Protein 5HDJ (pdb70)

Organism: Priestia megaterium (NCBI:txid1404)

CATH classification: 3.40.109.10

Secondary structure (DSSP, 8-state):
-HHHHHHHH------B-S-PPPHHHHHHHHHHHHTS--GGG---EEEEEE--HHHHHHHHHHTTS-HHHHSSSEEEEEEEE-HHHHHHHHHHT---HHHHHSHHHHHHHHHHHHHHHHHHHHHHHHTT-EEEEEGGGGGSHHHHHHHTT--TTEEEEEEEEEE-BSS--PPPPPPPHHHHEEESS----HHHHHHHHHHHHHHHHHHHHHHTTTS----HHHHHHHHHTS---TTHHHHHHHTT---/--HHHHHHHH------B-S-PPPHHHHHHHHHHHHTS--GGG---EEEEEE--HHHHHHHHHHTTS-HHHHSSSEEEEEEEE-HHHHHHHHHHT---HHHHTSHHHHHHHHHHHHHHHHHHHHHHHHTT-EEEEEGGGGGSHHHHHHHTT--TTEEEEEEEEEE-BSS--PPPPPPPHHHHEEESS----HHHHHHHHHHHHHHHHHHHHHHTTTS----HHHHHHHHHTS---TTHHHHHHHTT---

Structure (mmCIF, N/CA/C/O backbone):
data_5HDJ
#
_entry.id   5HDJ
#
_cell.length_a   56.390
_cell.length_b   86.870
_cell.length_c   92.530
_cell.angle_alpha   90.00
_cell.angle_beta   90.00
_cell.angle_gamma   90.00
#
_symmetry.space_group_name_H-M   'P 21 21 21'
#
loop_
_entity.id
_entity.type
_entity.pdbx_description
1 polymer NfrA1
2 non-polymer 'FLAVIN MONONUCLEOTIDE'
3 non-polymer 1,2-ETHANEDIOL
4 water water
#
loop_
_atom_site.group_PDB
_atom_site.id
_atom_site.type_symbol
_atom_site.label_atom_id
_atom_site.label_alt_id
_atom_site.label_comp_id
_atom_site.label_asym_id
_atom_site.label_entity_id
_atom_site.label_seq_id
_atom_site.pdbx_PDB_ins_code
_atom_site.Cartn_x
_atom_site.Cartn_y
_atom_site.Cartn_z
_atom_site.occupancy
_atom_site.B_iso_or_equiv
_atom_site.auth_seq_id
_atom_site.auth_comp_id
_atom_site.auth_asym_id
_atom_site.auth_atom_id
_atom_site.pdbx_PDB_model_num
ATOM 1 N N . ASN A 1 2 ? 61.240 116.099 3.504 1.00 30.45 2 ASN A N 1
ATOM 2 C CA . ASN A 1 2 ? 61.760 115.487 2.283 1.00 29.29 2 ASN A CA 1
ATOM 3 C C . ASN A 1 2 ? 60.935 114.277 1.811 1.00 33.13 2 ASN A C 1
ATOM 4 O O . ASN A 1 2 ? 60.057 113.807 2.536 1.00 32.40 2 ASN A O 1
ATOM 9 N N . SER A 1 3 ? 61.267 113.742 0.628 1.00 30.56 3 SER A N 1
ATOM 10 C CA . SER A 1 3 ? 60.569 112.622 -0.016 1.00 30.37 3 SER A CA 1
ATOM 11 C C . SER A 1 3 ? 60.663 111.273 0.693 1.00 29.78 3 SER A C 1
ATOM 12 O O . SER A 1 3 ? 59.690 110.527 0.662 1.00 27.07 3 SER A O 1
ATOM 15 N N . VAL A 1 4 ? 61.815 110.940 1.322 1.00 22.86 4 VAL A N 1
ATOM 16 C CA . VAL A 1 4 ? 61.922 109.699 2.109 1.00 21.50 4 VAL A CA 1
ATOM 17 C C . VAL A 1 4 ? 60.934 109.779 3.304 1.00 22.92 4 VAL A C 1
ATOM 18 O O . VAL A 1 4 ? 60.147 108.854 3.501 1.00 21.40 4 VAL A O 1
ATOM 22 N N . ILE A 1 5 ? 60.971 110.894 4.070 1.00 18.19 5 ILE A N 1
ATOM 23 C CA . ILE A 1 5 ? 60.102 111.103 5.220 1.00 17.42 5 ILE A CA 1
ATOM 24 C C . ILE A 1 5 ? 58.623 111.153 4.800 1.00 21.33 5 ILE A C 1
ATOM 25 O O . ILE A 1 5 ? 57.800 110.512 5.441 1.00 18.36 5 ILE A O 1
ATOM 30 N N . GLU A 1 6 ? 58.305 111.869 3.703 1.00 20.56 6 GLU A N 1
ATOM 31 C CA . GLU A 1 6 ? 56.939 111.935 3.171 1.00 22.24 6 GLU A CA 1
ATOM 32 C C . GLU A 1 6 ? 56.405 110.534 2.834 1.00 24.30 6 GLU A C 1
ATOM 33 O O . GLU A 1 6 ? 55.277 110.212 3.223 1.00 25.64 6 GLU A O 1
ATOM 39 N N . THR A 1 7 ? 57.243 109.683 2.213 1.00 18.96 7 THR A N 1
ATOM 40 C CA . THR A 1 7 ? 56.861 108.306 1.880 1.00 19.22 7 THR A CA 1
ATOM 41 C C . THR A 1 7 ? 56.669 107.455 3.154 1.00 20.48 7 THR A C 1
ATOM 42 O O . THR A 1 7 ? 55.661 106.763 3.259 1.00 18.37 7 THR A O 1
ATOM 46 N N . ILE A 1 8 ? 57.615 107.539 4.117 1.00 17.64 8 ILE A N 1
ATOM 47 C CA . ILE A 1 8 ? 57.501 106.832 5.406 1.00 16.89 8 ILE A CA 1
ATOM 48 C C . ILE A 1 8 ? 56.160 107.176 6.081 1.00 21.12 8 ILE A C 1
ATOM 49 O O . ILE A 1 8 ? 55.417 106.272 6.476 1.00 18.71 8 ILE A O 1
ATOM 54 N N . LEU A 1 9 ? 55.849 108.482 6.181 1.00 20.65 9 LEU A N 1
ATOM 55 C CA . LEU A 1 9 ? 54.642 108.978 6.858 1.00 21.06 9 LEU A CA 1
ATOM 56 C C . LEU A 1 9 ? 53.330 108.713 6.112 1.00 25.37 9 LEU A C 1
ATOM 57 O O . LEU A 1 9 ? 52.257 108.786 6.718 1.00 26.69 9 LEU A O 1
ATOM 62 N N . ASN A 1 10 ? 53.416 108.407 4.810 1.00 20.21 10 ASN A N 1
ATOM 63 C CA . ASN A 1 10 ? 52.244 108.129 3.981 1.00 19.13 10 ASN A CA 1
ATOM 64 C C . ASN A 1 10 ? 51.734 106.685 4.176 1.00 20.64 10 ASN A C 1
ATOM 65 O O . ASN A 1 10 ? 50.637 106.359 3.713 1.00 20.29 10 ASN A O 1
ATOM 70 N N . HIS A 1 11 ? 52.544 105.807 4.817 1.00 16.25 11 HIS A N 1
ATOM 71 C CA . HIS A 1 11 ? 52.187 104.405 4.980 1.00 15.43 11 HIS A CA 1
ATOM 72 C C . HIS A 1 11 ? 50.815 104.087 5.568 1.00 16.79 11 HIS A C 1
ATOM 73 O O . HIS A 1 11 ? 50.384 104.682 6.565 1.00 14.85 11 HIS A O 1
ATOM 80 N N . ARG A 1 12 ? 50.165 103.100 4.945 1.00 13.13 12 ARG A N 1
ATOM 81 C CA . ARG A 1 12 ? 48.951 102.424 5.400 1.00 13.82 12 ARG A CA 1
ATOM 82 C C . ARG A 1 12 ? 48.995 101.035 4.781 1.00 18.21 12 ARG A C 1
ATOM 83 O O . ARG A 1 12 ? 49.420 100.886 3.637 1.00 18.98 12 ARG A O 1
ATOM 91 N N . SER A 1 13 ? 48.587 100.029 5.535 1.00 14.16 13 SER A N 1
ATOM 92 C CA . SER A 1 13 ? 48.535 98.656 5.051 1.00 14.58 13 SER A CA 1
ATOM 93 C C . SER A 1 13 ? 47.448 98.535 3.974 1.00 17.42 13 SER A C 1
ATOM 94 O O . SER A 1 13 ? 46.329 99.024 4.179 1.00 17.26 13 SER A O 1
ATOM 97 N N . ILE A 1 14 ? 47.791 97.922 2.822 1.00 12.58 14 ILE A N 1
ATOM 98 C CA . ILE A 1 14 ? 46.850 97.751 1.710 1.00 13.14 14 ILE A CA 1
ATOM 99 C C . ILE A 1 14 ? 46.401 96.292 1.625 1.00 15.03 14 ILE A C 1
ATOM 100 O O . ILE A 1 14 ? 47.229 95.403 1.587 1.00 14.87 14 ILE A O 1
ATOM 105 N N . ARG A 1 15 ? 45.096 96.050 1.633 1.00 12.22 15 ARG A N 1
ATOM 106 C CA . ARG A 1 15 ? 44.572 94.687 1.639 1.00 13.41 15 ARG A CA 1
ATOM 107 C C . ARG A 1 15 ? 43.671 94.362 0.420 1.00 17.45 15 ARG A C 1
ATOM 108 O O . ARG A 1 15 ? 42.972 93.345 0.412 1.00 16.66 15 ARG A O 1
ATOM 116 N N . LYS A 1 16 ? 43.741 95.200 -0.626 1.00 15.51 16 LYS A N 1
ATOM 117 C CA . LYS A 1 16 ? 42.967 95.013 -1.843 1.00 15.78 16 LYS A CA 1
ATOM 118 C C . LYS A 1 16 ? 43.833 95.416 -3.023 1.00 19.13 16 LYS A C 1
ATOM 119 O O . LYS A 1 16 ? 44.229 96.576 -3.137 1.00 18.50 16 LYS A O 1
ATOM 125 N N . TYR A 1 17 ? 44.160 94.435 -3.884 1.00 16.38 17 TYR A N 1
ATOM 126 C CA . TYR A 1 17 ? 45.071 94.638 -5.010 1.00 15.48 17 TYR A CA 1
ATOM 127 C C . TYR A 1 17 ? 44.501 94.191 -6.324 1.00 17.41 17 TYR A C 1
ATOM 128 O O . TYR A 1 17 ? 43.631 93.331 -6.370 1.00 15.84 17 TYR A O 1
ATOM 137 N N . GLU A 1 18 ? 45.106 94.683 -7.401 1.00 16.24 18 GLU A N 1
ATOM 138 C CA . GLU A 1 18 ? 44.859 94.246 -8.760 1.00 17.61 18 GLU A CA 1
ATOM 139 C C . GLU A 1 18 ? 45.549 92.885 -8.912 1.00 23.99 18 GLU A C 1
ATOM 140 O O . GLU A 1 18 ? 46.613 92.656 -8.315 1.00 22.32 18 GLU A O 1
ATOM 146 N N . ASP A 1 19 ? 44.944 91.988 -9.700 1.00 24.69 19 ASP A N 1
ATOM 147 C CA . ASP A 1 19 ? 45.506 90.669 -9.991 1.00 26.12 19 ASP A CA 1
ATOM 148 C C . ASP A 1 19 ? 46.413 90.867 -11.215 1.00 28.58 19 ASP A C 1
ATOM 149 O O . ASP A 1 19 ? 46.126 90.369 -12.308 1.00 29.07 19 ASP A O 1
ATOM 154 N N . LYS A 1 20 ? 47.491 91.655 -11.020 1.00 22.19 20 LYS A N 1
ATOM 155 C CA . LYS A 1 20 ? 48.440 92.063 -12.057 1.00 20.14 20 LYS A CA 1
ATOM 156 C C . LYS A 1 20 ? 49.854 91.878 -11.502 1.00 20.24 20 LYS A C 1
ATOM 157 O O . LYS A 1 20 ? 50.222 92.551 -10.530 1.00 18.81 20 LYS A O 1
ATOM 163 N N . PRO A 1 21 ? 50.637 90.936 -12.078 1.00 16.86 21 PRO A N 1
ATOM 164 C CA . PRO A 1 21 ? 51.989 90.667 -11.534 1.00 17.10 21 PRO A CA 1
ATOM 165 C C . PRO A 1 21 ? 52.983 91.801 -11.692 1.00 21.15 21 PRO A C 1
ATOM 166 O O . PRO A 1 21 ? 52.939 92.552 -12.678 1.00 21.85 21 PRO A O 1
ATOM 170 N N . LEU A 1 22 ? 53.896 91.902 -10.742 1.00 17.91 22 LEU A N 1
ATOM 171 C CA . LEU A 1 22 ? 54.991 92.857 -10.792 1.00 18.67 22 LEU A CA 1
ATOM 172 C C . LEU A 1 22 ? 55.984 92.359 -11.841 1.00 24.19 22 LEU A C 1
ATOM 173 O O . LEU A 1 22 ? 56.013 91.162 -12.142 1.00 22.10 22 LEU A O 1
ATOM 178 N N . SER A 1 23 ? 56.849 93.262 -12.326 1.00 21.97 23 SER A N 1
ATOM 179 C CA . SER A 1 23 ? 57.901 92.894 -13.264 1.00 22.03 23 SER A CA 1
ATOM 180 C C . SER A 1 23 ? 59.036 92.258 -12.455 1.00 24.69 23 SER A C 1
ATOM 181 O O . SER A 1 23 ? 59.141 92.508 -11.240 1.00 22.18 23 SER A O 1
ATOM 184 N N . GLU A 1 24 ? 59.908 91.470 -13.118 1.00 20.75 24 GLU A N 1
ATOM 185 C CA . GLU A 1 24 ? 61.072 90.878 -12.439 1.00 19.59 24 GLU A CA 1
ATOM 186 C C . GLU A 1 24 ? 61.993 91.962 -11.868 1.00 21.03 24 GLU A C 1
ATOM 187 O O . GLU A 1 24 ? 62.570 91.787 -10.792 1.00 19.85 24 GLU A O 1
ATOM 193 N N . GLU A 1 25 ? 62.109 93.083 -12.591 1.00 18.51 25 GLU A N 1
ATOM 194 C CA . GLU A 1 25 ? 62.911 94.249 -12.217 1.00 18.83 25 GLU A CA 1
ATOM 195 C C . GLU A 1 25 ? 62.383 94.901 -10.915 1.00 20.81 25 GLU A C 1
ATOM 196 O O . GLU A 1 25 ? 63.180 95.279 -10.053 1.00 19.73 25 GLU A O 1
ATOM 202 N N . GLN A 1 26 ? 61.050 95.016 -10.772 1.00 15.10 26 GLN A N 1
ATOM 203 C CA . GLN A 1 26 ? 60.451 95.560 -9.553 1.00 14.34 26 GLN A CA 1
ATOM 204 C C . GLN A 1 26 ? 60.699 94.603 -8.379 1.00 17.73 26 GLN A C 1
ATOM 205 O O . GLN A 1 26 ? 61.040 95.074 -7.299 1.00 16.85 26 GLN A O 1
ATOM 211 N N . ILE A 1 27 ? 60.584 93.269 -8.602 1.00 15.37 27 ILE A N 1
ATOM 212 C CA . ILE A 1 27 ? 60.819 92.253 -7.560 1.00 15.49 27 ILE A CA 1
ATOM 213 C C . ILE A 1 27 ? 62.285 92.333 -7.106 1.00 19.03 27 ILE A C 1
ATOM 214 O O . ILE A 1 27 ? 62.548 92.428 -5.904 1.00 16.47 27 ILE A O 1
ATOM 219 N N . GLN A 1 28 ? 63.226 92.352 -8.074 1.00 17.28 28 GLN A N 1
ATOM 220 C CA . GLN A 1 28 ? 64.650 92.440 -7.750 1.00 16.34 28 GLN A CA 1
ATOM 221 C C . GLN A 1 28 ? 64.971 93.709 -6.947 1.00 17.93 28 GLN A C 1
ATOM 222 O O . GLN A 1 28 ? 65.688 93.615 -5.961 1.00 16.39 28 GLN A O 1
ATOM 228 N N . THR A 1 29 ? 64.433 94.878 -7.378 1.00 15.30 29 THR A N 1
ATOM 229 C CA . THR A 1 29 ? 64.628 96.179 -6.721 1.00 14.57 29 THR A CA 1
ATOM 230 C C . THR A 1 29 ? 64.200 96.129 -5.242 1.00 15.50 29 THR A C 1
ATOM 231 O O . THR A 1 29 ? 64.950 96.599 -4.389 1.00 13.89 29 THR A O 1
ATOM 235 N N . ILE A 1 30 ? 63.010 95.552 -4.956 1.00 12.32 30 ILE A N 1
ATOM 236 C CA . ILE A 1 30 ? 62.472 95.378 -3.607 1.00 12.25 30 ILE A CA 1
ATOM 237 C C . ILE A 1 30 ? 63.437 94.531 -2.754 1.00 15.53 30 ILE A C 1
ATOM 238 O O . ILE A 1 30 ? 63.722 94.903 -1.614 1.00 13.18 30 ILE A O 1
ATOM 243 N N . VAL A 1 31 ? 63.941 93.414 -3.317 1.00 13.37 31 VAL A N 1
ATOM 244 C CA . VAL A 1 31 ? 64.871 92.508 -2.617 1.00 12.32 31 VAL A CA 1
ATOM 245 C C . VAL A 1 31 ? 66.210 93.179 -2.384 1.00 15.54 31 VAL A C 1
ATOM 246 O O . VAL A 1 31 ? 66.735 93.096 -1.277 1.00 13.80 31 VAL A O 1
ATOM 250 N N . GLU A 1 32 ? 66.755 93.862 -3.396 1.00 13.31 32 GLU A N 1
ATOM 251 C CA . GLU A 1 32 ? 68.049 94.548 -3.234 1.00 13.97 32 GLU A CA 1
ATOM 252 C C . GLU A 1 32 ? 67.956 95.678 -2.183 1.00 14.24 32 GLU A C 1
ATOM 253 O O . GLU A 1 32 ? 68.896 95.882 -1.432 1.00 11.29 32 GLU A O 1
ATOM 259 N N . SER A 1 33 ? 66.778 96.327 -2.086 1.00 13.21 33 SER A N 1
ATOM 260 C CA . SER A 1 33 ? 66.500 97.350 -1.080 1.00 13.06 33 SER A CA 1
ATOM 261 C C . SER A 1 33 ? 66.460 96.728 0.329 1.00 15.23 33 SER A C 1
ATOM 262 O O . SER A 1 33 ? 67.092 97.252 1.238 1.00 14.50 33 SER A O 1
ATOM 265 N N . ALA A 1 34 ? 65.817 95.554 0.462 1.00 13.55 34 ALA A N 1
ATOM 266 C CA . ALA A 1 34 ? 65.756 94.752 1.684 1.00 13.23 34 ALA A CA 1
ATOM 267 C C . ALA A 1 34 ? 67.168 94.400 2.166 1.00 16.13 34 ALA A C 1
ATOM 268 O O . ALA A 1 34 ? 67.502 94.619 3.340 1.00 15.09 34 ALA A O 1
ATOM 270 N N . GLN A 1 35 ? 68.019 93.924 1.252 1.00 12.78 35 GLN A N 1
ATOM 271 C CA . GLN A 1 35 ? 69.404 93.538 1.583 1.00 13.08 35 GLN A CA 1
ATOM 272 C C . GLN A 1 35 ? 70.296 94.674 2.078 1.00 17.13 35 GLN A C 1
ATOM 273 O O . GLN A 1 35 ? 71.236 94.418 2.844 1.00 16.02 35 GLN A O 1
ATOM 279 N N . ALA A 1 36 ? 70.033 95.927 1.610 1.00 13.72 36 ALA A N 1
ATOM 280 C CA . ALA A 1 36 ? 70.818 97.123 1.966 1.00 13.09 36 ALA A CA 1
ATOM 281 C C . ALA A 1 36 ? 70.628 97.567 3.441 1.00 16.72 36 ALA A C 1
ATOM 282 O O . ALA A 1 36 ? 71.396 98.413 3.940 1.00 14.53 36 ALA A O 1
ATOM 284 N N . ALA A 1 37 ? 69.664 96.941 4.165 1.00 13.07 37 ALA A N 1
ATOM 285 C CA . ALA A 1 37 ? 69.453 97.207 5.583 1.00 12.81 37 ALA A CA 1
ATOM 286 C C . ALA A 1 37 ? 70.716 96.810 6.372 1.00 15.98 37 ALA A C 1
ATOM 287 O O . ALA A 1 37 ? 71.452 95.915 5.955 1.00 15.55 37 ALA A O 1
ATOM 289 N N . SER A 1 38 ? 70.947 97.456 7.522 1.00 12.72 38 SER A N 1
ATOM 290 C CA . SER A 1 38 ? 72.019 97.092 8.442 1.00 13.18 38 SER A CA 1
ATOM 291 C C . SER A 1 38 ? 71.768 95.646 8.875 1.00 17.52 38 SER A C 1
ATOM 292 O O . SER A 1 38 ? 70.619 95.198 8.892 1.00 18.62 38 SER A O 1
ATOM 295 N N . THR A 1 39 ? 72.837 94.919 9.210 1.00 15.24 39 THR A N 1
ATOM 296 C CA . THR A 1 39 ? 72.755 93.516 9.637 1.00 14.20 39 THR A CA 1
ATOM 297 C C . THR A 1 39 ? 73.732 93.279 10.795 1.00 16.49 39 THR A C 1
ATOM 298 O O . THR A 1 39 ? 74.912 93.580 10.649 1.00 14.58 39 THR A O 1
ATOM 302 N N . SER A 1 40 ? 73.245 92.755 11.950 1.00 13.78 40 SER A N 1
ATOM 303 C CA . SER A 1 40 ? 74.111 92.523 13.122 1.00 13.69 40 SER A CA 1
ATOM 304 C C . SER A 1 40 ? 75.334 91.732 12.753 1.00 18.19 40 SER A C 1
ATOM 305 O O . SER A 1 40 ? 75.201 90.621 12.236 1.00 16.07 40 SER A O 1
ATOM 308 N N . SER A 1 41 ? 76.534 92.282 13.026 1.00 15.15 41 SER A N 1
ATOM 309 C CA . SER A 1 41 ? 77.804 91.593 12.772 1.00 15.33 41 SER A CA 1
ATOM 310 C C . SER A 1 41 ? 77.952 91.015 11.346 1.00 17.97 41 SER A C 1
ATOM 311 O O . SER A 1 41 ? 78.658 90.011 11.165 1.00 15.40 41 SER A O 1
ATOM 314 N N . TYR A 1 42 ? 77.276 91.639 10.339 1.00 14.60 42 TYR A N 1
ATOM 315 C CA . TYR A 1 42 ? 77.357 91.239 8.925 1.00 15.53 42 TYR A CA 1
ATOM 316 C C . TYR A 1 42 ? 76.741 89.847 8.681 1.00 19.50 42 TYR A C 1
ATOM 317 O O . TYR A 1 42 ? 76.980 89.249 7.617 1.00 18.74 42 TYR A O 1
ATOM 326 N N . ILE A 1 43 ? 75.944 89.344 9.658 1.00 16.81 43 ILE A N 1
ATOM 327 C CA . ILE A 1 43 ? 75.335 88.005 9.663 1.00 16.76 43 ILE A CA 1
ATOM 328 C C . ILE A 1 43 ? 74.385 87.660 8.497 1.00 17.62 43 ILE A C 1
ATOM 329 O O . ILE A 1 43 ? 74.362 86.502 8.069 1.00 13.83 43 ILE A O 1
ATOM 334 N N . GLN A 1 44 ? 73.585 88.648 8.015 1.00 16.25 44 GLN A N 1
ATOM 335 C CA . GLN A 1 44 ? 72.609 88.479 6.928 1.00 15.17 44 GLN A CA 1
ATOM 336 C C . GLN A 1 44 ? 71.784 87.205 7.164 1.00 18.33 44 GLN A C 1
ATOM 337 O O . GLN A 1 44 ? 71.746 86.321 6.302 1.00 17.05 44 GLN A O 1
ATOM 343 N N . ALA A 1 45 ? 71.177 87.095 8.369 1.00 16.39 45 ALA A N 1
ATOM 344 C CA . ALA A 1 45 ? 70.470 85.893 8.859 1.00 15.69 45 ALA A CA 1
ATOM 345 C C . ALA A 1 45 ? 69.034 85.778 8.369 1.00 17.92 45 ALA A C 1
ATOM 346 O O . ALA A 1 45 ? 68.095 85.537 9.151 1.00 16.83 45 ALA A O 1
ATOM 348 N N . TYR A 1 46 ? 68.874 85.930 7.062 1.00 14.55 46 TYR A N 1
ATOM 349 C CA . TYR A 1 46 ? 67.565 85.869 6.431 1.00 13.33 46 TYR A CA 1
ATOM 350 C C . TYR A 1 46 ? 67.591 85.255 5.048 1.00 17.09 46 TYR A C 1
ATOM 351 O O . TYR A 1 46 ? 68.631 85.215 4.380 1.00 16.39 46 TYR A O 1
ATOM 360 N N . SER A 1 47 ? 66.414 84.822 4.605 1.00 14.60 47 SER A N 1
ATOM 361 C CA . SER A 1 47 ? 66.144 84.350 3.256 1.00 14.98 47 SER A CA 1
ATOM 362 C C . SER A 1 47 ? 64.746 84.825 2.909 1.00 18.36 47 SER A C 1
ATOM 363 O O . SER A 1 47 ? 63.893 84.946 3.793 1.00 18.09 47 SER A O 1
ATOM 366 N N . ILE A 1 48 ? 64.516 85.106 1.629 1.00 14.36 48 ILE A N 1
ATOM 367 C CA . ILE A 1 48 ? 63.220 85.597 1.142 1.00 14.07 48 ILE A CA 1
ATOM 368 C C . ILE A 1 48 ? 62.745 84.616 0.064 1.00 18.32 48 ILE A C 1
ATOM 369 O O . ILE A 1 48 ? 63.505 84.289 -0.853 1.00 18.37 48 ILE A O 1
ATOM 374 N N . ILE A 1 49 ? 61.526 84.107 0.205 1.00 14.13 49 ILE A N 1
ATOM 375 C CA . ILE A 1 49 ? 60.958 83.184 -0.789 1.00 16.15 49 ILE A CA 1
ATOM 376 C C . ILE A 1 49 ? 59.870 83.936 -1.549 1.00 18.01 49 ILE A C 1
ATOM 377 O O . ILE A 1 49 ? 58.917 84.393 -0.929 1.00 17.53 49 ILE A O 1
ATOM 382 N N . GLY A 1 50 ? 60.018 84.041 -2.864 1.00 14.30 50 GLY A N 1
ATOM 383 C CA . GLY A 1 50 ? 59.024 84.662 -3.732 1.00 14.13 50 GLY A CA 1
ATOM 384 C C . GLY A 1 50 ? 58.029 83.614 -4.200 1.00 19.39 50 GLY A C 1
ATOM 385 O O . GLY A 1 50 ? 58.411 82.554 -4.689 1.00 18.83 50 GL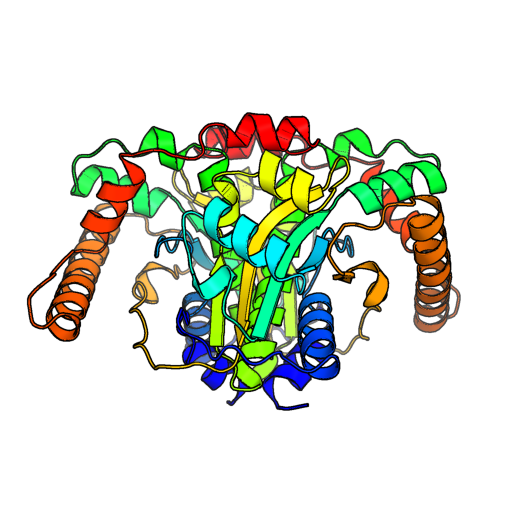Y A O 1
ATOM 386 N N . VAL A 1 51 ? 56.744 83.877 -4.021 1.00 18.60 51 VAL A N 1
ATOM 387 C CA . VAL A 1 51 ? 55.726 82.894 -4.401 1.00 19.11 51 VAL A CA 1
ATOM 388 C C . VAL A 1 51 ? 54.860 83.415 -5.553 1.00 25.42 51 VAL A C 1
ATOM 389 O O . VAL A 1 51 ? 54.099 84.381 -5.373 1.00 24.85 51 VAL A O 1
ATOM 393 N N . LYS A 1 52 ? 54.989 82.756 -6.731 1.00 23.21 52 LYS A N 1
ATOM 394 C CA . LYS A 1 52 ? 54.246 83.069 -7.962 1.00 23.83 52 LYS A CA 1
ATOM 395 C C . LYS A 1 52 ? 53.273 81.951 -8.329 1.00 27.21 52 LYS A C 1
ATOM 396 O O . LYS A 1 52 ? 52.303 82.222 -9.032 1.00 28.04 52 LYS A O 1
ATOM 402 N N . ASP A 1 53 ? 53.531 80.704 -7.885 1.00 23.45 53 ASP A N 1
ATOM 403 C CA . ASP A 1 53 ? 52.652 79.561 -8.179 1.00 23.97 53 ASP A CA 1
ATOM 404 C C . ASP A 1 53 ? 51.269 79.824 -7.567 1.00 26.20 53 ASP A C 1
ATOM 405 O O . ASP A 1 53 ? 51.150 79.945 -6.349 1.00 24.52 53 ASP A O 1
ATOM 410 N N . LYS A 1 54 ? 50.243 79.948 -8.429 1.00 23.49 54 LYS A N 1
ATOM 411 C CA . LYS A 1 54 ? 48.856 80.234 -8.058 1.00 23.43 54 LYS A CA 1
ATOM 412 C C . LYS A 1 54 ? 48.249 79.234 -7.069 1.00 26.17 54 LYS A C 1
ATOM 413 O O . LYS A 1 54 ? 47.523 79.653 -6.175 1.00 25.43 54 LYS A O 1
ATOM 419 N N . GLU A 1 55 ? 48.570 77.933 -7.209 1.00 22.83 55 GLU A N 1
ATOM 420 C CA . GLU A 1 55 ? 48.095 76.868 -6.308 1.00 23.55 55 GLU A CA 1
ATOM 421 C C . GLU A 1 55 ? 48.702 77.073 -4.908 1.00 25.10 55 GLU A C 1
ATOM 422 O O . GLU A 1 55 ? 47.992 76.961 -3.908 1.00 23.74 55 GLU A O 1
ATOM 428 N N . THR A 1 56 ? 49.998 77.443 -4.848 1.00 21.36 56 THR A N 1
ATOM 429 C CA . THR A 1 56 ? 50.682 77.709 -3.573 1.00 20.02 56 THR A CA 1
ATOM 430 C C . THR A 1 56 ? 50.137 78.973 -2.884 1.00 18.72 56 THR A C 1
ATOM 431 O O . THR A 1 56 ? 49.938 78.943 -1.677 1.00 16.36 56 THR A O 1
ATOM 435 N N . LYS A 1 57 ? 49.868 80.054 -3.654 1.00 16.45 57 LYS A N 1
ATOM 436 C CA . LYS A 1 57 ? 49.344 81.332 -3.135 1.00 17.19 57 LYS A CA 1
ATOM 437 C C . LYS A 1 57 ? 47.960 81.141 -2.498 1.00 20.15 57 LYS A C 1
ATOM 438 O O . LYS A 1 57 ? 47.682 81.720 -1.448 1.00 19.67 57 LYS A O 1
ATOM 444 N N . ARG A 1 58 ? 47.124 80.297 -3.120 1.00 18.09 58 ARG A N 1
ATOM 445 C CA . ARG A 1 58 ? 45.810 79.886 -2.624 1.00 18.93 58 ARG A CA 1
ATOM 446 C C . ARG A 1 58 ? 45.961 79.133 -1.267 1.00 21.59 58 ARG A C 1
ATOM 447 O O . ARG A 1 58 ? 45.249 79.447 -0.312 1.00 20.22 58 ARG A O 1
ATOM 455 N N . LYS A 1 59 ? 46.889 78.162 -1.188 1.00 18.38 59 LYS A N 1
ATOM 456 C CA . LYS A 1 59 ? 47.117 77.408 0.044 1.00 18.03 59 LYS A CA 1
ATOM 457 C C . LYS A 1 59 ? 47.662 78.318 1.143 1.00 20.44 59 LYS A C 1
ATOM 458 O O . LYS A 1 59 ? 47.211 78.225 2.289 1.00 20.77 59 LYS A O 1
ATOM 464 N N . LEU A 1 60 ? 48.588 79.232 0.789 1.00 16.31 60 LEU A N 1
ATOM 465 C CA . LEU A 1 60 ? 49.138 80.188 1.754 1.00 15.81 60 LEU A CA 1
ATOM 466 C C . LEU A 1 60 ? 48.076 81.135 2.307 1.00 19.67 60 LEU A C 1
ATOM 467 O O . LEU A 1 60 ? 48.076 81.405 3.510 1.00 18.01 60 LEU A O 1
ATOM 472 N N . ALA A 1 61 ? 47.157 81.592 1.442 1.00 17.00 61 ALA A N 1
ATOM 473 C CA . ALA A 1 61 ? 46.050 82.470 1.822 1.00 17.41 61 ALA A CA 1
ATOM 474 C C . ALA A 1 61 ? 45.156 81.772 2.858 1.00 20.24 61 ALA A C 1
ATOM 475 O O . ALA A 1 61 ? 44.770 82.388 3.845 1.00 18.64 61 ALA A O 1
ATOM 477 N N . GLN A 1 62 ? 44.908 80.468 2.665 1.00 19.32 62 GLN A N 1
ATOM 478 C CA . GLN A 1 62 ? 44.122 79.635 3.577 1.00 20.23 62 GLN A CA 1
ATOM 479 C C . GLN A 1 62 ? 44.885 79.439 4.904 1.00 23.54 62 GLN A C 1
ATOM 480 O O . GLN A 1 62 ? 44.312 79.703 5.963 1.00 22.86 62 GLN A O 1
ATOM 486 N N . LEU A 1 63 ? 46.194 79.062 4.845 1.00 20.74 63 LEU A N 1
ATOM 487 C CA . LEU A 1 63 ? 47.050 78.891 6.035 1.00 20.63 63 LEU A CA 1
ATOM 488 C C . LEU A 1 63 ? 47.198 80.168 6.857 1.00 24.00 63 LEU A C 1
ATOM 489 O O . LEU A 1 63 ? 47.274 80.088 8.082 1.00 22.36 63 LEU A O 1
ATOM 494 N N . ALA A 1 64 ? 47.217 81.354 6.188 1.00 22.35 64 ALA A N 1
ATOM 495 C CA . ALA A 1 64 ? 47.315 82.670 6.847 1.00 23.20 64 ALA A CA 1
ATOM 496 C C . ALA A 1 64 ? 46.013 83.074 7.589 1.00 26.52 64 ALA A C 1
ATOM 497 O O . ALA A 1 64 ? 45.983 84.104 8.263 1.00 25.01 64 ALA A O 1
ATOM 499 N N . GLY A 1 65 ? 44.966 82.268 7.450 1.00 23.90 65 GLY A N 1
ATOM 500 C CA . GLY A 1 65 ? 43.675 82.505 8.087 1.00 24.65 65 GLY A CA 1
ATOM 501 C C . GLY A 1 65 ? 42.648 83.091 7.146 1.00 28.75 65 GLY A C 1
ATOM 502 O O . GLY A 1 65 ? 41.820 83.905 7.565 1.00 29.79 65 GLY A O 1
ATOM 503 N N . ASN A 1 66 ? 42.675 82.647 5.872 1.00 23.85 66 ASN A N 1
ATOM 504 C CA . ASN A 1 66 ? 41.787 83.106 4.801 1.00 23.49 66 ASN A CA 1
ATOM 505 C C . ASN A 1 66 ? 41.940 84.612 4.523 1.00 24.69 66 ASN A C 1
ATOM 506 O O . ASN A 1 66 ? 40.995 85.392 4.685 1.00 25.02 66 ASN A O 1
ATOM 511 N N . GLN A 1 67 ? 43.161 85.015 4.153 1.00 18.09 67 GLN A N 1
ATOM 512 C CA . GLN A 1 67 ? 43.464 86.402 3.824 1.00 17.49 67 GLN A CA 1
ATOM 513 C C . GLN A 1 67 ? 43.590 86.425 2.294 1.00 22.23 67 GLN A C 1
ATOM 514 O O . GLN A 1 67 ? 44.590 85.946 1.763 1.00 22.22 67 GLN A O 1
ATOM 520 N N . PRO A 1 68 ? 42.539 86.860 1.565 1.00 19.66 68 PRO A N 1
ATOM 521 C CA . PRO A 1 68 ? 42.571 86.768 0.087 1.00 19.45 68 PRO A CA 1
ATOM 522 C C . PRO A 1 68 ? 43.610 87.622 -0.621 1.00 21.56 68 PRO A C 1
ATOM 523 O O . PRO A 1 68 ? 43.954 87.320 -1.763 1.00 22.86 68 PRO A O 1
ATOM 527 N N . TYR A 1 69 ? 44.130 88.660 0.051 1.00 16.85 69 TYR A N 1
ATOM 528 C CA . TYR A 1 69 ? 45.194 89.513 -0.500 1.00 15.78 69 TYR A CA 1
ATOM 529 C C . TYR A 1 69 ? 46.553 88.784 -0.536 1.00 18.06 69 TYR A C 1
ATOM 530 O O . TYR A 1 69 ? 47.513 89.303 -1.111 1.00 17.74 69 TYR A O 1
ATOM 539 N N . VAL A 1 70 ? 46.631 87.571 0.055 1.00 14.99 70 VAL A N 1
ATOM 540 C CA . VAL A 1 70 ? 47.821 86.690 -0.016 1.00 13.80 70 VAL A CA 1
ATOM 541 C C . VAL A 1 70 ? 47.740 85.969 -1.394 1.00 17.44 70 VAL A C 1
ATOM 542 O O . VAL A 1 70 ? 48.764 85.692 -2.026 1.00 15.79 70 VAL A O 1
ATOM 546 N N . GLU A 1 71 ? 46.515 85.649 -1.837 1.00 17.02 71 GLU A N 1
ATOM 547 C CA . GLU A 1 71 ? 46.299 84.988 -3.124 1.00 17.76 71 GLU A CA 1
ATOM 548 C C . GLU A 1 71 ? 46.286 86.011 -4.301 1.00 23.98 71 GLU A C 1
ATOM 549 O O . GLU A 1 71 ? 46.874 85.744 -5.340 1.00 24.58 71 GLU A O 1
ATOM 555 N N . THR A 1 72 ? 45.578 87.145 -4.143 1.00 21.65 72 THR A N 1
ATOM 556 C CA . THR A 1 72 ? 45.419 88.173 -5.192 1.00 20.54 72 THR A CA 1
ATOM 557 C C . THR A 1 72 ? 46.269 89.399 -4.884 1.00 20.23 72 THR A C 1
ATOM 558 O O . THR A 1 72 ? 45.915 90.202 -4.004 1.00 18.79 72 THR A O 1
ATOM 562 N N . ASN A 1 73 ? 47.385 89.543 -5.639 1.00 16.98 73 ASN A N 1
ATOM 563 C CA . ASN A 1 73 ? 48.344 90.646 -5.495 1.00 16.36 73 ASN A CA 1
ATOM 564 C C . ASN A 1 73 ? 49.332 90.703 -6.689 1.00 18.20 73 ASN A C 1
ATOM 565 O O . ASN A 1 73 ? 49.215 89.922 -7.631 1.00 17.90 73 ASN A O 1
ATOM 570 N N . GLY A 1 74 ? 50.329 91.583 -6.599 1.00 13.58 74 GLY A N 1
ATOM 571 C CA . GLY A 1 74 ? 51.372 91.707 -7.611 1.00 13.89 74 GLY A CA 1
ATOM 572 C C . GLY A 1 74 ? 52.461 90.664 -7.409 1.00 19.33 74 GLY A C 1
ATOM 573 O O . GLY A 1 74 ? 53.024 90.133 -8.378 1.00 17.98 74 GLY A O 1
ATOM 574 N N . HIS A 1 75 ? 52.780 90.382 -6.128 1.00 14.74 75 HIS A N 1
ATOM 575 C CA . HIS A 1 75 ? 53.768 89.390 -5.720 1.00 14.74 75 HIS A CA 1
ATOM 576 C C . HIS A 1 75 ? 53.599 89.080 -4.250 1.00 18.90 75 HIS A C 1
ATOM 577 O O . HIS A 1 75 ? 53.144 89.924 -3.479 1.00 18.30 75 HIS A O 1
ATOM 584 N N . PHE A 1 76 ? 53.987 87.873 -3.855 1.00 16.27 76 PHE A N 1
ATOM 585 C CA . PHE A 1 76 ? 53.965 87.470 -2.457 1.00 15.53 76 PHE A CA 1
ATOM 586 C C . PHE A 1 76 ? 55.350 87.006 -2.041 1.00 17.92 76 PHE A C 1
ATOM 587 O O . PHE A 1 76 ? 55.902 86.102 -2.665 1.00 17.33 76 PHE A O 1
ATOM 595 N N . PHE A 1 77 ? 55.925 87.669 -1.025 1.00 13.74 77 PHE A N 1
ATOM 596 C CA . PHE A 1 77 ? 57.222 87.322 -0.446 1.00 13.99 77 PHE A CA 1
ATOM 597 C C . PHE A 1 77 ? 57.000 86.650 0.928 1.00 19.23 77 PHE A C 1
ATOM 598 O O . PHE A 1 77 ? 56.087 87.029 1.677 1.00 18.19 77 PHE A O 1
ATOM 606 N N . VAL A 1 78 ? 57.844 85.671 1.261 1.00 15.17 78 VAL A N 1
ATOM 607 C CA . VAL A 1 78 ? 57.838 85.046 2.600 1.00 14.42 78 VAL A CA 1
ATOM 608 C C . VAL A 1 78 ? 59.192 85.365 3.225 1.00 17.04 78 VAL A C 1
ATOM 609 O O . VAL A 1 78 ? 60.221 84.922 2.707 1.00 15.30 78 VAL A O 1
ATOM 613 N N . PHE A 1 79 ? 59.202 86.152 4.318 1.00 13.46 79 PHE A N 1
ATOM 614 C CA . PHE A 1 79 ? 60.449 86.533 5.003 1.00 12.76 79 PHE A CA 1
ATOM 615 C C . PHE A 1 79 ? 60.793 85.489 6.069 1.00 19.15 79 PHE A C 1
ATOM 616 O O . PHE A 1 79 ? 59.958 85.208 6.952 1.00 19.19 79 PHE A O 1
ATOM 624 N N . CYS A 1 80 ? 62.006 84.899 5.965 1.00 14.42 80 CYS A N 1
ATOM 625 C CA . CYS A 1 80 ? 62.478 83.823 6.858 1.00 14.78 80 CYS A CA 1
ATOM 626 C C . CYS A 1 80 ? 63.717 84.187 7.633 1.00 17.30 80 CYS A C 1
ATOM 627 O O . CYS A 1 80 ? 64.661 84.741 7.058 1.00 15.27 80 CYS A O 1
ATOM 630 N N . ALA A 1 81 ? 63.775 83.762 8.916 1.00 15.56 81 ALA A N 1
ATOM 631 C CA . ALA A 1 81 ? 64.985 83.830 9.746 1.00 14.58 81 ALA A CA 1
ATOM 632 C C . ALA A 1 81 ? 65.782 82.627 9.239 1.00 18.48 81 ALA A C 1
ATOM 633 O O . ALA A 1 81 ? 65.203 81.552 9.059 1.00 17.80 81 ALA A O 1
ATOM 635 N N . ASP A 1 82 ? 67.065 82.826 8.908 1.00 14.17 82 ASP A N 1
ATOM 636 C CA . ASP A 1 82 ? 67.864 81.775 8.295 1.00 13.26 82 ASP A CA 1
ATOM 637 C C . ASP A 1 82 ? 69.239 81.597 8.929 1.00 17.44 82 ASP A C 1
ATOM 638 O O . ASP A 1 82 ? 70.127 82.427 8.723 1.00 16.45 82 ASP A O 1
ATOM 643 N N . PHE A 1 83 ? 69.416 80.468 9.668 1.00 15.23 83 PHE A N 1
ATOM 644 C CA . PHE A 1 83 ? 70.714 80.028 10.211 1.00 13.70 83 PHE A CA 1
ATOM 645 C C . PHE A 1 83 ? 71.180 78.746 9.490 1.00 17.60 83 PHE A C 1
ATOM 646 O O . PHE A 1 83 ? 72.230 78.170 9.834 1.00 16.06 83 PHE A O 1
ATOM 654 N N . HIS A 1 84 ? 70.391 78.299 8.488 1.00 15.31 84 HIS A N 1
ATOM 655 C CA . HIS A 1 84 ? 70.784 77.133 7.686 1.00 16.26 84 HIS A CA 1
ATOM 656 C C . HIS A 1 84 ? 72.036 77.481 6.878 1.00 18.07 84 HIS A C 1
ATOM 657 O O . HIS A 1 84 ? 72.949 76.675 6.808 1.00 13.65 84 HIS A O 1
ATOM 664 N N . ARG A 1 85 ? 72.086 78.704 6.307 1.00 16.48 85 ARG A N 1
ATOM 665 C CA . ARG A 1 85 ? 73.264 79.224 5.595 1.00 16.80 85 ARG A CA 1
ATOM 666 C C . ARG A 1 85 ? 74.513 79.119 6.520 1.00 20.19 85 ARG A C 1
ATOM 667 O O . ARG A 1 85 ? 75.572 78.708 6.058 1.00 18.74 85 ARG A O 1
ATOM 675 N N . HIS A 1 86 ? 74.354 79.438 7.828 1.00 17.25 86 HIS A N 1
ATOM 676 C CA . HIS A 1 86 ? 75.426 79.395 8.841 1.00 16.47 86 HIS A CA 1
ATOM 677 C C . HIS A 1 86 ? 75.809 77.972 9.227 1.00 20.74 86 HIS A C 1
ATOM 678 O O . HIS A 1 86 ? 76.983 77.718 9.496 1.00 19.53 86 HIS A O 1
ATOM 685 N N . ASP A 1 87 ? 74.844 77.023 9.148 1.00 17.84 87 ASP A N 1
ATOM 686 C CA . ASP A 1 87 ? 75.100 75.595 9.383 1.00 17.68 87 ASP A CA 1
ATOM 687 C C . ASP A 1 87 ? 75.985 75.074 8.247 1.00 21.03 87 ASP A C 1
ATOM 688 O O . ASP A 1 87 ? 76.901 74.287 8.497 1.00 20.23 87 ASP A O 1
ATOM 693 N N . VAL A 1 88 ? 75.730 75.563 7.012 1.00 18.56 88 VAL A N 1
ATOM 694 C CA . VAL A 1 88 ? 76.528 75.258 5.815 1.00 17.75 88 VAL A CA 1
ATOM 695 C C . VAL A 1 88 ? 77.950 75.812 6.025 1.00 21.12 88 VAL A C 1
ATOM 696 O O . VAL A 1 88 ? 78.917 75.099 5.751 1.00 19.39 88 VAL A O 1
ATOM 700 N N . ILE A 1 89 ? 78.073 77.052 6.571 1.00 18.67 89 ILE A N 1
ATOM 701 C CA . ILE A 1 89 ? 79.367 77.657 6.947 1.00 17.66 89 ILE A CA 1
ATOM 702 C C . ILE A 1 89 ? 80.109 76.759 7.962 1.00 20.33 89 ILE A C 1
ATOM 703 O O . ILE A 1 89 ? 81.313 76.536 7.794 1.00 18.08 89 ILE A O 1
ATOM 708 N N . ALA A 1 90 ? 79.378 76.216 8.977 1.00 18.05 90 ALA A N 1
ATOM 709 C CA . ALA A 1 90 ? 79.943 75.312 9.997 1.00 18.22 90 ALA A CA 1
ATOM 710 C C . ALA A 1 90 ? 80.605 74.094 9.336 1.00 24.71 90 ALA A C 1
ATOM 711 O O . ALA A 1 90 ? 81.718 73.720 9.728 1.00 23.90 90 ALA A O 1
ATOM 713 N N . GLU A 1 91 ? 79.970 73.527 8.283 1.00 21.40 91 GLU A N 1
ATOM 714 C CA . GLU A 1 91 ? 80.591 72.424 7.543 1.00 22.01 91 GLU A CA 1
ATOM 715 C C . GLU A 1 91 ? 81.798 72.872 6.711 1.00 25.71 91 GLU A C 1
ATOM 716 O O . GLU A 1 91 ? 82.806 72.164 6.711 1.00 25.73 91 GLU A O 1
ATOM 722 N N . MET A 1 92 ? 81.700 74.041 6.004 1.00 20.92 92 MET A N 1
ATOM 723 C CA . MET A 1 92 ? 82.759 74.612 5.153 1.00 19.47 92 MET A CA 1
ATOM 724 C C . MET A 1 92 ? 84.005 74.950 5.953 1.00 23.90 92 MET A C 1
ATOM 725 O O . MET A 1 92 ? 85.115 74.691 5.489 1.00 24.68 92 MET A O 1
ATOM 730 N N . GLU A 1 93 ? 83.824 75.573 7.131 1.00 19.58 93 GLU A N 1
ATOM 731 C CA . GLU A 1 93 ? 84.912 76.015 8.012 1.00 20.72 93 GLU A CA 1
ATOM 732 C C . GLU A 1 93 ? 85.340 74.969 9.063 1.00 23.83 93 GLU A C 1
ATOM 733 O O . GLU A 1 93 ? 86.356 75.165 9.735 1.00 24.78 93 GLU A O 1
ATOM 739 N N . LYS A 1 94 ? 84.583 73.852 9.179 1.00 18.95 94 LYS A N 1
ATOM 740 C CA . LYS A 1 94 ? 84.793 72.749 10.141 1.00 19.74 94 LYS A CA 1
ATOM 741 C C . LYS A 1 94 ? 84.890 73.279 11.584 1.00 25.47 94 LYS A C 1
ATOM 742 O O . LYS A 1 94 ? 85.898 73.089 12.278 1.00 26.33 94 LYS A O 1
ATOM 748 N N . LYS A 1 95 ? 83.857 74.016 11.996 1.00 22.59 95 LYS A N 1
ATOM 749 C CA . LYS A 1 95 ? 83.751 74.619 13.323 1.00 22.76 95 LYS A CA 1
ATOM 750 C C . LYS A 1 95 ? 82.338 74.438 13.806 1.00 28.27 95 LYS A C 1
ATOM 751 O O . LYS A 1 95 ? 81.397 74.632 13.035 1.00 26.77 95 LYS A O 1
ATOM 757 N N . ASP A 1 96 ? 82.185 74.070 15.082 1.00 25.42 96 ASP A N 1
ATOM 758 C CA . ASP A 1 96 ? 80.880 73.897 15.707 1.00 25.19 96 ASP A CA 1
ATOM 759 C C . ASP A 1 96 ? 80.318 75.297 16.042 1.00 27.31 96 ASP A C 1
ATOM 760 O O . ASP A 1 96 ? 80.914 76.041 16.830 1.00 26.97 96 ASP A O 1
ATOM 765 N N . LEU A 1 97 ? 79.209 75.666 15.398 1.00 21.49 97 LEU A N 1
ATOM 766 C CA . LEU A 1 97 ? 78.577 76.977 15.608 1.00 19.63 97 LEU A CA 1
ATOM 767 C C . LEU A 1 97 ? 77.235 76.844 16.332 1.00 23.64 97 LEU A C 1
ATOM 768 O O . LEU A 1 97 ? 76.553 77.857 16.548 1.00 22.73 97 LEU A O 1
ATOM 773 N N . SER A 1 98 ? 76.856 75.602 16.700 1.00 20.40 98 SER A N 1
ATOM 774 C CA . SER A 1 98 ? 75.549 75.288 17.290 1.00 20.67 98 SER A CA 1
ATOM 775 C C . SER A 1 98 ? 75.167 76.008 18.556 1.00 24.03 98 SER A C 1
ATOM 776 O O . SER A 1 98 ? 74.027 76.436 18.643 1.00 23.94 98 SER A O 1
ATOM 779 N N . THR A 1 99 ? 76.097 76.149 19.534 1.00 19.92 99 THR A N 1
ATOM 780 C CA . THR A 1 99 ? 75.813 76.844 20.799 1.00 19.58 99 THR A CA 1
ATOM 781 C C . THR A 1 99 ? 75.322 78.268 20.529 1.00 23.09 99 THR A C 1
ATOM 782 O O . THR A 1 99 ? 74.246 78.641 21.008 1.00 23.07 99 THR A O 1
ATOM 786 N N . ALA A 1 100 ? 76.069 79.035 19.700 1.00 19.78 100 ALA A N 1
ATOM 787 C CA . ALA A 1 100 ? 75.661 80.382 19.332 1.00 18.01 100 ALA A CA 1
ATOM 788 C C . ALA A 1 100 ? 74.351 80.360 18.514 1.00 18.79 100 ALA A C 1
ATOM 789 O O . ALA A 1 100 ? 73.384 81.016 18.892 1.00 16.79 100 ALA A O 1
ATOM 791 N N . LEU A 1 101 ? 74.281 79.549 17.465 1.00 15.51 101 LEU A N 1
ATOM 792 C CA . LEU A 1 101 ? 73.097 79.524 16.583 1.00 14.44 101 LEU A CA 1
ATOM 793 C C . LEU A 1 101 ? 71.773 79.113 17.230 1.00 18.09 101 LEU A C 1
ATOM 794 O O . LEU A 1 101 ? 70.709 79.552 16.785 1.00 17.11 101 LEU A O 1
ATOM 799 N N . GLU A 1 102 ? 71.839 78.299 18.293 1.00 14.83 102 GLU A N 1
ATOM 800 C CA . GLU A 1 102 ? 70.649 77.816 19.000 1.00 14.79 102 GLU A CA 1
ATOM 801 C C . GLU A 1 102 ? 70.254 78.701 20.193 1.00 18.52 102 GLU A C 1
ATOM 802 O O . GLU A 1 102 ? 69.217 78.468 20.804 1.00 17.90 102 GLU A O 1
ATOM 808 N N . SER A 1 103 ? 71.069 79.722 20.496 1.00 14.79 103 SER A N 1
ATOM 809 C CA . SER A 1 103 ? 70.852 80.618 21.636 1.00 14.72 103 SER A CA 1
ATOM 810 C C . SER A 1 103 ? 69.720 81.638 21.410 1.00 19.73 103 SER A C 1
ATOM 811 O O . SER A 1 103 ? 69.382 81.973 20.270 1.00 19.13 103 SER A O 1
ATOM 814 N N . THR A 1 104 ? 69.169 82.149 22.522 1.00 17.26 104 THR A N 1
ATOM 815 C CA . THR A 1 104 ? 68.116 83.172 22.547 1.00 16.64 104 THR A CA 1
ATOM 816 C C . THR A 1 104 ? 68.664 84.460 21.945 1.00 18.53 104 THR A C 1
ATOM 817 O O . THR A 1 104 ? 67.959 85.102 21.162 1.00 16.92 104 THR A O 1
ATOM 821 N N . GLU A 1 105 ? 69.940 84.804 22.270 1.00 15.92 105 GLU A N 1
ATOM 822 C CA . GLU A 1 105 ? 70.632 85.973 21.721 1.00 14.92 105 GLU A CA 1
ATOM 823 C C . GLU A 1 105 ? 70.612 85.960 20.167 1.00 17.54 105 GLU A C 1
ATOM 824 O O . GLU A 1 105 ? 70.230 86.966 19.554 1.00 16.97 105 GLU A O 1
ATOM 830 N N . GLN A 1 106 ? 70.998 84.827 19.546 1.00 13.68 106 GLN A N 1
ATOM 831 C CA . GLN A 1 106 ? 71.017 84.727 18.075 1.00 14.02 106 GLN A CA 1
ATOM 832 C C . GLN A 1 106 ? 69.631 84.711 17.456 1.00 15.45 106 GLN A C 1
ATOM 833 O O . GLN A 1 106 ? 69.451 85.204 16.339 1.00 14.09 106 GLN A O 1
ATOM 839 N N . PHE A 1 107 ? 68.654 84.172 18.190 1.00 13.95 107 PHE A N 1
ATOM 840 C CA . PHE A 1 107 ? 67.261 84.153 17.736 1.00 13.52 107 PHE A CA 1
ATOM 841 C C . PHE A 1 107 ? 66.773 85.607 17.605 1.00 17.50 107 PHE A C 1
ATOM 842 O O . PHE A 1 107 ? 66.142 85.975 16.602 1.00 14.37 107 PHE A O 1
ATOM 850 N N . MET A 1 108 ? 67.125 86.453 18.607 1.00 15.13 108 MET A N 1
ATOM 851 C CA . MET A 1 108 ? 66.794 87.880 18.607 1.00 14.74 108 MET A CA 1
ATOM 852 C C . MET A 1 108 ? 67.488 88.556 17.435 1.00 16.18 108 MET A C 1
ATOM 853 O O . MET A 1 108 ? 66.857 89.319 16.716 1.00 15.60 108 MET A O 1
ATOM 858 N N . VAL A 1 109 ? 68.786 88.239 17.235 1.00 13.36 109 VAL A N 1
ATOM 859 C CA . VAL A 1 109 ? 69.581 88.735 16.118 1.00 13.07 109 VAL A CA 1
ATOM 860 C C . VAL A 1 109 ? 68.877 88.423 14.778 1.00 17.02 109 VAL A C 1
ATOM 861 O O . VAL A 1 109 ? 68.743 89.312 13.937 1.00 16.61 109 VAL A O 1
ATOM 865 N N . ALA A 1 110 ? 68.460 87.162 14.577 1.00 15.14 110 ALA A N 1
ATOM 866 C CA . ALA A 1 110 ? 67.817 86.743 13.313 1.00 15.08 110 ALA A CA 1
ATOM 867 C C . ALA A 1 110 ? 66.474 87.471 13.078 1.00 17.55 110 ALA A C 1
ATOM 868 O O . ALA A 1 110 ? 66.224 87.935 11.967 1.00 14.82 110 ALA A O 1
ATOM 870 N N . ILE A 1 111 ? 65.660 87.619 14.133 1.00 14.23 111 ILE A N 1
ATOM 871 C CA . ILE A 1 111 ? 64.364 88.322 14.025 1.00 13.13 111 ILE A CA 1
ATOM 872 C C . ILE A 1 111 ? 64.584 89.770 13.617 1.00 16.67 111 ILE A C 1
ATOM 873 O O . ILE A 1 111 ? 63.945 90.231 12.661 1.00 15.39 111 ILE A O 1
ATOM 878 N N . ILE A 1 112 ? 65.518 90.471 14.304 1.00 14.31 112 ILE A N 1
ATOM 879 C CA . ILE A 1 112 ? 65.865 91.864 13.979 1.00 14.02 112 ILE A CA 1
ATOM 880 C C . ILE A 1 112 ? 66.296 91.970 12.515 1.00 16.56 112 ILE A C 1
ATOM 881 O O . ILE A 1 112 ? 65.740 92.786 11.785 1.00 16.06 112 ILE A O 1
ATOM 886 N N . ASP A 1 113 ? 67.249 91.130 12.098 1.00 13.16 113 ASP A N 1
ATOM 887 C CA . ASP A 1 113 ? 67.806 91.119 10.747 1.00 13.14 113 ASP A CA 1
ATOM 888 C C . ASP A 1 113 ? 66.719 91.008 9.667 1.00 15.64 113 ASP A C 1
ATOM 889 O O . ASP A 1 113 ? 66.717 91.805 8.728 1.00 14.58 113 ASP A O 1
ATOM 894 N N . VAL A 1 114 ? 65.804 90.061 9.832 1.00 13.84 114 VAL A N 1
ATOM 895 C CA . VAL A 1 114 ? 64.669 89.858 8.909 1.00 14.22 114 VAL A CA 1
ATOM 896 C C . VAL A 1 114 ? 63.782 91.096 8.838 1.00 16.40 114 VAL A C 1
ATOM 897 O O . VAL A 1 114 ? 63.396 91.520 7.735 1.00 14.53 114 VAL A O 1
ATOM 901 N N . ALA A 1 115 ? 63.427 91.641 10.018 1.00 14.46 115 ALA A N 1
ATOM 902 C CA . ALA A 1 115 ? 62.492 92.768 10.116 1.00 13.27 115 ALA A CA 1
ATOM 903 C C . ALA A 1 115 ? 63.079 94.045 9.483 1.00 16.42 115 ALA A C 1
ATOM 904 O O . ALA A 1 115 ? 62.346 94.739 8.774 1.00 14.33 115 ALA A O 1
ATOM 906 N N . LEU A 1 116 ? 64.408 94.319 9.682 1.00 10.94 116 LEU A N 1
ATOM 907 C CA . LEU A 1 116 ? 65.011 95.520 9.086 1.00 11.82 116 LEU A CA 1
ATOM 908 C C . LEU A 1 116 ? 64.961 95.416 7.568 1.00 14.38 116 LEU A C 1
ATOM 909 O O . LEU A 1 116 ? 64.635 96.396 6.892 1.00 14.30 116 LEU A O 1
ATOM 914 N N . ALA A 1 117 ? 65.277 94.214 7.038 1.00 10.22 117 ALA A N 1
ATOM 915 C CA . ALA A 1 117 ? 65.265 93.940 5.603 1.00 11.14 117 ALA A CA 1
ATOM 916 C C . ALA A 1 117 ? 63.823 94.110 5.052 1.00 11.53 117 ALA A C 1
ATOM 917 O O . ALA A 1 117 ? 63.629 94.781 4.045 1.00 9.20 117 ALA A O 1
ATOM 919 N N . ALA A 1 118 ? 62.825 93.545 5.752 1.00 12.07 118 ALA A N 1
ATOM 920 C CA . ALA A 1 118 ? 61.427 93.627 5.355 1.00 12.56 118 ALA A CA 1
ATOM 921 C C . ALA A 1 118 ? 60.921 95.076 5.278 1.00 15.16 118 ALA A C 1
ATOM 922 O O . ALA A 1 118 ? 60.150 95.406 4.374 1.00 14.15 118 ALA A O 1
ATOM 924 N N . GLN A 1 119 ? 61.338 95.932 6.242 1.00 12.87 119 GLN A N 1
ATOM 925 C CA . GLN A 1 119 ? 60.907 97.332 6.251 1.00 12.70 119 GLN A CA 1
ATOM 926 C C . GLN A 1 119 ? 61.508 98.122 5.093 1.00 13.53 119 GLN A C 1
ATOM 927 O O . GLN A 1 119 ? 60.812 98.961 4.509 1.00 11.19 119 GLN A O 1
ATOM 933 N N . ASN A 1 120 ? 62.757 97.794 4.702 1.00 10.32 120 ASN A N 1
ATOM 934 C CA . ASN A 1 120 ? 63.347 98.384 3.493 1.00 12.38 120 ASN A CA 1
ATOM 935 C C . ASN A 1 120 ? 62.573 97.920 2.242 1.00 15.44 120 ASN A C 1
ATOM 936 O O . ASN A 1 120 ? 62.299 98.735 1.360 1.00 15.04 120 ASN A O 1
ATOM 941 N N . ALA A 1 121 ? 62.222 96.626 2.174 1.00 13.51 121 ALA A N 1
ATOM 942 C CA . ALA A 1 121 ? 61.442 96.039 1.073 1.00 14.62 121 ALA A CA 1
ATOM 943 C C . ALA A 1 121 ? 60.074 96.747 0.963 1.00 17.79 121 ALA A C 1
ATOM 944 O O . ALA A 1 121 ? 59.649 97.097 -0.146 1.00 17.21 121 ALA A O 1
ATOM 946 N N . THR A 1 122 ? 59.425 97.010 2.120 1.00 13.26 122 THR A N 1
ATOM 947 C CA . THR A 1 122 ? 58.117 97.687 2.181 1.00 12.57 122 THR A CA 1
ATOM 948 C C . THR A 1 122 ? 58.221 99.115 1.630 1.00 14.86 122 THR A C 1
ATOM 949 O O . THR A 1 122 ? 57.421 99.510 0.782 1.00 13.52 122 THR A O 1
ATOM 953 N N . LEU A 1 123 ? 59.200 99.879 2.122 1.00 12.64 123 LEU A N 1
ATOM 954 C CA . LEU A 1 123 ? 59.398 101.256 1.690 1.00 12.60 123 LEU A CA 1
ATOM 955 C C . LEU A 1 123 ? 59.752 101.340 0.231 1.00 14.49 123 LEU A C 1
ATOM 956 O O . LEU A 1 123 ? 59.194 102.197 -0.459 1.00 13.40 123 LEU A O 1
ATOM 961 N N . ALA A 1 124 ? 60.638 100.434 -0.263 1.00 13.78 124 ALA A N 1
ATOM 962 C CA . ALA A 1 124 ? 60.981 100.394 -1.689 1.00 14.54 124 ALA A CA 1
ATOM 963 C C . ALA A 1 124 ? 59.683 100.150 -2.512 1.00 16.00 124 ALA A C 1
ATOM 964 O O . ALA A 1 124 ? 59.415 100.896 -3.455 1.00 13.90 124 ALA A O 1
ATOM 966 N N . ALA A 1 125 ? 58.870 99.135 -2.130 1.00 14.10 125 ALA A N 1
ATOM 967 C CA . ALA A 1 125 ? 57.610 98.833 -2.825 1.00 14.93 125 ALA A CA 1
ATOM 968 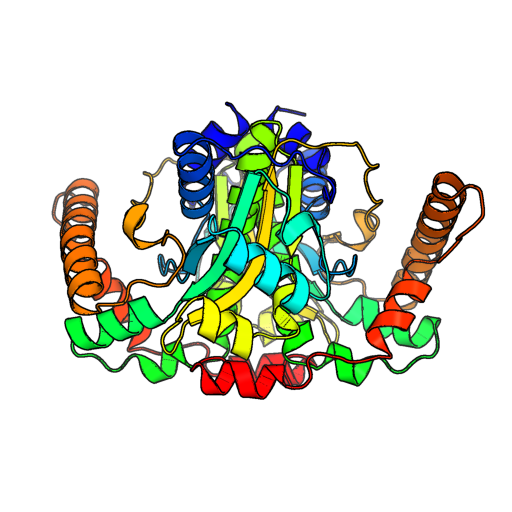C C . ALA A 1 125 ? 56.678 100.046 -2.811 1.00 17.26 125 ALA A C 1
ATOM 969 O O . ALA A 1 125 ? 56.215 100.447 -3.875 1.00 15.15 125 ALA A O 1
ATOM 971 N N . GLU A 1 126 ? 56.486 100.688 -1.632 1.00 14.91 126 GLU A N 1
ATOM 972 C CA . GLU A 1 126 ? 55.607 101.862 -1.502 1.00 15.17 126 GLU A CA 1
ATOM 973 C C . GLU A 1 126 ? 56.086 103.052 -2.325 1.00 17.59 126 GLU A C 1
ATOM 974 O O . GLU A 1 126 ? 55.265 103.754 -2.904 1.00 17.36 126 GLU A O 1
ATOM 980 N N . SER A 1 127 ? 57.418 103.253 -2.427 1.00 14.32 127 SER A N 1
ATOM 981 C CA . SER A 1 127 ? 57.991 104.344 -3.218 1.00 14.31 127 SER A CA 1
ATOM 982 C C . SER A 1 127 ? 57.713 104.176 -4.714 1.00 19.49 127 SER A C 1
ATOM 983 O O . SER A 1 127 ? 57.707 105.172 -5.438 1.00 20.95 127 SER A O 1
ATOM 986 N N . MET A 1 128 ? 57.454 102.933 -5.162 1.00 16.37 128 MET A N 1
ATOM 987 C CA . MET A 1 128 ? 57.110 102.600 -6.558 1.00 18.39 128 MET A CA 1
ATOM 988 C C . MET A 1 128 ? 55.587 102.645 -6.824 1.00 20.51 128 MET A C 1
ATOM 989 O O . MET A 1 128 ? 55.115 102.137 -7.853 1.00 18.77 128 MET A O 1
ATOM 994 N N . GLY A 1 129 ? 54.842 103.249 -5.899 1.00 16.12 129 GLY A N 1
ATOM 995 C CA . GLY A 1 129 ? 53.383 103.381 -5.995 1.00 14.20 129 GLY A CA 1
ATOM 996 C C . GLY A 1 129 ? 52.629 102.108 -5.659 1.00 17.08 129 GLY A C 1
ATOM 997 O O . GLY A 1 129 ? 51.415 102.026 -5.867 1.00 15.08 129 GLY A O 1
ATOM 998 N N . LEU A 1 130 ? 53.328 101.099 -5.132 1.00 14.81 130 LEU A N 1
ATOM 999 C CA . LEU A 1 130 ? 52.664 99.849 -4.758 1.00 15.30 130 LEU A CA 1
ATOM 1000 C C . LEU A 1 130 ? 52.095 99.925 -3.352 1.00 19.43 130 LEU A C 1
ATOM 1001 O O . LEU A 1 130 ? 52.611 100.662 -2.502 1.00 17.44 130 LEU A O 1
ATOM 1006 N N . GLY A 1 131 ? 51.069 99.123 -3.116 1.00 16.96 131 GLY A N 1
ATOM 1007 C CA . GLY A 1 131 ? 50.520 98.917 -1.787 1.00 16.06 131 GLY A CA 1
ATOM 1008 C C . GLY A 1 131 ? 51.273 97.749 -1.174 1.00 18.10 131 GLY A C 1
ATOM 1009 O O . GLY A 1 131 ? 51.832 96.915 -1.898 1.00 16.10 131 GLY A O 1
ATOM 1010 N N . ALA A 1 132 ? 51.338 97.701 0.161 1.00 14.92 132 ALA A N 1
ATOM 1011 C CA . ALA A 1 132 ? 52.003 96.607 0.875 1.00 14.74 132 ALA A CA 1
ATOM 1012 C C . ALA A 1 132 ? 51.232 96.245 2.148 1.00 18.65 132 ALA A C 1
ATOM 1013 O O . ALA A 1 132 ? 50.502 97.080 2.698 1.00 17.56 132 ALA A O 1
ATOM 1015 N N . CYS A 1 133 ? 51.411 95.005 2.622 1.00 15.48 133 CYS A N 1
ATOM 1016 C CA . CYS A 1 133 ? 50.852 94.521 3.885 1.00 14.66 133 CYS A CA 1
ATOM 1017 C C . CYS A 1 133 ? 51.678 93.337 4.368 1.00 17.00 133 CYS A C 1
ATOM 1018 O O . CYS A 1 133 ? 51.914 92.372 3.615 1.00 15.03 133 CYS A O 1
ATOM 1021 N N . TYR A 1 134 ? 52.156 93.426 5.628 1.00 13.94 134 TYR A N 1
ATOM 1022 C CA . TYR A 1 134 ? 52.823 92.327 6.314 1.00 12.87 134 TYR A CA 1
ATOM 1023 C C . TYR A 1 134 ? 51.751 91.259 6.624 1.00 16.34 134 TYR A C 1
ATOM 1024 O O . TYR A 1 134 ? 50.587 91.605 6.869 1.00 15.10 134 TYR A O 1
ATOM 1033 N N . ILE A 1 135 ? 52.138 89.982 6.588 1.00 12.41 135 ILE A N 1
ATOM 1034 C CA . ILE A 1 135 ? 51.226 88.864 6.841 1.00 12.50 135 ILE A CA 1
ATOM 1035 C C . ILE A 1 135 ? 51.819 87.934 7.900 1.00 16.36 135 ILE A C 1
ATOM 1036 O O . ILE A 1 135 ? 52.459 86.914 7.575 1.00 13.83 135 ILE A O 1
ATOM 1041 N N . GLY A 1 136 ? 51.570 88.273 9.149 1.00 14.98 136 GLY A N 1
ATOM 1042 C CA . GLY A 1 136 ? 51.989 87.459 10.285 1.00 14.85 136 GLY A CA 1
ATOM 1043 C C . GLY A 1 136 ? 51.094 86.245 10.420 1.00 19.66 136 GLY A C 1
ATOM 1044 O O . GLY A 1 136 ? 51.414 85.329 11.183 1.00 17.46 136 GLY A O 1
ATOM 1045 N N . GLY A 1 137 ? 49.950 86.274 9.706 1.00 18.74 137 GLY A N 1
ATOM 1046 C CA . GLY A 1 137 ? 48.961 85.193 9.643 1.00 19.20 137 GLY A CA 1
ATOM 1047 C C . GLY A 1 137 ? 49.588 83.841 9.342 1.00 21.95 137 GLY A C 1
ATOM 1048 O O . GLY A 1 137 ? 49.094 82.825 9.818 1.00 23.11 137 GLY A O 1
ATOM 1049 N N . LEU A 1 138 ? 50.718 83.819 8.607 1.00 17.89 138 LEU A N 1
ATOM 1050 C CA . LEU A 1 138 ? 51.502 82.617 8.293 1.00 16.65 138 LEU A CA 1
ATOM 1051 C C . LEU A 1 138 ? 51.875 81.838 9.574 1.00 20.74 138 LEU A C 1
ATOM 1052 O O . LEU A 1 138 ? 51.922 80.608 9.544 1.00 20.04 138 LEU A O 1
ATOM 1057 N N . ARG A 1 139 ? 52.071 82.560 10.707 1.00 17.86 139 ARG A N 1
ATOM 1058 C CA . ARG A 1 139 ? 52.422 81.998 12.012 1.00 18.91 139 ARG A CA 1
ATOM 1059 C C . ARG A 1 139 ? 51.326 81.159 12.684 1.00 23.67 139 ARG A C 1
ATOM 1060 O O . ARG A 1 139 ? 51.593 80.523 13.702 1.00 24.48 139 ARG A O 1
ATOM 1068 N N . ASN A 1 140 ? 50.123 81.109 12.088 1.00 20.32 140 ASN A N 1
ATOM 1069 C CA . ASN A 1 140 ? 49.050 80.240 12.558 1.00 20.58 140 ASN A CA 1
ATOM 1070 C C . ASN A 1 140 ? 49.428 78.782 12.270 1.00 24.88 140 ASN A C 1
ATOM 1071 O O . ASN A 1 140 ? 49.047 77.880 13.018 1.00 23.13 140 ASN A O 1
ATOM 1076 N N . GLU A 1 141 ? 50.142 78.558 11.142 1.00 21.92 141 GLU A N 1
ATOM 1077 C CA . GLU A 1 141 ? 50.427 77.235 10.605 1.00 21.42 141 GLU A CA 1
ATOM 1078 C C . GLU A 1 141 ? 51.856 77.083 10.093 1.00 21.85 141 GLU A C 1
ATOM 1079 O O . GLU A 1 141 ? 52.048 76.702 8.929 1.00 18.49 141 GLU A O 1
ATOM 1085 N N . LEU A 1 142 ? 52.846 77.322 10.951 1.00 20.46 142 LEU A N 1
ATOM 1086 C CA . LEU A 1 142 ? 54.250 77.258 10.547 1.00 20.36 142 LEU A CA 1
ATOM 1087 C C . LEU A 1 142 ? 54.725 75.930 9.978 1.00 24.59 142 LEU A C 1
ATOM 1088 O O . LEU A 1 142 ? 55.462 75.958 8.999 1.00 23.45 142 LEU A O 1
ATOM 1093 N N . GLU A 1 143 ? 54.281 74.782 10.533 1.00 22.79 143 GLU A N 1
ATOM 1094 C CA . GLU A 1 143 ? 54.684 73.487 9.971 1.00 24.20 143 GLU A CA 1
ATOM 1095 C C . GLU A 1 143 ? 54.193 73.293 8.537 1.00 26.00 143 GLU A C 1
ATOM 1096 O O . GLU A 1 143 ? 54.974 72.851 7.695 1.00 26.56 143 GLU A O 1
ATOM 1102 N N . GLU A 1 144 ? 52.931 73.663 8.247 1.00 20.00 144 GLU A N 1
ATOM 1103 C CA . GLU A 1 144 ? 52.389 73.529 6.894 1.00 18.50 144 GLU A CA 1
ATOM 1104 C C . GLU A 1 144 ? 53.040 74.529 5.932 1.00 20.09 144 GLU A C 1
ATOM 1105 O O . GLU A 1 144 ? 53.313 74.185 4.784 1.00 19.56 144 GLU A O 1
ATOM 1111 N N . VAL A 1 145 ? 53.286 75.759 6.398 1.00 16.21 145 VAL A N 1
ATOM 1112 C CA . VAL A 1 145 ? 53.943 76.807 5.603 1.00 16.49 145 VAL A CA 1
ATOM 1113 C C . VAL A 1 145 ? 55.369 76.329 5.251 1.00 21.84 145 VAL A C 1
ATOM 1114 O O . VAL A 1 145 ? 55.737 76.363 4.077 1.00 20.50 145 VAL A O 1
ATOM 1118 N N . SER A 1 146 ? 56.125 75.823 6.263 1.00 19.07 146 SER A N 1
ATOM 1119 C CA . SER A 1 146 ? 57.505 75.325 6.115 1.00 17.55 146 SER A CA 1
ATOM 1120 C C . SER A 1 146 ? 57.564 74.149 5.129 1.00 21.12 146 SER A C 1
ATOM 1121 O O . SER A 1 146 ? 58.478 74.081 4.322 1.00 19.00 146 SER A O 1
ATOM 1124 N N . LYS A 1 147 ? 56.571 73.246 5.181 1.00 19.97 147 LYS A N 1
ATOM 1125 C CA . LYS A 1 147 ? 56.465 72.086 4.298 1.00 20.54 147 LYS A CA 1
ATOM 1126 C C . LYS A 1 147 ? 56.239 72.548 2.833 1.00 24.03 147 LYS A C 1
ATOM 1127 O O . LYS A 1 147 ? 56.922 72.052 1.931 1.00 22.01 147 LYS A O 1
ATOM 1133 N N . LEU A 1 148 ? 55.305 73.497 2.616 1.00 20.87 148 LEU A N 1
ATOM 1134 C CA . LEU A 1 148 ? 55.009 74.058 1.283 1.00 20.97 148 LEU A CA 1
ATOM 1135 C C . LEU A 1 148 ? 56.226 74.740 0.659 1.00 20.19 148 LEU A C 1
ATOM 1136 O O . LEU A 1 148 ? 56.440 74.610 -0.543 1.00 18.43 148 LEU A O 1
ATOM 1141 N N . LEU A 1 149 ? 57.015 75.456 1.473 1.00 16.08 149 LEU A N 1
ATOM 1142 C CA . LEU A 1 149 ? 58.219 76.146 0.996 1.00 15.61 149 LEU A CA 1
ATOM 1143 C C . LEU A 1 149 ? 59.461 75.232 1.017 1.00 18.55 149 LEU A C 1
ATOM 1144 O O . LEU A 1 149 ? 60.546 75.655 0.612 1.00 19.21 149 LEU A O 1
ATOM 1149 N N . LYS A 1 150 ? 59.288 73.978 1.499 1.00 14.68 150 LYS A N 1
ATOM 1150 C CA . LYS A 1 150 ? 60.338 72.959 1.617 1.00 15.19 150 LYS A CA 1
ATOM 1151 C C . LYS A 1 150 ? 61.552 73.498 2.395 1.00 18.11 150 LYS A C 1
ATOM 1152 O O . LYS A 1 150 ? 62.699 73.341 1.986 1.00 18.46 150 LYS A O 1
ATOM 1158 N N . LEU A 1 151 ? 61.278 74.167 3.525 1.00 15.91 151 LEU A N 1
ATOM 1159 C CA . LEU A 1 151 ? 62.337 74.750 4.345 1.00 16.11 151 LEU A CA 1
ATOM 1160 C C . LEU A 1 151 ? 63.168 73.704 5.068 1.00 20.82 151 LEU A C 1
ATOM 1161 O O . LEU A 1 151 ? 62.613 72.769 5.634 1.00 22.52 151 LEU A O 1
ATOM 1166 N N . PRO A 1 152 ? 64.507 73.843 5.081 1.00 16.96 152 PRO A N 1
ATOM 1167 C CA . PRO A 1 152 ? 65.323 72.884 5.846 1.00 17.13 152 PRO A CA 1
ATOM 1168 C C . PRO A 1 152 ? 65.336 73.282 7.328 1.00 18.38 152 PRO A C 1
ATOM 1169 O O . PRO A 1 152 ? 64.686 74.255 7.711 1.00 15.96 152 PRO A O 1
ATOM 1173 N N . HIS A 1 153 ? 66.142 72.592 8.136 1.00 16.57 153 HIS A N 1
ATOM 1174 C CA . HIS A 1 153 ? 66.360 72.912 9.545 1.00 16.43 153 HIS A CA 1
ATOM 1175 C C . HIS A 1 153 ? 66.953 74.347 9.638 1.00 18.46 153 HIS A C 1
ATOM 1176 O O . HIS A 1 153 ? 67.583 74.784 8.692 1.00 18.66 153 HIS A O 1
ATOM 1183 N N . HIS A 1 154 ? 66.719 75.080 10.753 1.00 15.14 154 HIS A N 1
ATOM 1184 C CA . HIS A 1 154 ? 67.264 76.426 10.980 1.00 15.48 154 HIS A CA 1
ATOM 1185 C C . HIS A 1 154 ? 66.726 77.532 10.056 1.00 17.54 154 HIS A C 1
ATOM 1186 O O . HIS A 1 154 ? 67.336 78.607 9.928 1.00 14.77 154 HIS A O 1
ATOM 1193 N N . VAL A 1 155 ? 65.567 77.284 9.428 1.00 14.87 155 VAL A N 1
ATOM 1194 C CA . VAL A 1 155 ? 64.898 78.294 8.607 1.00 14.86 155 VAL A CA 1
ATOM 1195 C C . VAL A 1 155 ? 63.447 78.362 9.104 1.00 18.86 155 VAL A C 1
ATOM 1196 O O . VAL A 1 155 ? 62.772 77.343 9.127 1.00 19.53 155 VAL A O 1
ATOM 1200 N N . ILE A 1 156 ? 63.007 79.533 9.565 1.00 15.34 156 ILE A N 1
ATOM 1201 C CA . ILE A 1 156 ? 61.616 79.728 9.993 1.00 14.88 156 ILE A CA 1
ATOM 1202 C C . ILE A 1 156 ? 60.951 80.913 9.275 1.00 18.15 156 ILE A C 1
ATOM 1203 O O . ILE A 1 156 ? 61.506 82.009 9.236 1.00 16.81 156 ILE A O 1
ATOM 1208 N N . PRO A 1 157 ? 59.725 80.740 8.768 1.00 16.81 157 PRO A N 1
ATOM 1209 C CA . PRO A 1 157 ? 59.022 81.899 8.201 1.00 17.00 157 PRO A CA 1
ATOM 1210 C C . PRO A 1 157 ? 58.577 82.801 9.369 1.00 19.60 157 PRO A C 1
ATOM 1211 O O . PRO A 1 157 ? 58.146 82.296 10.406 1.00 20.73 157 PRO A O 1
ATOM 1215 N N . LEU A 1 158 ? 58.775 84.103 9.257 1.00 14.25 158 LEU A N 1
ATOM 1216 C CA . LEU A 1 158 ? 58.322 85.007 10.320 1.00 13.90 158 LEU A CA 1
ATOM 1217 C C . LEU A 1 158 ? 57.036 85.680 9.881 1.00 17.84 158 LEU A C 1
ATOM 1218 O O . LEU A 1 158 ? 56.136 85.888 10.691 1.00 18.82 158 LEU A O 1
ATOM 1223 N N . PHE A 1 159 ? 56.949 86.059 8.602 1.00 13.77 159 PHE A N 1
ATOM 1224 C CA . PHE A 1 159 ? 55.740 86.699 8.073 1.00 13.55 159 PHE A CA 1
ATOM 1225 C C . PHE A 1 159 ? 55.842 86.780 6.569 1.00 17.25 159 PHE A C 1
ATOM 1226 O O . PHE A 1 159 ? 56.936 86.672 6.008 1.00 17.24 159 PHE A O 1
ATOM 1234 N N . GLY A 1 160 ? 54.701 86.984 5.936 1.00 14.15 160 GLY A N 1
ATOM 1235 C CA . GLY A 1 160 ? 54.644 87.229 4.511 1.00 13.18 160 GLY A CA 1
ATOM 1236 C C . GLY A 1 160 ? 54.667 88.721 4.262 1.00 16.57 160 GLY A C 1
ATOM 1237 O O . GLY A 1 160 ? 54.591 89.531 5.198 1.00 15.23 160 GLY A O 1
ATOM 1238 N N . LEU A 1 161 ? 54.778 89.096 2.998 1.00 14.46 161 LEU A N 1
ATOM 1239 C CA . LEU A 1 161 ? 54.697 90.481 2.572 1.00 13.97 161 LEU A CA 1
ATOM 1240 C C . LEU A 1 161 ? 53.999 90.495 1.223 1.00 16.00 161 LEU A C 1
ATOM 1241 O O . LEU A 1 161 ? 54.534 89.966 0.252 1.00 13.05 161 LEU A O 1
ATOM 1246 N N . THR A 1 162 ? 52.756 91.006 1.185 1.00 14.33 162 THR A N 1
ATOM 1247 C CA . THR A 1 162 ? 52.032 91.143 -0.065 1.00 14.49 162 THR A CA 1
ATOM 1248 C C . THR A 1 162 ? 52.378 92.513 -0.616 1.00 16.18 162 THR A C 1
ATOM 1249 O O . THR A 1 162 ? 52.552 93.463 0.153 1.00 17.15 162 THR A O 1
ATOM 1253 N N . VAL A 1 163 ? 52.509 92.607 -1.934 1.00 10.28 163 VAL A N 1
ATOM 1254 C CA . VAL A 1 163 ? 52.750 93.851 -2.652 1.00 11.60 163 VAL A CA 1
ATOM 1255 C C . VAL A 1 163 ? 51.901 93.849 -3.931 1.00 18.10 163 VAL A C 1
ATOM 1256 O O . VAL A 1 163 ? 51.582 92.787 -4.463 1.00 18.98 163 VAL A O 1
ATOM 1260 N N . GLY A 1 164 ? 51.606 95.027 -4.448 1.00 15.58 164 GLY A N 1
ATOM 1261 C CA . GLY A 1 164 ? 50.879 95.127 -5.702 1.00 16.02 164 GLY A CA 1
ATOM 1262 C C . GLY A 1 164 ? 50.256 96.478 -5.938 1.00 17.97 164 GLY A C 1
ATOM 1263 O O . GLY A 1 164 ? 50.348 97.378 -5.089 1.00 15.84 164 GLY A O 1
ATOM 1264 N N . HIS A 1 165 ? 49.662 96.629 -7.129 1.00 14.88 165 HIS A N 1
ATOM 1265 C CA . HIS A 1 165 ? 48.945 97.832 -7.511 1.00 14.17 165 HIS A CA 1
ATOM 1266 C C . HIS A 1 165 ? 47.659 97.842 -6.689 1.00 19.86 165 HIS A C 1
ATOM 1267 O O . HIS A 1 165 ? 46.885 96.880 -6.759 1.00 19.46 165 HIS A O 1
ATOM 1274 N N . PRO A 1 166 ? 47.441 98.860 -5.831 1.00 18.26 166 PRO A N 1
ATOM 1275 C CA . PRO A 1 166 ? 46.200 98.876 -5.023 1.00 18.22 166 PRO A CA 1
ATOM 1276 C C . PRO A 1 166 ? 44.930 98.933 -5.867 1.00 21.42 166 PRO A C 1
ATOM 1277 O O . PRO A 1 166 ? 44.926 99.537 -6.945 1.00 18.79 166 PRO A O 1
ATOM 1281 N N . ALA A 1 167 ? 43.863 98.253 -5.397 1.00 20.19 167 ALA A N 1
ATOM 1282 C CA . ALA A 1 167 ? 42.548 98.254 -6.059 1.00 20.54 167 ALA A CA 1
ATOM 1283 C C . ALA A 1 167 ? 41.563 99.083 -5.215 1.00 24.06 167 ALA A C 1
ATOM 1284 O O . ALA A 1 167 ? 40.342 99.067 -5.413 1.00 25.30 167 ALA A O 1
ATOM 1286 N N . GLY A 1 168 ? 42.128 99.855 -4.309 1.00 18.84 168 GLY A N 1
ATOM 1287 C CA . GLY A 1 168 ? 41.352 100.707 -3.433 1.00 18.36 168 GLY A CA 1
ATOM 1288 C C . GLY A 1 168 ? 42.225 101.561 -2.557 1.00 24.70 168 GLY A C 1
ATOM 1289 O O . GLY A 1 168 ? 43.461 101.497 -2.613 1.00 24.28 168 GLY A O 1
ATOM 1290 N N . ILE A 1 169 ? 41.575 102.378 -1.758 1.00 23.83 169 ILE A N 1
ATOM 1291 C CA . ILE A 1 169 ? 42.264 103.281 -0.856 1.00 24.86 169 ILE A CA 1
ATOM 1292 C C . ILE A 1 169 ? 41.782 103.019 0.571 1.00 28.01 169 ILE A C 1
ATOM 1293 O O . ILE A 1 169 ? 40.672 102.534 0.770 1.00 28.50 169 ILE A O 1
ATOM 1298 N N . THR A 1 170 ? 42.613 103.335 1.548 1.00 24.59 170 THR A N 1
ATOM 1299 C CA . THR A 1 170 ? 42.266 103.243 2.963 1.00 24.60 170 THR A CA 1
ATOM 1300 C C . THR A 1 170 ? 42.927 104.408 3.692 1.00 26.78 170 THR A C 1
ATOM 1301 O O . THR A 1 170 ? 43.773 105.080 3.114 1.00 27.21 170 THR A O 1
ATOM 1305 N N . ASP A 1 171 ? 42.484 104.694 4.916 1.00 22.64 171 ASP A N 1
ATOM 1306 C CA . ASP A 1 171 ? 43.010 105.802 5.698 1.00 21.84 171 ASP A CA 1
ATOM 1307 C C . ASP A 1 171 ? 44.229 105.402 6.538 1.00 24.68 171 ASP A C 1
ATOM 1308 O O . ASP A 1 171 ? 44.522 104.212 6.697 1.00 24.64 171 ASP A O 1
ATOM 1313 N N . LYS A 1 172 ? 44.900 106.406 7.116 1.00 22.20 172 LYS A N 1
ATOM 1314 C CA . LYS A 1 172 ? 46.047 106.210 8.007 1.00 20.90 172 LYS A CA 1
ATOM 1315 C C . LYS A 1 172 ? 45.515 105.904 9.397 1.00 23.89 172 LYS A C 1
ATOM 1316 O O . LYS A 1 172 ? 44.523 106.499 9.816 1.00 23.65 172 LYS A O 1
ATOM 1322 N N . LYS A 1 173 ? 46.126 104.921 10.080 1.00 21.59 173 LYS A N 1
ATOM 1323 C CA . LYS A 1 173 ? 45.718 104.493 11.424 1.00 21.02 173 LYS A CA 1
ATOM 1324 C C . LYS A 1 173 ? 46.478 105.330 12.464 1.00 21.61 173 LYS A C 1
ATOM 1325 O O . LYS A 1 173 ? 47.712 105.304 12.461 1.00 20.32 173 LYS A O 1
ATOM 1331 N N . PRO A 1 174 ? 45.779 106.105 13.330 1.00 17.83 174 PRO A N 1
ATOM 1332 C CA . PRO A 1 174 ? 46.498 106.956 14.302 1.00 16.99 174 PRO A CA 1
ATOM 1333 C C . PRO A 1 174 ? 47.387 106.178 15.273 1.00 16.94 174 PRO A C 1
ATOM 1334 O O . PRO A 1 174 ? 46.973 105.150 15.797 1.00 16.13 174 PRO A O 1
ATOM 1338 N N . ARG A 1 175 ? 48.608 106.666 15.483 1.00 11.62 175 ARG A N 1
ATOM 1339 C CA . ARG A 1 175 ? 49.564 106.045 16.389 1.00 11.73 175 ARG A CA 1
ATOM 1340 C C . ARG A 1 175 ? 49.507 106.682 17.762 1.00 17.32 175 ARG A C 1
ATOM 1341 O O . ARG A 1 175 ? 49.035 107.816 17.907 1.00 16.44 175 ARG A O 1
ATOM 1349 N N . LEU A 1 176 ? 50.055 105.987 18.770 1.00 16.19 176 LEU A N 1
ATOM 1350 C CA . LEU A 1 176 ? 50.183 106.536 20.117 1.00 16.93 176 LEU A CA 1
ATOM 1351 C C . LEU A 1 176 ? 50.894 107.899 20.064 1.00 18.83 176 LEU A C 1
ATOM 1352 O O . LEU A 1 176 ? 51.647 108.163 19.129 1.00 16.84 176 LEU A O 1
ATOM 1357 N N . PRO A 1 177 ? 50.654 108.809 21.026 1.00 17.97 177 PRO A N 1
ATOM 1358 C CA . PRO A 1 177 ? 51.353 110.107 20.972 1.00 17.80 177 PRO A CA 1
ATOM 1359 C C . PRO A 1 177 ? 52.871 109.967 21.068 1.00 20.77 177 PRO A C 1
ATOM 1360 O O . PRO A 1 177 ? 53.380 109.081 21.771 1.00 19.66 177 PRO A O 1
ATOM 1364 N N . PHE A 1 178 ? 53.589 110.828 20.328 1.00 18.54 178 PHE A N 1
ATOM 1365 C CA . PHE A 1 178 ? 55.048 110.934 20.295 1.00 18.22 178 PHE A CA 1
ATOM 1366 C C . PHE A 1 178 ? 55.612 110.958 21.744 1.00 23.58 178 PHE A C 1
ATOM 1367 O O . PHE A 1 178 ? 56.477 110.155 22.072 1.00 22.52 178 PHE A O 1
ATOM 1375 N N . LYS A 1 179 ? 55.054 111.806 22.609 1.00 21.86 179 LYS A N 1
ATOM 1376 C CA . LYS A 1 179 ? 55.442 111.979 24.019 1.00 23.36 179 LYS A CA 1
ATOM 1377 C C . LYS A 1 179 ? 55.164 110.767 24.930 1.00 24.13 179 LYS A C 1
ATOM 1378 O O . LYS A 1 179 ? 55.644 110.731 26.059 1.00 23.31 179 LYS A O 1
ATOM 1384 N N . HIS A 1 180 ? 54.361 109.814 24.454 1.00 19.75 180 HIS A N 1
ATOM 1385 C CA . HIS A 1 180 ? 54.046 108.593 25.175 1.00 18.56 180 HIS A CA 1
ATOM 1386 C C . HIS A 1 180 ? 55.075 107.507 24.827 1.00 21.09 180 HIS A C 1
ATOM 1387 O O . HIS A 1 180 ? 55.591 106.841 25.726 1.00 20.84 180 HIS A O 1
ATOM 1394 N N . VAL A 1 181 ? 55.348 107.314 23.526 1.00 15.54 181 VAL A N 1
ATOM 1395 C CA . VAL A 1 181 ? 56.305 106.304 23.015 1.00 15.83 181 VAL A CA 1
ATOM 1396 C C . VAL A 1 181 ? 57.767 106.728 23.271 1.00 20.18 181 VAL A C 1
ATOM 1397 O O . VAL A 1 181 ? 58.612 105.886 23.602 1.00 20.70 181 VAL A O 1
ATOM 1401 N N . TYR A 1 182 ? 58.046 108.039 23.150 1.00 15.86 182 TYR A N 1
ATOM 1402 C CA . TYR A 1 182 ? 59.390 108.598 23.322 1.00 16.17 182 TYR A CA 1
ATOM 1403 C C . TYR A 1 182 ? 59.562 109.191 24.712 1.00 20.81 182 TYR A C 1
ATOM 1404 O O . TYR A 1 182 ? 58.757 110.025 25.120 1.00 20.35 182 TYR A O 1
ATOM 1413 N N . HIS A 1 183 ? 60.606 108.742 25.430 1.00 15.88 183 HIS A N 1
ATOM 1414 C CA A HIS A 1 183 ? 60.931 109.150 26.805 0.50 16.63 183 HIS A CA 1
ATOM 1415 C CA B HIS A 1 183 ? 60.911 109.317 26.729 0.50 16.62 183 HIS A CA 1
ATOM 1416 C C . HIS A 1 183 ? 62.343 109.767 26.810 1.00 21.24 183 HIS A C 1
ATOM 1417 O O . HIS A 1 183 ? 63.227 109.203 26.167 1.00 19.63 183 HIS A O 1
ATOM 1430 N N . GLU A 1 184 ? 62.563 110.861 27.531 1.00 20.31 184 GLU A N 1
ATOM 1431 C CA . GLU A 1 184 ? 63.896 111.458 27.652 1.00 21.71 184 GLU A CA 1
ATOM 1432 C C . GLU A 1 184 ? 64.591 110.886 28.876 1.00 24.68 184 GLU A C 1
ATOM 1433 O O . GLU A 1 184 ? 64.027 110.914 29.980 1.00 24.02 184 GLU A O 1
ATOM 1439 N N . GLU A 1 185 ? 65.799 110.320 28.674 1.00 20.78 185 GLU A N 1
ATOM 1440 C CA . GLU A 1 185 ? 66.684 109.757 29.709 1.00 21.20 185 GLU A CA 1
ATOM 1441 C C . GLU A 1 185 ? 66.232 108.471 30.363 1.00 24.05 185 GLU A C 1
ATOM 1442 O O . GLU A 1 185 ? 67.027 107.535 30.458 1.00 24.65 185 GLU A O 1
ATOM 1448 N N . THR A 1 186 ? 64.993 108.436 30.883 1.00 19.25 186 THR A N 1
ATOM 1449 C CA . THR A 1 186 ? 64.467 107.287 31.615 1.00 19.02 186 THR A CA 1
ATOM 1450 C C . THR A 1 186 ? 63.014 107.017 31.238 1.00 22.78 186 THR A C 1
ATOM 1451 O O . THR A 1 186 ? 62.300 107.920 30.784 1.00 22.17 186 THR A O 1
ATOM 1455 N N . TYR A 1 187 ? 62.567 105.782 31.490 1.00 19.07 187 TYR A N 1
ATOM 1456 C CA . TYR A 1 187 ? 61.202 105.369 31.220 1.00 19.20 187 TYR A CA 1
ATOM 1457 C C . TYR A 1 187 ? 60.245 106.136 32.137 1.00 24.23 187 TYR A C 1
ATOM 1458 O O . TYR A 1 187 ? 60.604 106.465 33.263 1.00 22.45 187 TYR A O 1
ATOM 1467 N N . GLU A 1 188 ? 59.016 106.391 31.654 1.00 23.36 188 GLU A N 1
ATOM 1468 C CA . GLU A 1 188 ? 57.907 107.010 32.392 1.00 23.44 188 GLU A CA 1
ATOM 1469 C C . GLU A 1 188 ? 57.818 106.388 33.817 1.00 27.32 188 GLU A C 1
ATOM 1470 O O . GLU A 1 188 ? 57.543 105.199 33.933 1.00 25.91 188 GLU A O 1
ATOM 1476 N N . PRO A 1 189 ? 58.108 107.144 34.905 1.00 26.62 189 PRO A N 1
ATOM 1477 C CA . PRO A 1 189 ? 58.077 106.529 36.248 1.00 27.04 189 PRO A CA 1
ATOM 1478 C C . PRO A 1 189 ? 56.691 106.303 36.857 1.00 29.56 189 PRO A C 1
ATOM 1479 O O . PRO A 1 189 ? 56.582 105.552 37.819 1.00 29.38 189 PRO A O 1
ATOM 1483 N N . ASN A 1 190 ? 55.641 106.944 36.323 1.00 25.21 190 ASN A N 1
ATOM 1484 C CA . ASN A 1 190 ? 54.314 106.813 36.914 1.00 25.93 190 ASN A CA 1
ATOM 1485 C C . ASN A 1 190 ? 53.302 106.106 35.989 1.00 29.35 190 ASN A C 1
ATOM 1486 O O . ASN A 1 190 ? 52.945 106.637 34.942 1.00 30.02 190 ASN A O 1
ATOM 1491 N N . ASP A 1 191 ? 52.823 104.925 36.409 1.00 24.57 191 ASP A N 1
ATOM 1492 C CA . ASP A 1 191 ? 51.805 104.145 35.694 1.00 23.59 191 ASP A CA 1
ATOM 1493 C C . ASP A 1 191 ? 50.462 104.898 35.592 1.00 25.44 191 ASP A C 1
ATOM 1494 O O . ASP A 1 191 ? 49.722 104.680 34.637 1.00 24.36 191 ASP A O 1
ATOM 1499 N N . GLU A 1 192 ? 50.176 105.814 36.550 1.00 22.24 192 GLU A N 1
ATOM 1500 C CA . GLU A 1 192 ? 48.960 106.640 36.520 1.00 21.65 192 GLU A CA 1
ATOM 1501 C C . GLU A 1 192 ? 49.040 107.593 35.318 1.00 23.01 192 GLU A C 1
ATOM 1502 O O . GLU A 1 192 ? 48.023 107.839 34.688 1.00 22.69 192 GLU A O 1
ATOM 1508 N N . GLN A 1 193 ? 50.257 108.060 34.969 1.00 19.14 193 GLN A N 1
ATOM 1509 C CA . GLN A 1 193 ? 50.499 108.904 33.798 1.00 18.87 193 GLN A CA 1
ATOM 1510 C C . GLN A 1 193 ? 50.267 108.095 32.503 1.00 23.57 193 GLN A C 1
ATOM 1511 O O . GLN A 1 193 ? 49.622 108.596 31.578 1.00 24.11 193 GLN A O 1
ATOM 1517 N N . THR A 1 194 ? 50.763 106.846 32.462 1.00 19.53 194 THR A N 1
ATOM 1518 C CA . THR A 1 194 ? 50.570 105.932 31.323 1.00 19.44 194 THR A CA 1
ATOM 1519 C C . THR A 1 194 ? 49.049 105.696 31.082 1.00 24.59 194 THR A C 1
ATOM 1520 O O . THR A 1 194 ? 48.605 105.787 29.929 1.00 24.64 194 THR A O 1
ATOM 1524 N N . LYS A 1 195 ? 48.268 105.425 32.166 1.00 20.07 195 LYS A N 1
ATOM 1525 C CA . LYS A 1 195 ? 46.812 105.198 32.112 1.00 19.88 195 LYS A CA 1
ATOM 1526 C C . LYS A 1 195 ? 46.084 106.422 31.543 1.00 23.76 195 LYS A C 1
ATOM 1527 O O . LYS A 1 195 ? 45.160 106.292 30.736 1.00 21.43 195 LYS A O 1
ATOM 1533 N N . LYS A 1 196 ? 46.508 107.609 31.991 1.00 20.86 196 LYS A N 1
ATOM 1534 C CA . LYS A 1 196 ? 45.979 108.904 31.583 1.00 20.42 196 LYS A CA 1
ATOM 1535 C C . LYS A 1 196 ? 46.179 109.109 30.074 1.00 23.01 196 LYS A C 1
ATOM 1536 O O . LYS A 1 196 ? 45.236 109.480 29.374 1.00 22.85 196 LYS A O 1
ATOM 1542 N N . GLU A 1 197 ? 47.386 108.814 29.570 1.00 18.50 197 GLU A N 1
ATOM 1543 C CA . GLU A 1 197 ? 47.715 108.954 28.158 1.00 18.03 197 GLU A CA 1
ATOM 1544 C C . GLU A 1 197 ? 46.989 107.913 27.317 1.00 20.28 197 GLU A C 1
ATOM 1545 O O . GLU A 1 197 ? 46.526 108.255 26.240 1.00 18.34 197 GLU A O 1
ATOM 1551 N N . LEU A 1 198 ? 46.807 106.676 27.845 1.00 16.83 198 LEU A N 1
ATOM 1552 C CA . LEU A 1 198 ? 46.049 105.622 27.153 1.00 16.28 198 LEU A CA 1
ATOM 1553 C C . LEU A 1 198 ? 44.561 105.963 27.089 1.00 19.76 198 LEU A C 1
ATOM 1554 O O . LEU A 1 198 ? 43.908 105.620 26.105 1.00 18.65 198 LEU A O 1
ATOM 1559 N N . THR A 1 199 ? 44.037 106.681 28.102 1.00 16.09 199 THR A N 1
ATOM 1560 C CA . THR A 1 199 ? 42.630 107.133 28.124 1.00 15.35 199 THR A CA 1
ATOM 1561 C C . THR A 1 199 ? 42.398 108.164 27.004 1.00 19.32 199 THR A C 1
ATOM 1562 O O . THR A 1 199 ? 41.362 108.111 26.328 1.00 19.03 199 THR A O 1
ATOM 1566 N N . ALA A 1 200 ? 43.338 109.109 26.847 1.00 15.92 200 ALA A N 1
ATOM 1567 C CA . ALA A 1 200 ? 43.304 110.151 25.807 1.00 17.73 200 ALA A CA 1
ATOM 1568 C C . ALA A 1 200 ? 43.440 109.501 24.412 1.00 20.48 200 ALA A C 1
ATOM 1569 O O . ALA A 1 200 ? 42.707 109.888 23.497 1.00 20.52 200 ALA A O 1
ATOM 1571 N N . TYR A 1 201 ? 44.346 108.490 24.269 1.00 15.96 201 TYR A N 1
ATOM 1572 C CA . TYR A 1 201 ? 44.526 107.749 23.009 1.00 15.36 201 TYR A CA 1
ATOM 1573 C C . TYR A 1 201 ? 43.250 106.985 22.667 1.00 19.00 201 TYR A C 1
ATOM 1574 O O . TYR A 1 201 ? 42.846 106.993 21.506 1.00 19.62 201 TYR A O 1
ATOM 1583 N N . ASN A 1 202 ? 42.592 106.374 23.686 1.00 15.39 202 ASN A N 1
ATOM 1584 C CA . ASN A 1 202 ? 41.301 105.687 23.521 1.00 16.66 202 ASN A CA 1
ATOM 1585 C C . ASN A 1 202 ? 40.243 106.600 22.927 1.00 20.69 202 ASN A C 1
ATOM 1586 O O . ASN A 1 202 ? 39.489 106.144 22.074 1.00 19.16 202 ASN A O 1
ATOM 1591 N N . GLU A 1 203 ? 40.199 107.889 23.357 1.00 19.13 203 GLU A N 1
ATOM 1592 C CA . GLU A 1 203 ? 39.232 108.885 22.851 1.00 19.82 203 GLU A CA 1
ATOM 1593 C C . GLU A 1 203 ? 39.511 109.150 21.367 1.00 23.70 203 GLU A C 1
ATOM 1594 O O . GLU A 1 203 ? 38.577 109.188 20.563 1.00 22.57 203 GLU A O 1
ATOM 1600 N N . GLU A 1 204 ? 40.804 109.240 20.991 1.00 19.12 204 GLU A N 1
ATOM 1601 C CA . GLU A 1 204 ? 41.197 109.431 19.598 1.00 18.83 204 GLU A CA 1
ATOM 1602 C C . GLU A 1 204 ? 40.819 108.200 18.746 1.00 19.66 204 GLU A C 1
ATOM 1603 O O . GLU A 1 204 ? 40.255 108.365 17.673 1.00 17.07 204 GLU A O 1
ATOM 1609 N N . ILE A 1 205 ? 41.139 106.984 19.228 1.00 16.72 205 ILE A N 1
ATOM 1610 C CA . ILE A 1 205 ? 40.843 105.726 18.515 1.00 17.12 205 ILE A CA 1
ATOM 1611 C C . ILE A 1 205 ? 39.335 105.476 18.374 1.00 18.74 205 ILE A C 1
ATOM 1612 O O . ILE A 1 205 ? 38.868 105.096 17.291 1.00 15.67 205 ILE A O 1
ATOM 1617 N N . SER A 1 206 ? 38.587 105.719 19.452 1.00 14.64 206 SER A N 1
ATOM 1618 C CA . SER A 1 206 ? 37.133 105.573 19.461 1.00 16.23 206 SER A CA 1
ATOM 1619 C C . SER A 1 206 ? 36.510 106.514 18.397 1.00 20.87 206 SER A C 1
ATOM 1620 O O . SER A 1 206 ? 35.684 106.061 17.609 1.00 18.39 206 SER A O 1
ATOM 1623 N N . ALA A 1 207 ? 36.947 107.796 18.350 1.00 19.17 207 ALA A N 1
ATOM 1624 C CA . ALA A 1 207 ? 36.472 108.786 17.364 1.00 18.93 207 ALA A CA 1
ATOM 1625 C C . ALA A 1 207 ? 36.875 108.371 15.931 1.00 20.54 207 ALA A C 1
ATOM 1626 O O . ALA A 1 207 ? 36.086 108.510 14.993 1.00 18.99 207 ALA A O 1
ATOM 1628 N N . TYR A 1 208 ? 38.099 107.869 15.772 1.00 17.27 208 TYR A N 1
ATOM 1629 C CA . TYR A 1 208 ? 38.603 107.401 14.482 1.00 17.34 208 TYR A CA 1
ATOM 1630 C C . TYR A 1 208 ? 37.713 106.273 13.922 1.00 19.39 208 TYR A C 1
ATOM 1631 O O . TYR A 1 208 ? 37.313 106.339 12.752 1.00 17.67 208 TYR A O 1
ATOM 1640 N N . TYR A 1 209 ? 37.412 105.249 14.739 1.00 16.16 209 TYR A N 1
ATOM 1641 C CA . TYR A 1 209 ? 36.527 104.171 14.297 1.00 17.34 209 TYR A CA 1
ATOM 1642 C C . TYR A 1 209 ? 35.101 104.678 14.055 1.00 20.26 209 TYR A C 1
ATOM 1643 O O . TYR A 1 209 ? 34.452 104.254 13.090 1.00 18.57 209 TYR A O 1
ATOM 1652 N N . ASN A 1 210 ? 34.601 105.553 14.937 1.00 17.92 210 ASN A N 1
ATOM 1653 C CA . ASN A 1 210 ? 33.234 106.111 14.818 1.00 18.42 210 ASN A CA 1
ATOM 1654 C C . ASN A 1 210 ? 33.044 106.855 13.462 1.00 22.67 210 ASN A C 1
ATOM 1655 O O . ASN A 1 210 ? 32.061 106.618 12.750 1.00 21.42 210 ASN A O 1
ATOM 1660 N N . GLU A 1 211 ? 34.013 107.708 13.105 1.00 20.01 211 GLU A N 1
ATOM 1661 C CA . GLU A 1 211 ? 33.988 108.484 11.866 1.00 20.98 211 GLU A CA 1
ATOM 1662 C C . GLU A 1 211 ? 34.122 107.606 10.621 1.00 27.27 211 GLU A C 1
ATOM 1663 O O . GLU A 1 211 ? 33.405 107.835 9.647 1.00 29.72 211 GLU A O 1
ATOM 1669 N N . ARG A 1 212 ? 35.000 106.584 10.659 1.00 22.19 212 ARG A N 1
ATOM 1670 C CA . ARG A 1 212 ? 35.229 105.738 9.495 1.00 21.73 212 ARG A CA 1
ATOM 1671 C C . ARG A 1 212 ? 34.163 104.693 9.194 1.00 25.06 212 ARG A C 1
ATOM 1672 O O . ARG A 1 212 ? 34.044 104.284 8.041 1.00 23.86 212 ARG A O 1
ATOM 1680 N N . THR A 1 213 ? 33.412 104.241 10.224 1.00 21.87 213 THR A N 1
ATOM 1681 C CA . THR A 1 213 ? 32.359 103.213 10.116 1.00 21.64 213 THR A CA 1
ATOM 1682 C C . THR A 1 213 ? 30.961 103.832 10.235 1.00 27.25 213 THR A C 1
ATOM 1683 O O . THR A 1 213 ? 29.974 103.089 10.344 1.00 28.40 213 THR A O 1
ATOM 1687 N N . ASN A 1 214 ? 30.870 105.177 10.231 1.00 21.68 214 ASN A N 1
ATOM 1688 C CA . ASN A 1 214 ? 29.622 105.937 10.417 1.00 21.68 214 ASN A CA 1
ATOM 1689 C C . ASN A 1 214 ? 28.834 105.497 11.665 1.00 23.24 214 ASN A C 1
ATOM 1690 O O . ASN A 1 214 ? 27.615 105.343 11.623 1.00 21.04 214 ASN A O 1
ATOM 1695 N N . GLY A 1 215 ? 29.561 105.271 12.758 1.00 19.86 215 GLY A N 1
ATOM 1696 C CA . GLY A 1 215 ? 28.960 104.917 14.033 1.00 19.05 215 GLY A CA 1
ATOM 1697 C C . GLY A 1 215 ? 28.787 103.447 14.306 1.00 22.53 215 GLY A C 1
ATOM 1698 O O . GLY A 1 215 ? 28.350 103.101 15.399 1.00 22.72 215 GLY A O 1
ATOM 1699 N N . LYS A 1 216 ? 29.114 102.569 13.341 1.00 20.66 216 LYS A N 1
ATOM 1700 C CA . LYS A 1 216 ? 28.979 101.126 13.507 1.00 21.81 216 LYS A CA 1
ATOM 1701 C C . LYS A 1 216 ? 29.917 100.590 14.622 1.00 26.04 216 LYS A C 1
ATOM 1702 O O . LYS A 1 216 ? 29.514 99.718 15.395 1.00 23.50 216 LYS A O 1
ATOM 1708 N N . ARG A 1 217 ? 31.143 101.135 14.705 1.00 23.68 217 ARG A N 1
ATOM 1709 C CA . ARG A 1 217 ? 32.136 100.734 15.702 1.00 24.07 217 ARG A CA 1
ATOM 1710 C C . ARG A 1 217 ? 32.781 101.945 16.365 1.00 25.98 217 ARG A C 1
ATOM 1711 O O . ARG A 1 217 ? 33.003 102.950 15.707 1.00 24.00 217 ARG A O 1
ATOM 1719 N N . GLN A 1 218 ? 33.055 101.857 17.677 1.00 23.34 218 GLN A N 1
ATOM 1720 C CA . GLN A 1 218 ? 33.668 102.938 18.460 1.00 23.82 218 GLN A CA 1
ATOM 1721 C C . GLN A 1 218 ? 34.682 102.345 19.442 1.00 26.56 218 GLN A C 1
ATOM 1722 O O . GLN A 1 218 ? 34.875 102.886 20.530 1.00 25.37 218 GLN A O 1
ATOM 1728 N N . ASP A 1 219 ? 35.305 101.222 19.066 1.00 23.69 219 ASP A N 1
ATOM 1729 C CA . ASP A 1 219 ? 36.278 100.509 19.894 1.00 24.94 219 ASP A CA 1
ATOM 1730 C C . ASP A 1 219 ? 37.410 101.416 20.360 1.00 24.14 219 ASP A C 1
ATOM 1731 O O . ASP A 1 219 ? 37.874 102.271 19.613 1.00 21.30 219 ASP A O 1
ATOM 1736 N N . THR A 1 220 ? 37.811 101.241 21.609 1.00 20.86 220 THR A N 1
ATOM 1737 C CA . THR A 1 220 ? 38.938 101.951 22.196 1.00 19.64 220 THR A CA 1
ATOM 1738 C C . THR A 1 220 ? 40.151 101.081 21.840 1.00 21.41 220 THR A C 1
ATOM 1739 O O . THR A 1 220 ? 39.982 99.899 21.497 1.00 18.17 220 THR A O 1
ATOM 1743 N N . TRP A 1 221 ? 41.358 101.657 21.904 1.00 17.28 221 TRP A N 1
ATOM 1744 C CA . TRP A 1 221 ? 42.574 100.897 21.620 1.00 16.21 221 TRP A CA 1
ATOM 1745 C C . TRP A 1 221 ? 42.870 99.893 22.747 1.00 17.98 221 TRP A C 1
ATOM 1746 O O . TRP A 1 221 ? 43.167 98.744 22.448 1.00 17.34 221 TRP A O 1
ATOM 1757 N N . THR A 1 222 ? 42.755 100.316 24.029 1.00 15.45 222 THR A N 1
ATOM 1758 C CA . THR A 1 222 ? 42.980 99.428 25.198 1.00 15.24 222 THR A CA 1
ATOM 1759 C C . THR A 1 222 ? 41.981 98.262 25.199 1.00 18.73 222 THR A C 1
ATOM 1760 O O . THR A 1 222 ? 42.356 97.154 25.565 1.00 18.77 222 THR A O 1
ATOM 1764 N N . GLY A 1 223 ? 40.737 98.537 24.791 1.00 14.75 223 GLY A N 1
ATOM 1765 C CA . GLY A 1 223 ? 39.669 97.550 24.680 1.00 15.74 223 GLY A CA 1
ATOM 1766 C C . GLY A 1 223 ? 40.017 96.505 23.644 1.00 18.97 223 GLY A C 1
ATOM 1767 O O . GLY A 1 223 ? 39.925 95.314 23.916 1.00 18.80 223 GLY A O 1
ATOM 1768 N N . GLN A 1 224 ? 40.450 96.953 22.464 1.00 18.87 224 GLN A N 1
ATOM 1769 C CA . GLN A 1 224 ? 40.883 96.132 21.331 1.00 19.69 224 GLN A CA 1
ATOM 1770 C C . GLN A 1 224 ? 42.102 95.260 21.728 1.00 21.28 224 GLN A C 1
ATOM 1771 O O . GLN A 1 224 ? 42.120 94.062 21.428 1.00 20.95 224 GLN A O 1
ATOM 1777 N N . MET A 1 225 ? 43.107 95.870 22.400 1.00 15.68 225 MET A N 1
ATOM 1778 C CA . MET A 1 225 ? 44.309 95.178 22.883 1.00 14.53 225 MET A CA 1
ATOM 1779 C C . MET A 1 225 ? 43.925 94.088 23.911 1.00 20.59 225 MET A C 1
ATOM 1780 O O . MET A 1 225 ? 44.348 92.947 23.769 1.00 19.47 225 MET A O 1
ATOM 1785 N N . ALA A 1 226 ? 43.147 94.445 24.945 1.00 18.05 226 ALA A N 1
ATOM 1786 C CA . ALA A 1 226 ? 42.758 93.487 25.968 1.00 19.35 226 ALA A CA 1
ATOM 1787 C C . ALA A 1 226 ? 41.964 92.323 25.382 1.00 23.64 226 ALA A C 1
ATOM 1788 O O . ALA A 1 226 ? 42.230 91.195 25.760 1.00 23.93 226 ALA A O 1
ATOM 1790 N N . GLU A 1 227 ? 41.054 92.593 24.426 1.00 21.02 227 GLU A N 1
ATOM 1791 C CA . GLU A 1 227 ? 40.232 91.573 23.758 1.00 22.81 227 GLU A CA 1
ATOM 1792 C C . GLU A 1 227 ? 41.122 90.515 23.081 1.00 28.35 227 GLU A C 1
ATOM 1793 O O . GLU A 1 227 ? 40.983 89.324 23.366 1.00 27.98 227 GLU A O 1
ATOM 1799 N N . MET A 1 228 ? 42.067 90.948 22.243 1.00 25.24 228 MET A N 1
ATOM 1800 C CA . MET A 1 228 ? 42.969 90.019 21.569 1.00 25.84 228 MET A CA 1
ATOM 1801 C C . MET A 1 228 ? 43.964 89.324 22.502 1.00 25.85 228 MET A C 1
ATOM 1802 O O . MET A 1 228 ? 44.141 88.117 22.382 1.00 24.91 228 MET A O 1
ATOM 1807 N N . LEU A 1 229 ? 44.558 90.062 23.457 1.00 20.64 229 LEU A N 1
ATOM 1808 C CA . LEU A 1 229 ? 45.564 89.525 24.382 1.00 19.35 229 LEU A CA 1
ATOM 1809 C C . LEU A 1 229 ? 45.023 88.606 25.484 1.00 24.27 229 LEU A C 1
ATOM 1810 O O . LEU A 1 229 ? 45.804 87.845 26.063 1.00 22.68 229 LEU A O 1
ATOM 1815 N N . SER A 1 230 ? 43.697 88.648 25.760 1.00 22.20 230 SER A N 1
ATOM 1816 C CA . SER A 1 230 ? 43.081 87.767 26.764 1.00 22.79 230 SER A CA 1
ATOM 1817 C C . SER A 1 230 ? 42.736 86.407 26.129 1.00 27.85 230 SER A C 1
ATOM 1818 O O . SER A 1 230 ? 42.322 85.480 26.835 1.00 26.87 230 SER A O 1
ATOM 1821 N N . ASN A 1 231 ? 42.891 86.299 24.791 1.00 24.54 231 ASN A N 1
ATOM 1822 C CA . ASN A 1 231 ? 42.638 85.064 24.043 1.00 24.90 231 ASN A CA 1
ATOM 1823 C C . ASN A 1 231 ? 43.960 84.601 23.398 1.00 28.09 231 ASN A C 1
ATOM 1824 O O . ASN A 1 231 ? 44.152 84.813 22.202 1.00 26.50 231 ASN A O 1
ATOM 1829 N N . PRO A 1 232 ? 44.902 84.025 24.196 1.00 25.09 232 PRO A N 1
ATOM 1830 C CA . PRO A 1 232 ? 46.207 83.632 23.636 1.00 24.92 232 PRO A CA 1
ATOM 1831 C C . PRO A 1 232 ? 46.141 82.596 22.525 1.00 27.47 232 PRO A C 1
ATOM 1832 O O . PRO A 1 232 ? 45.428 81.607 22.611 1.00 25.59 232 PRO A O 1
ATOM 1836 N N . LYS A 1 233 ? 46.871 82.874 21.456 1.00 25.18 233 LYS A N 1
ATOM 1837 C CA . LYS A 1 233 ? 46.945 82.001 20.292 1.00 25.17 233 LYS A CA 1
ATOM 1838 C C . LYS A 1 233 ? 48.396 81.757 19.941 1.00 27.37 233 LYS A C 1
ATOM 1839 O O . LYS A 1 233 ? 49.283 82.409 20.512 1.00 28.19 233 LYS A O 1
ATOM 1845 N N . ARG A 1 234 ? 48.647 80.784 19.045 1.00 22.31 234 ARG A N 1
ATOM 1846 C CA . ARG A 1 234 ? 49.988 80.376 18.612 1.00 20.89 234 ARG A CA 1
ATOM 1847 C C . ARG A 1 234 ? 50.860 79.976 19.821 1.00 24.01 234 ARG A C 1
ATOM 1848 O O . ARG A 1 234 ? 52.040 80.292 19.871 1.00 21.79 234 ARG A O 1
ATOM 1856 N N . MET A 1 235 ? 50.265 79.274 20.801 1.00 20.58 235 MET A N 1
ATOM 1857 C CA . MET A 1 235 ? 51.004 78.867 21.988 1.00 20.98 235 MET A CA 1
ATOM 1858 C C . MET A 1 235 ? 51.997 77.719 21.718 1.00 25.65 235 MET A C 1
ATOM 1859 O O . MET A 1 235 ? 52.864 77.453 22.551 1.00 27.35 235 MET A O 1
ATOM 1864 N N . TYR A 1 236 ? 51.899 77.088 20.520 1.00 20.10 236 TYR A N 1
ATOM 1865 C CA . TYR A 1 236 ? 52.794 76.035 20.044 1.00 19.48 236 TYR A CA 1
ATOM 1866 C C . TYR A 1 236 ? 54.158 76.636 19.622 1.00 22.18 236 TYR A C 1
ATOM 1867 O O . TYR A 1 236 ? 55.119 75.881 19.442 1.00 20.88 236 TYR A O 1
ATOM 1876 N N . MET A 1 237 ? 54.221 77.978 19.415 1.00 19.71 237 MET A N 1
ATOM 1877 C CA . MET A 1 237 ? 55.410 78.714 18.931 1.00 19.52 237 MET A CA 1
ATOM 1878 C C . MET A 1 237 ? 56.750 78.374 19.593 1.00 24.48 237 MET A C 1
ATOM 1879 O O . MET A 1 237 ? 57.713 78.113 18.868 1.00 23.95 237 MET A O 1
ATOM 1884 N N . LYS A 1 238 ? 56.819 78.354 20.950 1.00 21.77 238 LYS A N 1
ATOM 1885 C CA . LYS A 1 238 ? 58.075 78.036 21.665 1.00 23.03 238 LYS A CA 1
ATOM 1886 C C . LYS A 1 238 ? 58.665 76.709 21.173 1.00 25.32 238 LYS A C 1
ATOM 1887 O O . LYS A 1 238 ? 59.830 76.661 20.783 1.00 24.57 238 LYS A O 1
ATOM 1893 N N . GLU A 1 239 ? 57.842 75.664 21.149 1.00 21.51 239 GLU A N 1
ATOM 1894 C CA . GLU A 1 239 ? 58.227 74.321 20.724 1.00 21.13 239 GLU A CA 1
ATOM 1895 C C . GLU A 1 239 ? 58.565 74.223 19.239 1.00 22.85 239 GLU A C 1
ATOM 1896 O O . GLU A 1 239 ? 59.546 73.570 18.908 1.00 21.47 239 GLU A O 1
ATOM 1902 N N . PHE A 1 240 ? 57.779 74.876 18.352 1.00 18.28 240 PHE A N 1
ATOM 1903 C CA . PHE A 1 240 ? 58.056 74.878 16.914 1.00 17.75 240 PHE A CA 1
ATOM 1904 C C . PHE A 1 240 ? 59.404 75.544 16.615 1.00 21.00 240 PHE A C 1
ATOM 1905 O O . PHE A 1 240 ? 60.208 74.970 15.867 1.00 19.82 240 PHE A O 1
ATOM 1913 N N . VAL A 1 241 ? 59.648 76.761 17.173 1.00 18.40 241 VAL A N 1
ATOM 1914 C CA . VAL A 1 241 ? 60.936 77.453 16.927 1.00 18.12 241 VAL A CA 1
ATOM 1915 C C . VAL A 1 241 ? 62.142 76.618 17.437 1.00 20.27 241 VAL A C 1
ATOM 1916 O O . VAL A 1 241 ? 63.167 76.527 16.742 1.00 19.28 241 VAL A O 1
ATOM 1920 N N . GLU A 1 242 ? 61.969 75.926 18.585 1.00 16.86 242 GLU A N 1
ATOM 1921 C CA . GLU A 1 242 ? 63.024 75.039 19.119 1.00 17.23 242 GLU A CA 1
ATOM 1922 C C . GLU A 1 242 ? 63.287 73.826 18.218 1.00 21.61 242 GLU A C 1
ATOM 1923 O O . GLU A 1 242 ? 64.448 73.479 18.007 1.00 21.87 242 GLU A O 1
ATOM 1929 N N . LYS A 1 243 ? 62.206 73.199 17.697 1.00 18.91 243 LYS A N 1
ATOM 1930 C CA . LYS A 1 243 ? 62.224 72.050 16.778 1.00 19.69 243 LYS A CA 1
ATOM 1931 C C . LYS A 1 243 ? 63.052 72.389 15.533 1.00 22.11 243 LYS A C 1
ATOM 1932 O O . LYS A 1 243 ? 63.677 71.515 14.954 1.00 21.48 243 LYS A O 1
ATOM 1938 N N . GLN A 1 244 ? 63.048 73.664 15.149 1.00 19.34 244 GLN A N 1
ATOM 1939 C CA . GLN A 1 244 ? 63.790 74.186 14.014 1.00 18.74 244 GLN A CA 1
ATOM 1940 C C . GLN A 1 244 ? 65.161 74.746 14.372 1.00 21.85 244 GLN A C 1
ATOM 1941 O O . GLN A 1 244 ? 65.788 75.368 13.531 1.00 21.19 244 GLN A O 1
ATOM 1947 N N . GLY A 1 245 ? 65.612 74.510 15.605 1.00 19.07 245 GLY A N 1
ATOM 1948 C CA . GLY A 1 245 ? 66.940 74.893 16.089 1.00 19.39 245 GLY A CA 1
ATOM 1949 C C . GLY A 1 245 ? 67.114 76.275 16.682 1.00 22.25 245 GLY A C 1
ATOM 1950 O O . GLY A 1 245 ? 68.246 76.697 16.894 1.00 21.88 245 GLY A O 1
ATOM 1951 N N . PHE A 1 246 ? 66.027 76.980 16.991 1.00 17.34 246 PHE A N 1
ATOM 1952 C CA . PHE A 1 246 ? 66.153 78.333 17.534 1.00 17.42 246 PHE A CA 1
ATOM 1953 C C . PHE A 1 246 ? 65.704 78.452 18.956 1.00 19.65 246 PHE A C 1
ATOM 1954 O O . PHE A 1 246 ? 64.768 77.742 19.344 1.00 18.39 246 PHE A O 1
ATOM 1962 N N . ASN A 1 247 ? 66.258 79.466 19.688 1.00 14.71 247 ASN A N 1
ATOM 1963 C CA . ASN A 1 247 ? 65.801 79.874 21.021 1.00 15.13 247 ASN A CA 1
ATOM 1964 C C . ASN A 1 247 ? 65.722 78.673 22.004 1.00 20.67 247 ASN A C 1
ATOM 1965 O O . ASN A 1 247 ? 64.730 78.527 22.709 1.00 21.55 247 ASN A O 1
ATOM 1970 N N . LYS A 1 248 ? 66.728 77.780 21.994 1.00 18.95 248 LYS A N 1
ATOM 1971 C CA . LYS A 1 248 ? 66.710 76.553 22.816 1.00 29.07 248 LYS A CA 1
ATOM 1972 C C . LYS A 1 248 ? 67.165 76.794 24.246 1.00 51.85 248 LYS A C 1
ATOM 1973 O O . LYS A 1 248 ? 68.151 77.489 24.456 1.00 34.00 248 LYS A O 1
ATOM 1979 N N . MET B 1 1 ? 66.599 104.883 -10.016 1.00 46.35 1 MET B N 1
ATOM 1980 C CA . MET B 1 1 ? 65.664 104.774 -8.905 1.00 45.24 1 MET B CA 1
ATOM 1981 C C . MET B 1 1 ? 65.190 106.136 -8.364 1.00 44.12 1 MET B C 1
ATOM 1982 O O . MET B 1 1 ? 65.884 107.150 -8.513 1.00 43.95 1 MET B O 1
ATOM 1987 N N . ASN B 1 2 ? 64.024 106.130 -7.681 1.00 34.90 2 ASN B N 1
ATOM 1988 C CA . ASN B 1 2 ? 63.434 107.296 -7.029 1.00 33.01 2 ASN B CA 1
ATOM 1989 C C . ASN B 1 2 ? 64.249 107.675 -5.762 1.00 34.86 2 ASN B C 1
ATOM 1990 O O . ASN B 1 2 ? 65.149 106.928 -5.362 1.00 33.21 2 ASN B O 1
ATOM 1995 N N . SER B 1 3 ? 63.895 108.794 -5.110 1.00 31.74 3 SER B N 1
ATOM 1996 C CA . SER B 1 3 ? 64.586 109.294 -3.920 1.00 31.91 3 SER B CA 1
ATOM 1997 C C . SER B 1 3 ? 64.719 108.266 -2.789 1.00 31.67 3 SER B C 1
ATOM 1998 O O . SER B 1 3 ? 65.796 108.134 -2.233 1.00 31.30 3 SER B O 1
ATOM 2001 N N . VAL B 1 4 ? 63.615 107.557 -2.457 1.00 24.61 4 VAL B N 1
ATOM 2002 C CA . VAL B 1 4 ? 63.526 106.575 -1.373 1.00 21.86 4 VAL B CA 1
ATOM 2003 C C . VAL B 1 4 ? 64.486 105.402 -1.618 1.00 20.96 4 VAL B C 1
ATOM 2004 O O . VAL B 1 4 ? 65.287 105.084 -0.738 1.00 18.39 4 VAL B O 1
ATOM 2008 N N . ILE B 1 5 ? 64.431 104.795 -2.824 1.00 14.53 5 ILE B N 1
ATOM 2009 C CA . ILE B 1 5 ? 65.296 103.675 -3.182 1.00 14.86 5 ILE B CA 1
ATOM 2010 C C . ILE B 1 5 ? 66.779 104.085 -3.184 1.00 17.53 5 ILE B C 1
ATOM 2011 O O . ILE B 1 5 ? 67.601 103.361 -2.641 1.00 13.64 5 ILE B O 1
ATOM 2016 N N . GLU B 1 6 ? 67.102 105.252 -3.762 1.00 18.20 6 GLU B N 1
ATOM 2017 C CA . GLU B 1 6 ? 68.471 105.783 -3.769 1.00 18.91 6 GLU B CA 1
ATOM 2018 C C . GLU B 1 6 ? 69.009 105.958 -2.342 1.00 21.51 6 GLU B C 1
ATOM 2019 O O . GLU B 1 6 ? 70.133 105.545 -2.071 1.00 19.87 6 GLU B O 1
ATOM 2025 N N . THR B 1 7 ? 68.180 106.472 -1.417 1.00 18.90 7 THR B N 1
ATOM 2026 C CA . THR B 1 7 ? 68.575 106.629 -0.007 1.00 19.43 7 THR B CA 1
ATOM 2027 C C . THR B 1 7 ? 68.768 105.266 0.673 1.00 21.56 7 THR B C 1
ATOM 2028 O O . THR B 1 7 ? 69.775 105.081 1.352 1.00 20.28 7 THR B O 1
ATOM 2032 N N . ILE B 1 8 ? 67.824 104.314 0.467 1.00 18.39 8 ILE B N 1
ATOM 2033 C CA . ILE B 1 8 ? 67.943 102.955 1.021 1.00 16.88 8 ILE B CA 1
ATOM 2034 C C . ILE B 1 8 ? 69.278 102.323 0.585 1.00 20.09 8 ILE B C 1
ATOM 2035 O O . ILE B 1 8 ? 70.025 101.817 1.432 1.00 19.07 8 ILE B O 1
ATOM 2040 N N . LEU B 1 9 ? 69.588 102.385 -0.735 1.00 17.00 9 LEU B N 1
ATOM 2041 C CA . LEU B 1 9 ? 70.786 101.774 -1.305 1.00 17.28 9 LEU B CA 1
ATOM 2042 C C . LEU B 1 9 ? 72.096 102.480 -0.956 1.00 21.22 9 LEU B C 1
ATOM 2043 O O . LEU B 1 9 ? 73.176 101.889 -1.102 1.00 21.79 9 LEU B O 1
ATOM 2048 N N . ASN B 1 10 ? 72.013 103.749 -0.528 1.00 17.40 10 ASN B N 1
ATOM 2049 C CA . ASN B 1 10 ? 73.191 104.533 -0.161 1.00 17.40 10 ASN B CA 1
ATOM 2050 C C . ASN B 1 10 ? 73.712 104.179 1.264 1.00 19.76 10 ASN B C 1
ATOM 2051 O O . ASN B 1 10 ? 74.826 104.588 1.620 1.00 18.49 10 ASN B O 1
ATOM 2056 N N . HIS B 1 11 ? 72.916 103.436 2.064 1.00 13.93 11 HIS B N 1
ATOM 2057 C CA . HIS B 1 11 ? 73.279 103.131 3.440 1.00 13.88 11 HIS B CA 1
ATOM 2058 C C . HIS B 1 11 ? 74.638 102.479 3.688 1.00 15.41 11 HIS B C 1
ATOM 2059 O O . HIS B 1 11 ? 75.054 101.569 2.976 1.00 13.09 11 HIS B O 1
ATOM 2066 N N . ARG B 1 12 ? 75.316 102.976 4.716 1.00 12.77 12 ARG B N 1
ATOM 2067 C CA . ARG B 1 12 ? 76.490 102.405 5.408 1.00 12.59 12 ARG B CA 1
ATOM 2068 C C . ARG B 1 12 ? 76.385 102.872 6.826 1.00 15.45 12 ARG B C 1
ATOM 2069 O O . ARG B 1 12 ? 75.983 104.007 7.081 1.00 17.82 12 ARG B O 1
ATOM 2077 N N . SER B 1 13 ? 76.825 102.053 7.731 1.00 11.60 13 SER B N 1
ATOM 2078 C CA . SER B 1 13 ? 76.876 102.377 9.149 1.00 12.40 13 SER B CA 1
ATOM 2079 C C . SER B 1 13 ? 77.963 103.439 9.375 1.00 16.92 13 SER B C 1
ATOM 2080 O O . SER B 1 13 ? 79.065 103.304 8.860 1.00 16.03 13 SER B O 1
ATOM 2083 N N . ILE B 1 14 ? 77.621 104.516 10.092 1.00 14.51 14 ILE B N 1
ATO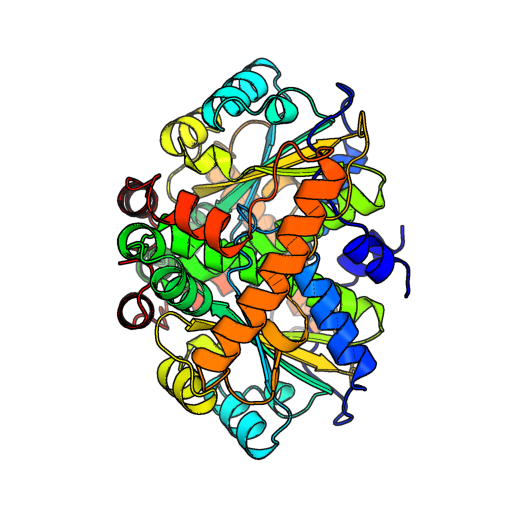M 2084 C CA . ILE B 1 14 ? 78.567 105.606 10.381 1.00 14.01 14 ILE B CA 1
ATOM 2085 C C . ILE B 1 14 ? 79.019 105.508 11.844 1.00 17.23 14 ILE B C 1
ATOM 2086 O O . ILE B 1 14 ? 78.181 105.433 12.741 1.00 16.52 14 ILE B O 1
ATOM 2091 N N . ARG B 1 15 ? 80.331 105.468 12.079 1.00 15.01 15 ARG B N 1
ATOM 2092 C CA . ARG B 1 15 ? 80.850 105.296 13.433 1.00 15.89 15 ARG B CA 1
ATOM 2093 C C . ARG B 1 15 ? 81.736 106.473 13.902 1.00 18.29 15 ARG B C 1
ATOM 2094 O O . ARG B 1 15 ? 82.419 106.370 14.913 1.00 17.21 15 ARG B O 1
ATOM 2102 N N . LYS B 1 16 ? 81.672 107.606 13.198 1.00 14.55 16 LYS B N 1
ATOM 2103 C CA . LYS B 1 16 ? 82.441 108.796 13.548 1.00 14.48 16 LYS B CA 1
ATOM 2104 C C . LYS B 1 16 ? 81.571 110.020 13.314 1.00 18.78 16 LYS B C 1
ATOM 2105 O O . LYS B 1 16 ? 81.153 110.284 12.177 1.00 17.94 16 LYS B O 1
ATOM 2111 N N . TYR B 1 17 ? 81.258 110.743 14.410 1.00 15.59 17 TYR B N 1
ATOM 2112 C CA . TYR B 1 17 ? 80.344 111.885 14.359 1.00 15.70 17 TYR B CA 1
ATOM 2113 C C . TYR B 1 17 ? 80.907 113.134 14.970 1.00 20.01 17 TYR B C 1
ATOM 2114 O O . TYR B 1 17 ? 81.821 113.081 15.800 1.00 19.24 17 TYR B O 1
ATOM 2123 N N . GLU B 1 18 ? 80.286 114.260 14.626 1.00 17.72 18 GLU B N 1
ATOM 2124 C CA . GLU B 1 18 ? 80.542 115.558 15.232 1.00 17.30 18 GLU B CA 1
ATOM 2125 C C . GLU B 1 18 ? 79.845 115.531 16.601 1.00 21.67 18 GLU B C 1
ATOM 2126 O O . GLU B 1 18 ? 78.787 114.910 16.737 1.00 19.49 18 GLU B O 1
ATOM 2132 N N . ASP B 1 19 ? 80.435 116.190 17.606 1.00 20.46 19 ASP B N 1
ATOM 2133 C CA . ASP B 1 19 ? 79.842 116.307 18.938 1.00 20.59 19 ASP B CA 1
ATOM 2134 C C . ASP B 1 19 ? 78.926 117.548 18.893 1.00 24.65 19 ASP B C 1
ATOM 2135 O O . ASP B 1 19 ? 79.193 118.562 19.542 1.00 26.18 19 ASP B O 1
ATOM 2140 N N . LYS B 1 20 ? 77.874 117.470 18.066 1.00 19.84 20 LYS B N 1
ATOM 2141 C CA . LYS B 1 20 ? 76.929 118.551 17.784 1.00 18.67 20 LYS B CA 1
ATOM 2142 C C . LYS B 1 20 ? 75.508 117.990 17.887 1.00 23.28 20 LYS B C 1
ATOM 2143 O O . LYS B 1 20 ? 75.136 117.115 17.084 1.00 22.74 20 LYS B O 1
ATOM 2149 N N . PRO B 1 21 ? 74.719 118.444 18.892 1.00 20.34 21 PRO B N 1
ATOM 2150 C CA . PRO B 1 21 ? 73.370 117.871 19.092 1.00 19.78 21 PRO B CA 1
ATOM 2151 C C . PRO B 1 21 ? 72.372 118.127 17.973 1.00 23.80 21 PRO B C 1
ATOM 2152 O O . PRO B 1 21 ? 72.411 119.176 17.325 1.00 23.83 21 PRO B O 1
ATOM 2156 N N . LEU B 1 22 ? 71.459 117.165 17.761 1.00 19.86 22 LEU B N 1
ATOM 2157 C CA . LEU B 1 22 ? 70.379 117.339 16.800 1.00 19.74 22 LEU B CA 1
ATOM 2158 C C . LEU B 1 22 ? 69.375 118.306 17.435 1.00 24.17 22 LEU B C 1
ATOM 2159 O O . LEU B 1 22 ? 69.283 118.378 18.673 1.00 22.58 22 LEU B O 1
ATOM 2164 N N . SER B 1 23 ? 68.559 118.977 16.592 1.00 22.31 23 SER B N 1
ATOM 2165 C CA . SER B 1 23 ? 67.488 119.855 17.057 1.00 21.11 23 SER B CA 1
ATOM 2166 C C . SER B 1 23 ? 66.347 118.966 17.571 1.00 23.98 23 SER B C 1
ATOM 2167 O O . SER B 1 23 ? 66.252 117.806 17.179 1.00 21.36 23 SER B O 1
ATOM 2170 N N . GLU B 1 24 ? 65.461 119.516 18.417 1.00 21.46 24 GLU B N 1
ATOM 2171 C CA . GLU B 1 24 ? 64.300 118.764 18.914 1.00 21.21 24 GLU B CA 1
ATOM 2172 C C . GLU B 1 24 ? 63.397 118.330 17.754 1.00 24.21 24 GLU B C 1
ATOM 2173 O O . GLU B 1 24 ? 62.845 117.236 17.786 1.00 21.31 24 GLU B O 1
ATOM 2179 N N . GLU B 1 25 ? 63.295 119.180 16.712 1.00 22.90 25 GLU B N 1
ATOM 2180 C CA . GLU B 1 25 ? 62.515 118.931 15.499 1.00 23.14 25 GLU B CA 1
ATOM 2181 C C . GLU B 1 25 ? 63.059 117.702 14.720 1.00 23.78 25 GLU B C 1
ATOM 2182 O O . GLU B 1 25 ? 62.256 116.895 14.249 1.00 22.87 25 GLU B O 1
ATOM 2188 N N . GLN B 1 26 ? 64.406 117.548 14.616 1.00 17.23 26 GLN B N 1
ATOM 2189 C CA . GLN B 1 26 ? 65.015 116.382 13.961 1.00 16.18 26 GLN B CA 1
ATOM 2190 C C . GLN B 1 26 ? 64.726 115.121 14.767 1.00 19.52 26 GLN B C 1
ATOM 2191 O O . GLN B 1 26 ? 64.378 114.082 14.190 1.00 17.42 26 GLN B O 1
ATOM 2197 N N . ILE B 1 27 ? 64.838 115.224 16.105 1.00 15.85 27 ILE B N 1
ATOM 2198 C CA . ILE B 1 27 ? 64.585 114.093 16.995 1.00 15.00 27 ILE B CA 1
ATOM 2199 C C . ILE B 1 27 ? 63.119 113.650 16.864 1.00 19.06 27 ILE B C 1
ATOM 2200 O O . ILE B 1 27 ? 62.861 112.467 16.631 1.00 18.04 27 ILE B O 1
ATOM 2205 N N . GLN B 1 28 ? 62.171 114.609 16.950 1.00 16.58 28 GLN B N 1
ATOM 2206 C CA . GLN B 1 28 ? 60.759 114.294 16.836 1.00 17.29 28 GLN B CA 1
ATOM 2207 C C . GLN B 1 28 ? 60.438 113.640 15.478 1.00 19.72 28 GLN B C 1
ATOM 2208 O O . GLN B 1 28 ? 59.709 112.650 15.458 1.00 18.21 28 GLN B O 1
ATOM 2214 N N . THR B 1 29 ? 60.960 114.215 14.363 1.00 16.94 29 THR B N 1
ATOM 2215 C CA . THR B 1 29 ? 60.763 113.709 12.998 1.00 16.27 29 THR B CA 1
ATOM 2216 C C . THR B 1 29 ? 61.203 112.237 12.877 1.00 16.63 29 THR B C 1
ATOM 2217 O O . THR B 1 29 ? 60.465 111.436 12.314 1.00 14.43 29 THR B O 1
ATOM 2221 N N . ILE B 1 30 ? 62.390 111.892 13.432 1.00 13.82 30 ILE B N 1
ATOM 2222 C CA . ILE B 1 30 ? 62.933 110.535 13.457 1.00 14.10 30 ILE B CA 1
ATOM 2223 C C . ILE B 1 30 ? 61.958 109.588 14.184 1.00 16.43 30 ILE B C 1
ATOM 2224 O O . ILE B 1 30 ? 61.662 108.501 13.678 1.00 15.59 30 ILE B O 1
ATOM 2229 N N . VAL B 1 31 ? 61.466 110.009 15.370 1.00 13.40 31 VAL B N 1
ATOM 2230 C CA . VAL B 1 31 ? 60.532 109.219 16.175 1.00 12.38 31 VAL B CA 1
ATOM 2231 C C . VAL B 1 31 ? 59.181 109.060 15.470 1.00 15.17 31 VAL B C 1
ATOM 2232 O O . VAL B 1 31 ? 58.657 107.950 15.430 1.00 14.17 31 VAL B O 1
ATOM 2236 N N . GLU B 1 32 ? 58.630 110.142 14.910 1.00 12.64 32 GLU B N 1
ATOM 2237 C CA . GLU B 1 32 ? 57.343 110.064 14.195 1.00 13.17 32 GLU B CA 1
ATOM 2238 C C . GLU B 1 32 ? 57.443 109.143 12.966 1.00 17.50 32 GLU B C 1
ATOM 2239 O O . GLU B 1 32 ? 56.495 108.404 12.681 1.00 16.82 32 GLU B O 1
ATOM 2245 N N . SER B 1 33 ? 58.622 109.121 12.314 1.00 14.19 33 SER B N 1
ATOM 2246 C CA . SER B 1 33 ? 58.907 108.238 11.188 1.00 13.47 33 SER B CA 1
ATOM 2247 C C . SER B 1 33 ? 58.941 106.770 11.653 1.00 15.85 33 SER B C 1
ATOM 2248 O O . SER B 1 33 ? 58.302 105.914 11.038 1.00 14.65 33 SER B O 1
ATOM 2251 N N . ALA B 1 34 ? 59.600 106.511 12.787 1.00 13.77 34 ALA B N 1
ATOM 2252 C CA . ALA B 1 34 ? 59.657 105.204 13.455 1.00 13.71 34 ALA B CA 1
ATOM 2253 C C . ALA B 1 34 ? 58.239 104.677 13.747 1.00 16.93 34 ALA B C 1
ATOM 2254 O O . ALA B 1 34 ? 57.908 103.536 13.397 1.00 16.61 34 ALA B O 1
ATOM 2256 N N . GLN B 1 35 ? 57.387 105.527 14.320 1.00 13.00 35 GLN B N 1
ATOM 2257 C CA . GLN B 1 35 ? 55.993 105.162 14.662 1.00 12.08 35 GLN B CA 1
ATOM 2258 C C . GLN B 1 35 ? 55.101 104.799 13.466 1.00 15.70 35 GLN B C 1
ATOM 2259 O O . GLN B 1 35 ? 54.163 104.019 13.621 1.00 16.37 35 GLN B O 1
ATOM 2265 N N . ALA B 1 36 ? 55.368 105.389 12.295 1.00 13.35 36 ALA B N 1
ATOM 2266 C CA . ALA B 1 36 ? 54.602 105.175 11.062 1.00 14.04 36 ALA B CA 1
ATOM 2267 C C . ALA B 1 36 ? 54.784 103.768 10.450 1.00 16.04 36 ALA B C 1
ATOM 2268 O O . ALA B 1 36 ? 53.990 103.372 9.585 1.00 17.48 36 ALA B O 1
ATOM 2270 N N . ALA B 1 37 ? 55.744 102.978 10.975 1.00 11.31 37 ALA B N 1
ATOM 2271 C CA . ALA B 1 37 ? 55.965 101.591 10.542 1.00 12.41 37 ALA B CA 1
ATOM 2272 C C . ALA B 1 37 ? 54.724 100.752 10.860 1.00 17.39 37 ALA B C 1
ATOM 2273 O O . ALA B 1 37 ? 54.002 101.055 11.825 1.00 16.69 37 ALA B O 1
ATOM 2275 N N . SER B 1 38 ? 54.496 99.677 10.074 1.00 12.66 38 SER B N 1
ATOM 2276 C CA . SER B 1 38 ? 53.409 98.730 10.341 1.00 13.00 38 SER B CA 1
ATOM 2277 C C . SER B 1 38 ? 53.663 98.129 11.743 1.00 17.31 38 SER B C 1
ATOM 2278 O O . SER B 1 38 ? 54.815 98.073 12.206 1.00 16.55 38 SER B O 1
ATOM 2281 N N . THR B 1 39 ? 52.594 97.698 12.409 1.00 14.90 39 THR B N 1
ATOM 2282 C CA . THR B 1 39 ? 52.669 97.122 13.749 1.00 14.67 39 THR B CA 1
ATOM 2283 C C . THR B 1 39 ? 51.683 95.946 13.850 1.00 15.69 39 THR B C 1
ATOM 2284 O O . THR B 1 39 ? 50.502 96.125 13.577 1.00 14.69 39 THR B O 1
ATOM 2288 N N . SER B 1 40 ? 52.163 94.744 14.228 1.00 13.23 40 SER B N 1
ATOM 2289 C CA . SER B 1 40 ? 51.295 93.552 14.316 1.00 13.99 40 SER B CA 1
ATOM 2290 C C . SER B 1 40 ? 50.081 93.829 15.170 1.00 17.97 40 SER B C 1
ATOM 2291 O O . SER B 1 40 ? 50.235 94.214 16.329 1.00 16.07 40 SER B O 1
ATOM 2294 N N . SER B 1 41 ? 48.874 93.620 14.616 1.00 15.68 41 SER B N 1
ATOM 2295 C CA . SER B 1 41 ? 47.614 93.794 15.349 1.00 16.26 41 SER B CA 1
ATOM 2296 C C . SER B 1 41 ? 47.469 95.149 16.061 1.00 21.29 41 SER B C 1
ATOM 2297 O O . SER B 1 41 ? 46.747 95.225 17.059 1.00 21.82 41 SER B O 1
ATOM 2300 N N . TYR B 1 42 ? 48.142 96.221 15.555 1.00 17.33 42 TYR B N 1
ATOM 2301 C CA . TYR B 1 42 ? 48.072 97.586 16.098 1.00 17.21 42 TYR B CA 1
ATOM 2302 C C . TYR B 1 42 ? 48.699 97.659 17.519 1.00 19.46 42 TYR B C 1
ATOM 2303 O O . TYR B 1 42 ? 48.462 98.625 18.241 1.00 18.34 42 TYR B O 1
ATOM 2312 N N . ILE B 1 43 ? 49.500 96.634 17.899 1.00 16.25 43 ILE B N 1
ATOM 2313 C CA . ILE B 1 43 ? 50.105 96.469 19.227 1.00 16.45 43 ILE B CA 1
ATOM 2314 C C . ILE B 1 43 ? 51.055 97.596 19.699 1.00 21.32 43 ILE B C 1
ATOM 2315 O O . ILE B 1 43 ? 51.075 97.892 20.910 1.00 21.76 43 ILE B O 1
ATOM 2320 N N . GLN B 1 44 ? 51.849 98.190 18.766 1.00 14.94 44 GLN B N 1
ATOM 2321 C CA . GLN B 1 44 ? 52.824 99.264 19.071 1.00 15.57 44 GLN B CA 1
ATOM 2322 C C . GLN B 1 44 ? 53.636 98.891 20.331 1.00 17.30 44 GLN B C 1
ATOM 2323 O O . GLN B 1 44 ? 53.644 99.627 21.323 1.00 16.02 44 GLN B O 1
ATOM 2329 N N . ALA B 1 45 ? 54.259 97.699 20.299 1.00 14.54 45 ALA B N 1
ATOM 2330 C CA . ALA B 1 45 ? 54.951 97.090 21.444 1.00 14.83 45 ALA B CA 1
ATOM 2331 C C . ALA B 1 45 ? 56.388 97.571 21.602 1.00 17.87 45 ALA B C 1
ATOM 2332 O O . ALA B 1 45 ? 57.331 96.770 21.744 1.00 14.99 45 ALA B O 1
ATOM 2334 N N . TYR B 1 46 ? 56.542 98.901 21.600 1.00 14.43 46 TYR B N 1
ATOM 2335 C CA . TYR B 1 46 ? 57.853 99.519 21.729 1.00 13.35 46 TYR B CA 1
ATOM 2336 C C . TYR B 1 46 ? 57.833 100.824 22.499 1.00 15.93 46 TYR B C 1
ATOM 2337 O O . TYR B 1 46 ? 56.805 101.484 22.619 1.00 15.66 46 TYR B O 1
ATOM 2346 N N . SER B 1 47 ? 59.007 101.207 22.977 1.00 14.86 47 SER B N 1
ATOM 2347 C CA . SER B 1 47 ? 59.295 102.484 23.604 1.00 15.45 47 SER B CA 1
ATOM 2348 C C . SER B 1 47 ? 60.696 102.876 23.167 1.00 18.53 47 SER B C 1
ATOM 2349 O O . SER B 1 47 ? 61.538 102.008 22.926 1.00 18.84 47 SER B O 1
ATOM 2352 N N . ILE B 1 48 ? 60.930 104.171 23.017 1.00 14.31 48 ILE B N 1
ATOM 2353 C CA . ILE B 1 48 ? 62.224 104.714 22.591 1.00 12.00 48 ILE B CA 1
ATOM 2354 C C . ILE B 1 48 ? 62.699 105.672 23.684 1.00 15.12 48 ILE B C 1
ATOM 2355 O O . ILE B 1 48 ? 61.944 106.552 24.104 1.00 15.17 48 ILE B O 1
ATOM 2360 N N . ILE B 1 49 ? 63.920 105.486 24.164 1.00 12.45 49 ILE B N 1
ATOM 2361 C CA . ILE B 1 49 ? 64.509 106.366 25.181 1.00 13.35 49 ILE B CA 1
ATOM 2362 C C . ILE B 1 49 ? 65.588 107.207 24.519 1.00 18.34 49 ILE B C 1
ATOM 2363 O O . ILE B 1 49 ? 66.547 106.643 23.988 1.00 19.36 49 ILE B O 1
ATOM 2368 N N . GLY B 1 50 ? 65.437 108.522 24.571 1.00 14.25 50 GLY B N 1
ATOM 2369 C CA . GLY B 1 50 ? 66.435 109.453 24.054 1.00 14.67 50 GLY B CA 1
ATOM 2370 C C . GLY B 1 50 ? 67.436 109.803 25.140 1.00 21.84 50 GLY B C 1
ATOM 2371 O O . GLY B 1 50 ? 67.048 110.185 26.253 1.00 22.31 50 GLY B O 1
ATOM 2372 N N . VAL B 1 51 ? 68.725 109.638 24.854 1.00 19.24 51 VAL B N 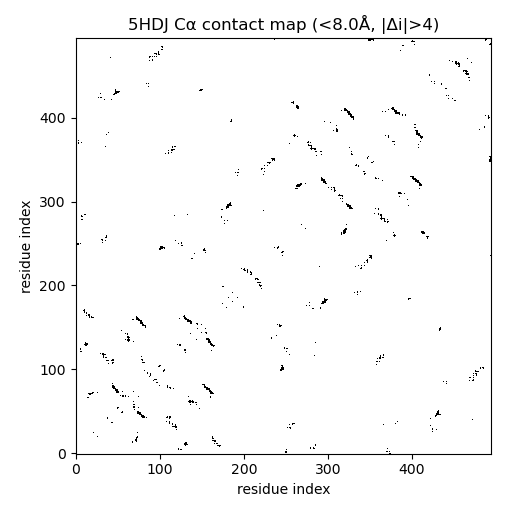1
ATOM 2373 C CA . VAL B 1 51 ? 69.755 109.920 25.862 1.00 19.81 51 VAL B CA 1
ATOM 2374 C C . VAL B 1 51 ? 70.618 111.123 25.447 1.00 26.80 51 VAL B C 1
ATOM 2375 O O . VAL B 1 51 ? 71.335 111.042 24.457 1.00 26.70 51 VAL B O 1
ATOM 2379 N N . LYS B 1 52 ? 70.552 112.222 26.216 1.00 25.86 52 LYS B N 1
ATOM 2380 C CA . LYS B 1 52 ? 71.316 113.462 25.983 1.00 26.18 52 LYS B CA 1
ATOM 2381 C C . LYS B 1 52 ? 72.355 113.714 27.090 1.00 30.80 52 LYS B C 1
ATOM 2382 O O . LYS B 1 52 ? 73.332 114.427 26.853 1.00 31.57 52 LYS B O 1
ATOM 2388 N N . ASP B 1 53 ? 72.114 113.169 28.305 1.00 26.83 53 ASP B N 1
ATOM 2389 C CA . ASP B 1 53 ? 73.002 113.322 29.454 1.00 26.49 53 ASP B CA 1
ATOM 2390 C C . ASP B 1 53 ? 74.364 112.699 29.109 1.00 32.11 53 ASP B C 1
ATOM 2391 O O . ASP B 1 53 ? 74.452 111.491 28.863 1.00 31.93 53 ASP B O 1
ATOM 2396 N N . LYS B 1 54 ? 75.411 113.545 29.069 1.00 29.06 54 LYS B N 1
ATOM 2397 C CA . LYS B 1 54 ? 76.791 113.177 28.737 1.00 28.81 54 LYS B CA 1
ATOM 2398 C C . LYS B 1 54 ? 77.372 112.068 29.621 1.00 31.18 54 LYS B C 1
ATOM 2399 O O . LYS B 1 54 ? 78.059 111.190 29.098 1.00 30.82 54 LYS B O 1
ATOM 2405 N N . GLU B 1 55 ? 77.064 112.080 30.936 1.00 26.98 55 GLU B N 1
ATOM 2406 C CA . GLU B 1 55 ? 77.515 111.068 31.899 1.00 26.97 55 GLU B CA 1
ATOM 2407 C C . GLU B 1 55 ? 76.866 109.714 31.557 1.00 28.04 55 GLU B C 1
ATOM 2408 O O . GLU B 1 55 ? 77.547 108.691 31.560 1.00 26.27 55 GLU B O 1
ATOM 2414 N N . THR B 1 56 ? 75.565 109.722 31.205 1.00 23.67 56 THR B N 1
ATOM 2415 C CA . THR B 1 56 ? 74.854 108.498 30.834 1.00 22.40 56 THR B CA 1
ATOM 2416 C C . THR B 1 56 ? 75.372 107.925 29.510 1.00 24.05 56 THR B C 1
ATOM 2417 O O . THR B 1 56 ? 75.578 106.718 29.423 1.00 21.52 56 THR B O 1
ATOM 2421 N N . LYS B 1 57 ? 75.596 108.795 28.500 1.00 21.97 57 LYS B N 1
ATOM 2422 C CA . LYS B 1 57 ? 76.119 108.401 27.180 1.00 21.44 57 LYS B CA 1
ATOM 2423 C C . LYS B 1 57 ? 77.503 107.734 27.300 1.00 23.58 57 LYS B C 1
ATOM 2424 O O . LYS B 1 57 ? 77.751 106.746 26.627 1.00 23.51 57 LYS B O 1
ATOM 2430 N N . ARG B 1 58 ? 78.357 108.247 28.186 1.00 20.58 58 ARG B N 1
ATOM 2431 C CA . ARG B 1 58 ? 79.696 107.721 28.484 1.00 20.39 58 ARG B CA 1
ATOM 2432 C C . ARG B 1 58 ? 79.560 106.311 29.119 1.00 21.64 58 ARG B C 1
ATOM 2433 O O . ARG B 1 58 ? 80.281 105.409 28.704 1.00 19.33 58 ARG B O 1
ATOM 2441 N N . LYS B 1 59 ? 78.646 106.130 30.120 1.00 19.20 59 LYS B N 1
ATOM 2442 C CA . LYS B 1 59 ? 78.391 104.816 30.753 1.00 18.98 59 LYS B CA 1
ATOM 2443 C C . LYS B 1 59 ? 77.847 103.828 29.713 1.00 21.54 59 LYS B C 1
ATOM 2444 O O . LYS B 1 59 ? 78.299 102.687 29.658 1.00 20.41 59 LYS B O 1
ATOM 2450 N N . LEU B 1 60 ? 76.934 104.288 28.854 1.00 18.95 60 LEU B N 1
ATOM 2451 C CA . LEU B 1 60 ? 76.365 103.454 27.787 1.00 17.64 60 LEU B CA 1
ATOM 2452 C C . LEU B 1 60 ? 77.425 103.001 26.787 1.00 20.11 60 LEU B C 1
ATOM 2453 O O . LEU B 1 60 ? 77.410 101.832 26.399 1.00 18.29 60 LEU B O 1
ATOM 2458 N N . ALA B 1 61 ? 78.387 103.906 26.437 1.00 16.90 61 ALA B N 1
ATOM 2459 C CA . ALA B 1 61 ? 79.526 103.610 25.556 1.00 17.31 61 ALA B CA 1
ATOM 2460 C C . ALA B 1 61 ? 80.368 102.450 26.112 1.00 20.89 61 ALA B C 1
ATOM 2461 O O . ALA B 1 61 ? 80.731 101.540 25.353 1.00 18.42 61 ALA B O 1
ATOM 2463 N N . GLN B 1 62 ? 80.668 102.492 27.434 1.00 18.80 62 GLN B N 1
ATOM 2464 C CA . GLN B 1 62 ? 81.427 101.455 28.140 1.00 19.31 62 GLN B CA 1
ATOM 2465 C C . GLN B 1 62 ? 80.612 100.143 28.183 1.00 22.95 62 GLN B C 1
ATOM 2466 O O . GLN B 1 62 ? 81.137 99.092 27.796 1.00 22.21 62 GLN B O 1
ATOM 2472 N N . LEU B 1 63 ? 79.325 100.212 28.589 1.00 20.33 63 LEU B N 1
ATOM 2473 C CA . LEU B 1 63 ? 78.435 99.033 28.606 1.00 20.27 63 LEU B CA 1
ATOM 2474 C C . LEU B 1 63 ? 78.290 98.369 27.221 1.00 24.28 63 LEU B C 1
ATOM 2475 O O . LEU B 1 63 ? 78.227 97.147 27.155 1.00 24.75 63 LEU B O 1
ATOM 2480 N N . ALA B 1 64 ? 78.274 99.166 26.127 1.00 19.86 64 ALA B N 1
ATOM 2481 C CA . ALA B 1 64 ? 78.186 98.664 24.745 1.00 19.67 64 ALA B CA 1
ATOM 2482 C C . ALA B 1 64 ? 79.490 97.988 24.263 1.00 24.18 64 ALA B C 1
ATOM 2483 O O . ALA B 1 64 ? 79.524 97.444 23.159 1.00 24.38 64 ALA B O 1
ATOM 2485 N N . GLY B 1 65 ? 80.542 98.038 25.088 1.00 21.02 65 GLY B N 1
ATOM 2486 C CA . GLY B 1 65 ? 81.836 97.429 24.798 1.00 21.51 65 GLY B CA 1
ATOM 2487 C C . GLY B 1 65 ? 82.859 98.425 24.326 1.00 25.91 65 GLY B C 1
ATOM 2488 O O . GLY B 1 65 ? 83.689 98.098 23.470 1.00 28.09 65 GLY B O 1
ATOM 2489 N N . ASN B 1 66 ? 82.827 99.643 24.911 1.00 21.57 66 ASN B N 1
ATOM 2490 C CA . ASN B 1 66 ? 83.714 100.770 24.581 1.00 21.70 66 ASN B CA 1
ATOM 2491 C C . ASN B 1 66 ? 83.566 101.207 23.111 1.00 24.61 66 ASN B C 1
ATOM 2492 O O . ASN B 1 66 ? 84.511 101.146 22.329 1.00 24.78 66 ASN B O 1
ATOM 2497 N N . GLN B 1 67 ? 82.353 101.613 22.744 1.00 19.21 67 GLN B N 1
ATOM 2498 C CA . GLN B 1 67 ? 82.042 102.109 21.403 1.00 19.48 67 GLN B CA 1
ATOM 2499 C C . GLN B 1 67 ? 81.908 103.619 21.555 1.00 22.88 67 GLN B C 1
ATOM 2500 O O . GLN B 1 67 ? 80.912 104.078 22.117 1.00 21.53 67 GLN B O 1
ATOM 2506 N N . PRO B 1 68 ? 82.960 104.394 21.198 1.00 20.69 68 PRO B N 1
ATOM 2507 C CA . PRO B 1 68 ? 82.931 105.851 21.464 1.00 20.48 68 PRO B CA 1
ATOM 2508 C C . PRO B 1 68 ? 81.875 106.649 20.725 1.00 21.57 68 PRO B C 1
ATOM 2509 O O . PRO B 1 68 ? 81.545 107.734 21.169 1.00 20.51 68 PRO B O 1
ATOM 2513 N N . TYR B 1 69 ? 81.345 106.120 19.612 1.00 18.10 69 TYR B N 1
ATOM 2514 C CA . TYR B 1 69 ? 80.269 106.776 18.845 1.00 17.18 69 TYR B CA 1
ATOM 2515 C C . TYR B 1 69 ? 78.915 106.715 19.593 1.00 18.40 69 TYR B C 1
ATOM 2516 O O . TYR B 1 69 ? 77.952 107.363 19.173 1.00 16.31 69 TYR B O 1
ATOM 2525 N N . VAL B 1 70 ? 78.860 105.981 20.729 1.00 16.21 70 VAL B N 1
ATOM 2526 C CA . VAL B 1 70 ? 77.678 105.949 21.618 1.00 16.91 70 VAL B CA 1
ATOM 2527 C C . VAL B 1 70 ? 77.772 107.212 22.522 1.00 21.41 70 VAL B C 1
ATOM 2528 O O . VAL B 1 70 ? 76.760 107.793 22.897 1.00 20.09 70 VAL B O 1
ATOM 2532 N N . GLU B 1 71 ? 79.005 107.629 22.855 1.00 20.10 71 GLU B N 1
ATOM 2533 C CA . GLU B 1 71 ? 79.257 108.809 23.682 1.00 20.41 71 GLU B CA 1
ATOM 2534 C C . GLU B 1 71 ? 79.269 110.086 22.838 1.00 24.81 71 GLU B C 1
ATOM 2535 O O . GLU B 1 71 ? 78.686 111.076 23.256 1.00 27.13 71 GLU B O 1
ATOM 2541 N N . THR B 1 72 ? 79.935 110.070 21.664 1.00 19.12 72 THR B N 1
ATOM 2542 C CA . THR B 1 72 ? 80.076 111.245 20.766 1.00 18.28 72 THR B CA 1
ATOM 2543 C C . THR B 1 72 ? 79.206 111.092 19.523 1.00 20.41 72 THR B C 1
ATOM 2544 O O . THR B 1 72 ? 79.551 110.325 18.613 1.00 19.60 72 THR B O 1
ATOM 2548 N N . ASN B 1 73 ? 78.065 111.814 19.489 1.00 16.24 73 ASN B N 1
ATOM 2549 C CA . ASN B 1 73 ? 77.079 111.759 18.388 1.00 15.31 73 ASN B CA 1
ATOM 2550 C C . ASN B 1 73 ? 76.129 112.991 18.477 1.00 18.70 73 ASN B C 1
ATOM 2551 O O . ASN B 1 73 ? 76.317 113.841 19.351 1.00 18.74 73 ASN B O 1
ATOM 2556 N N . GLY B 1 74 ? 75.124 113.059 17.605 1.00 15.69 74 GLY B N 1
ATOM 2557 C CA . GLY B 1 74 ? 74.093 114.096 17.621 1.00 15.39 74 GLY B CA 1
ATOM 2558 C C . GLY B 1 74 ? 72.983 113.767 18.603 1.00 20.18 74 GLY B C 1
ATOM 2559 O O . GLY B 1 74 ? 72.399 114.654 19.231 1.00 19.65 74 GLY B O 1
ATOM 2560 N N . HIS B 1 75 ? 72.665 112.477 18.716 1.00 17.80 75 HIS B N 1
ATOM 2561 C CA . HIS B 1 75 ? 71.650 111.958 19.625 1.00 17.87 75 HIS B CA 1
ATOM 2562 C C . HIS B 1 75 ? 71.820 110.463 19.753 1.00 20.82 75 HIS B C 1
ATOM 2563 O O . HIS B 1 75 ? 72.289 109.797 18.823 1.00 21.52 75 HIS B O 1
ATOM 2570 N N . PHE B 1 76 ? 71.438 109.926 20.902 1.00 14.99 76 PHE B N 1
ATOM 2571 C CA . PHE B 1 76 ? 71.481 108.494 21.108 1.00 13.91 76 PHE B CA 1
ATOM 2572 C C . PHE B 1 76 ? 70.091 108.019 21.512 1.00 17.80 76 PHE B C 1
ATOM 2573 O O . PHE B 1 76 ? 69.526 108.518 22.490 1.00 17.47 76 PHE B O 1
ATOM 2581 N N . PHE B 1 77 ? 69.533 107.091 20.739 1.00 14.84 77 PHE B N 1
ATOM 2582 C CA . PHE B 1 77 ? 68.230 106.474 21.018 1.00 13.92 77 PHE B CA 1
ATOM 2583 C C . PHE B 1 77 ? 68.451 105.040 21.523 1.00 18.97 77 PHE B C 1
ATOM 2584 O O . PHE B 1 77 ? 69.363 104.339 21.057 1.00 17.66 77 PHE B O 1
ATOM 2592 N N . VAL B 1 78 ? 67.598 104.600 22.454 1.00 14.18 78 VAL B N 1
ATOM 2593 C CA . VAL B 1 78 ? 67.604 103.208 22.933 1.00 13.60 78 VAL B CA 1
ATOM 2594 C C . VAL B 1 78 ? 66.255 102.620 22.564 1.00 14.05 78 VAL B C 1
ATOM 2595 O O . VAL B 1 78 ? 65.235 103.086 23.066 1.00 13.99 78 VAL B O 1
ATOM 2599 N N . PHE B 1 79 ? 66.239 101.622 21.668 1.00 11.43 79 PHE B N 1
ATOM 2600 C CA . PHE B 1 79 ? 64.989 100.979 21.208 1.00 11.24 79 PHE B CA 1
ATOM 2601 C C . PHE B 1 79 ? 64.643 99.813 22.130 1.00 16.57 79 PHE B C 1
ATOM 2602 O O . PHE B 1 79 ? 65.474 98.915 22.326 1.00 15.29 79 PHE B O 1
ATOM 2610 N N . CYS B 1 80 ? 63.421 99.855 22.725 1.00 14.13 80 CYS B N 1
ATOM 2611 C CA . CYS B 1 80 ? 62.957 98.844 23.696 1.00 14.23 80 CYS B CA 1
ATOM 2612 C C . CYS B 1 80 ? 61.706 98.115 23.255 1.00 15.43 80 CYS B C 1
ATOM 2613 O O . CYS B 1 80 ? 60.764 98.754 22.792 1.00 14.78 80 CYS B O 1
ATOM 2616 N N . ALA B 1 81 ? 61.653 96.787 23.502 1.00 13.74 81 ALA B N 1
ATOM 2617 C CA . ALA B 1 81 ? 60.430 95.979 23.353 1.00 14.94 81 ALA B CA 1
ATOM 2618 C C . ALA B 1 81 ? 59.638 96.352 24.620 1.00 18.33 81 ALA B C 1
ATOM 2619 O O . ALA B 1 81 ? 60.218 96.382 25.712 1.00 17.90 81 ALA B O 1
ATOM 2621 N N . ASP B 1 82 ? 58.363 96.719 24.466 1.00 14.41 82 ASP B N 1
ATOM 2622 C CA . ASP B 1 82 ? 57.566 97.198 25.580 1.00 14.40 82 ASP B CA 1
ATOM 2623 C C . ASP B 1 82 ? 56.186 96.543 25.689 1.00 17.95 82 ASP B C 1
ATOM 2624 O O . ASP B 1 82 ? 55.295 96.841 24.888 1.00 15.76 82 ASP B O 1
ATOM 2629 N N . PHE B 1 83 ? 56.011 95.684 26.724 1.00 15.19 83 PHE B N 1
ATOM 2630 C CA . PHE B 1 83 ? 54.741 95.067 27.112 1.00 14.26 83 PHE B CA 1
ATOM 2631 C C . PHE B 1 83 ? 54.281 95.627 28.474 1.00 17.86 83 PHE B C 1
ATOM 2632 O O . PHE B 1 83 ? 53.241 95.214 29.006 1.00 17.93 83 PHE B O 1
ATOM 2640 N N . HIS B 1 84 ? 55.053 96.584 29.032 1.00 15.36 84 HIS B N 1
ATOM 2641 C CA . HIS B 1 84 ? 54.670 97.244 30.274 1.00 14.84 84 HIS B CA 1
ATOM 2642 C C . HIS B 1 84 ? 53.409 98.082 30.025 1.00 17.29 84 HIS B C 1
ATOM 2643 O O . HIS B 1 84 ? 52.501 98.060 30.836 1.00 15.98 84 HIS B O 1
ATOM 2650 N N . ARG B 1 85 ? 53.350 98.788 28.887 1.00 16.26 85 ARG B N 1
ATOM 2651 C CA . ARG B 1 85 ? 52.180 99.549 28.455 1.00 15.97 85 ARG B CA 1
ATOM 2652 C C . ARG B 1 85 ? 50.937 98.611 28.449 1.00 18.46 85 ARG B C 1
ATOM 2653 O O . ARG B 1 85 ? 49.871 99.020 28.903 1.00 17.60 85 ARG B O 1
ATOM 2661 N N . HIS B 1 86 ? 51.103 97.363 27.961 1.00 14.10 86 HIS B N 1
ATOM 2662 C CA . HIS B 1 86 ? 50.042 96.358 27.872 1.00 14.46 86 HIS B CA 1
ATOM 2663 C C . HIS B 1 86 ? 49.685 95.736 29.244 1.00 19.06 86 HIS B C 1
ATOM 2664 O O . HIS B 1 86 ? 48.550 95.281 29.436 1.00 18.81 86 HIS B O 1
ATOM 2671 N N . ASP B 1 87 ? 50.624 95.772 30.212 1.00 18.13 87 ASP B N 1
ATOM 2672 C CA . ASP B 1 87 ? 50.360 95.353 31.600 1.00 18.94 87 ASP B CA 1
ATOM 2673 C C . ASP B 1 87 ? 49.459 96.419 32.238 1.00 21.57 87 ASP B C 1
ATOM 2674 O O . ASP B 1 87 ? 48.557 96.089 33.006 1.00 20.48 87 ASP B O 1
ATOM 2679 N N . VAL B 1 88 ? 49.700 97.709 31.887 1.00 18.97 88 VAL B N 1
ATOM 2680 C CA . VAL B 1 88 ? 48.887 98.853 32.336 1.00 18.02 88 VAL B CA 1
ATOM 2681 C C . VAL B 1 88 ? 47.462 98.686 31.762 1.00 20.93 88 VAL B C 1
ATOM 2682 O O . VAL B 1 88 ? 46.494 98.853 32.491 1.00 19.34 88 VAL B O 1
ATOM 2686 N N . ILE B 1 89 ? 47.350 98.283 30.470 1.00 18.09 89 ILE B N 1
ATOM 2687 C CA . ILE B 1 89 ? 46.066 97.968 29.827 1.00 17.17 89 ILE B CA 1
ATOM 2688 C C . ILE B 1 89 ? 45.327 96.853 30.601 1.00 21.63 89 ILE B C 1
ATOM 2689 O O . ILE B 1 89 ? 44.119 96.975 30.843 1.00 21.94 89 ILE B O 1
ATOM 2694 N N . ALA B 1 90 ? 46.045 95.767 30.947 1.00 18.69 90 ALA B N 1
ATOM 2695 C CA . ALA B 1 90 ? 45.508 94.637 31.723 1.00 19.44 90 ALA B CA 1
ATOM 2696 C C . ALA B 1 90 ? 44.812 95.154 33.001 1.00 23.32 90 ALA B C 1
ATOM 2697 O O . ALA B 1 90 ? 43.674 94.742 33.267 1.00 22.34 90 ALA B O 1
ATOM 2699 N N . GLU B 1 91 ? 45.448 96.112 33.738 1.00 20.72 91 GLU B N 1
ATOM 2700 C CA . GLU B 1 91 ? 44.827 96.725 34.926 1.00 20.49 91 GLU B CA 1
ATOM 2701 C C . GLU B 1 91 ? 43.609 97.611 34.592 1.00 24.14 91 GLU B C 1
ATOM 2702 O O . GLU B 1 91 ? 42.595 97.516 35.286 1.00 25.69 91 GLU B O 1
ATOM 2708 N N . MET B 1 92 ? 43.708 98.451 33.528 1.00 19.04 92 MET B N 1
ATOM 2709 C CA . MET B 1 92 ? 42.645 99.352 33.063 1.00 18.65 92 MET B CA 1
ATOM 2710 C C . MET B 1 92 ? 41.393 98.585 32.620 1.00 23.10 92 MET B C 1
ATOM 2711 O O . MET B 1 92 ? 40.275 98.994 32.944 1.00 23.51 92 MET B O 1
ATOM 2716 N N . GLU B 1 93 ? 41.589 97.484 31.863 1.00 18.68 93 GLU B N 1
ATOM 2717 C CA . GLU B 1 93 ? 40.508 96.661 31.313 1.00 19.28 93 GLU B CA 1
ATOM 2718 C C . GLU B 1 93 ? 40.073 95.494 32.226 1.00 24.25 93 GLU B C 1
ATOM 2719 O O . GLU B 1 93 ? 39.065 94.831 31.945 1.00 22.49 93 GLU B O 1
ATOM 2725 N N . LYS B 1 94 ? 40.836 95.256 33.317 1.00 22.05 94 LYS B N 1
ATOM 2726 C CA . LYS B 1 94 ? 40.627 94.165 34.288 1.00 22.22 94 LYS B CA 1
ATOM 2727 C C . LYS B 1 94 ? 40.537 92.789 33.593 1.00 26.99 94 LYS B C 1
ATOM 2728 O O . LYS B 1 94 ? 39.535 92.071 33.703 1.00 28.18 94 LYS B O 1
ATOM 2734 N N . LYS B 1 95 ? 41.584 92.471 32.836 1.00 22.17 95 LYS B N 1
ATOM 2735 C CA . LYS B 1 95 ? 41.728 91.222 32.097 1.00 21.61 95 LYS B CA 1
ATOM 2736 C C . LYS B 1 95 ? 43.141 90.725 32.263 1.00 25.83 95 LYS B C 1
ATOM 2737 O O . LYS B 1 95 ? 44.069 91.518 32.182 1.00 24.13 95 LYS B O 1
ATOM 2743 N N . ASP B 1 96 ? 43.312 89.413 32.484 1.00 24.69 96 ASP B N 1
ATOM 2744 C CA . ASP B 1 96 ? 44.644 88.810 32.610 1.00 24.11 96 ASP B CA 1
ATOM 2745 C C . ASP B 1 96 ? 45.230 88.633 31.190 1.00 24.26 96 ASP B C 1
ATOM 2746 O O . ASP B 1 96 ? 44.679 87.898 30.367 1.00 23.07 96 ASP B O 1
ATOM 2751 N N . LEU B 1 97 ? 46.316 89.354 30.900 1.00 19.16 97 LEU B N 1
ATOM 2752 C CA . LEU B 1 97 ? 46.973 89.322 29.591 1.00 17.55 97 LEU B CA 1
ATOM 2753 C C . LEU B 1 97 ? 48.341 88.635 29.650 1.00 21.91 97 LEU B C 1
ATOM 2754 O O . LEU B 1 97 ? 49.035 88.569 28.628 1.00 19.96 97 LEU B O 1
ATOM 2759 N N . SER B 1 98 ? 48.702 88.094 30.821 1.00 18.13 98 SER B N 1
ATOM 2760 C CA . SER B 1 98 ? 50.016 87.487 31.053 1.00 17.81 98 SER B CA 1
ATOM 2761 C C . SER B 1 98 ? 50.397 86.315 30.169 1.00 19.86 98 SER B C 1
ATOM 2762 O O . SER B 1 98 ? 51.534 86.278 29.715 1.00 18.94 98 SER B O 1
ATOM 2765 N N . THR B 1 99 ? 49.472 85.373 29.913 1.00 17.98 99 THR B N 1
ATOM 2766 C CA . THR B 1 99 ? 49.729 84.204 29.062 1.00 17.79 99 THR B CA 1
ATOM 2767 C C . THR B 1 99 ? 50.198 84.649 27.688 1.00 19.18 99 THR B C 1
ATOM 2768 O O . THR B 1 99 ? 51.265 84.215 27.258 1.00 20.09 99 THR B O 1
ATOM 2772 N N . ALA B 1 100 ? 49.441 85.558 27.036 1.00 15.84 100 ALA B N 1
ATOM 2773 C CA . ALA B 1 100 ? 49.843 86.113 25.735 1.00 15.47 100 ALA B CA 1
ATOM 2774 C C . ALA B 1 100 ? 51.146 86.938 25.843 1.00 16.46 100 ALA B C 1
ATOM 2775 O O . ALA B 1 100 ? 52.098 86.647 25.128 1.00 15.09 100 ALA B O 1
ATOM 2777 N N . LEU B 1 101 ? 51.231 87.891 26.799 1.00 14.55 101 LEU B N 1
ATOM 2778 C CA . LEU B 1 101 ? 52.427 88.764 26.923 1.00 14.70 101 LEU B CA 1
ATOM 2779 C C . LEU B 1 101 ? 53.761 88.070 27.202 1.00 19.08 101 LEU B C 1
ATOM 2780 O O . LEU B 1 101 ? 54.831 88.551 26.764 1.00 17.70 101 LEU B O 1
ATOM 2785 N N . GLU B 1 102 ? 53.692 86.926 27.892 1.00 15.57 102 GLU B N 1
ATOM 2786 C CA . GLU B 1 102 ? 54.890 86.179 28.268 1.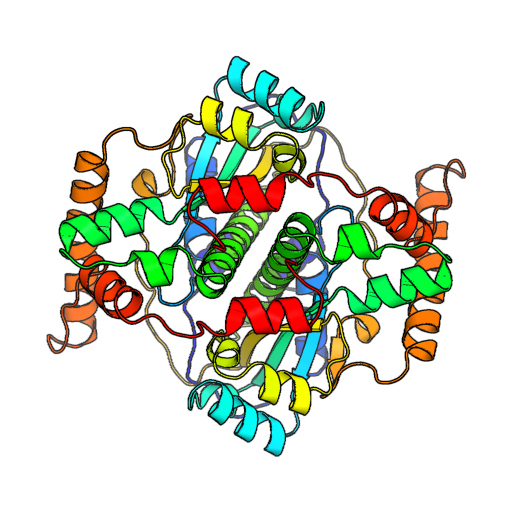00 15.95 102 GLU B CA 1
ATOM 2787 C C . GLU B 1 102 ? 55.265 85.090 27.250 1.00 19.91 102 GLU B C 1
ATOM 2788 O O . GLU B 1 102 ? 56.287 84.423 27.421 1.00 20.33 102 GLU B O 1
ATOM 2794 N N . SER B 1 103 ? 54.433 84.892 26.221 1.00 16.32 103 SER B N 1
ATOM 2795 C CA . SER B 1 103 ? 54.636 83.854 25.202 1.00 16.20 103 SER B CA 1
ATOM 2796 C C . SER B 1 103 ? 55.756 84.179 24.209 1.00 21.18 103 SER B C 1
ATOM 2797 O O . SER B 1 103 ? 56.095 85.359 23.999 1.00 20.44 103 SER B O 1
ATOM 2800 N N . THR B 1 104 ? 56.302 83.124 23.578 1.00 18.64 104 THR B N 1
ATOM 2801 C CA . THR B 1 104 ? 57.355 83.221 22.556 1.00 18.89 104 THR B CA 1
ATOM 2802 C C . THR B 1 104 ? 56.810 83.961 21.341 1.00 20.22 104 THR B C 1
ATOM 2803 O O . THR B 1 104 ? 57.511 84.806 20.790 1.00 18.22 104 THR B O 1
ATOM 2807 N N . GLU B 1 105 ? 55.535 83.682 20.970 1.00 16.30 105 GLU B N 1
ATOM 2808 C CA . GLU B 1 105 ? 54.850 84.350 19.857 1.00 13.98 105 GLU B CA 1
ATOM 2809 C C . GLU B 1 105 ? 54.863 85.881 20.042 1.00 16.56 105 GLU B C 1
ATOM 2810 O O . GLU B 1 105 ? 55.227 86.593 19.109 1.00 14.40 105 GLU B O 1
ATOM 2816 N N . GLN B 1 106 ? 54.485 86.382 21.241 1.00 14.79 106 GLN B N 1
ATOM 2817 C CA . GLN B 1 106 ? 54.440 87.821 21.491 1.00 14.01 106 GLN B CA 1
ATOM 2818 C C . GLN B 1 106 ? 55.817 88.439 21.576 1.00 17.06 106 GLN B C 1
ATOM 2819 O O . GLN B 1 106 ? 55.988 89.604 21.221 1.00 16.68 106 GLN B O 1
ATOM 2825 N N . PHE B 1 107 ? 56.803 87.666 22.055 1.00 14.84 107 PHE B N 1
ATOM 2826 C CA . PHE B 1 107 ? 58.191 88.120 22.131 1.00 13.27 107 PHE B CA 1
ATOM 2827 C C . PHE B 1 107 ? 58.674 88.411 20.691 1.00 15.61 107 PHE B C 1
ATOM 2828 O O . PHE B 1 107 ? 59.294 89.449 20.444 1.00 13.70 107 PHE B O 1
ATOM 2836 N N . MET B 1 108 ? 58.328 87.512 19.738 1.00 12.59 108 MET B N 1
ATOM 2837 C CA . MET B 1 108 ? 58.661 87.672 18.322 1.00 13.97 108 MET B CA 1
ATOM 2838 C C . MET B 1 108 ? 57.949 88.904 17.774 1.00 17.34 108 MET B C 1
ATOM 2839 O O . MET B 1 108 ? 58.567 89.716 17.087 1.00 14.72 108 MET B O 1
ATOM 2844 N N . VAL B 1 109 ? 56.652 89.054 18.103 1.00 16.11 109 VAL B N 1
ATOM 2845 C CA . VAL B 1 109 ? 55.850 90.211 17.737 1.00 15.13 109 VAL B CA 1
ATOM 2846 C C . VAL B 1 109 ? 56.549 91.517 18.201 1.00 17.83 109 VAL B C 1
ATOM 2847 O O . VAL B 1 109 ? 56.689 92.443 17.396 1.00 18.54 109 VAL B O 1
ATOM 2851 N N . ALA B 1 110 ? 56.961 91.587 19.475 1.00 13.77 110 ALA B N 1
ATOM 2852 C CA . ALA B 1 110 ? 57.610 92.785 20.033 1.00 14.49 110 ALA B CA 1
ATOM 2853 C C . ALA B 1 110 ? 58.939 93.103 19.352 1.00 17.46 110 ALA B C 1
ATOM 2854 O O . ALA B 1 110 ? 59.176 94.269 19.037 1.00 17.57 110 ALA B O 1
ATOM 2856 N N . ILE B 1 111 ? 59.782 92.074 19.086 1.00 12.55 111 ILE B N 1
ATOM 2857 C CA . ILE B 1 111 ? 61.071 92.260 18.418 1.00 12.41 111 ILE B CA 1
ATOM 2858 C C . ILE B 1 111 ? 60.845 92.823 17.013 1.00 16.96 111 ILE B C 1
ATOM 2859 O O . ILE B 1 111 ? 61.461 93.824 16.673 1.00 15.50 111 ILE B O 1
ATOM 2864 N N . ILE B 1 112 ? 59.908 92.225 16.242 1.00 14.99 112 ILE B N 1
ATOM 2865 C CA . ILE B 1 112 ? 59.567 92.697 14.891 1.00 15.12 112 ILE B CA 1
ATOM 2866 C C . ILE B 1 112 ? 59.120 94.161 14.956 1.00 20.18 112 ILE B C 1
ATOM 2867 O O . ILE B 1 112 ? 59.676 94.985 14.218 1.00 20.59 112 ILE B O 1
ATOM 2872 N N . ASP B 1 113 ? 58.166 94.483 15.864 1.00 16.56 113 ASP B N 1
ATOM 2873 C CA . ASP B 1 113 ? 57.613 95.831 16.046 1.00 16.41 113 ASP B CA 1
ATOM 2874 C C . ASP B 1 113 ? 58.710 96.887 16.244 1.00 19.24 113 ASP B C 1
ATOM 2875 O O . ASP B 1 113 ? 58.730 97.911 15.543 1.00 18.17 113 ASP B O 1
ATOM 2880 N N . VAL B 1 114 ? 59.636 96.609 17.171 1.00 14.45 114 VAL B N 1
ATOM 2881 C CA . VAL B 1 114 ? 60.764 97.493 17.464 1.00 13.71 114 VAL B CA 1
ATOM 2882 C C . VAL B 1 114 ? 61.643 97.698 16.235 1.00 15.61 114 VAL B C 1
ATOM 2883 O O . VAL B 1 114 ? 62.021 98.840 15.951 1.00 15.70 114 VAL B O 1
ATOM 2887 N N . ALA B 1 115 ? 62.027 96.589 15.573 1.00 13.44 115 ALA B N 1
ATOM 2888 C CA . ALA B 1 115 ? 62.945 96.610 14.416 1.00 13.00 115 ALA B CA 1
ATOM 2889 C C . ALA B 1 115 ? 62.362 97.375 13.225 1.00 16.30 115 ALA B C 1
ATOM 2890 O O . ALA B 1 115 ? 63.088 98.169 12.614 1.00 14.41 115 ALA B O 1
ATOM 2892 N N . LEU B 1 116 ? 61.048 97.209 12.936 1.00 12.64 116 LEU B N 1
ATOM 2893 C CA . LEU B 1 116 ? 60.426 97.938 11.815 1.00 12.58 116 LEU B CA 1
ATOM 2894 C C . LEU B 1 116 ? 60.463 99.445 12.088 1.00 15.11 116 LEU B C 1
ATOM 2895 O O . LEU B 1 116 ? 60.776 100.225 11.188 1.00 12.95 116 LEU B O 1
ATOM 2900 N N . ALA B 1 117 ? 60.150 99.832 13.327 1.00 13.49 117 ALA B N 1
ATOM 2901 C CA . ALA B 1 117 ? 60.169 101.221 13.784 1.00 12.51 117 ALA B CA 1
ATOM 2902 C C . ALA B 1 117 ? 61.598 101.782 13.684 1.00 14.57 117 ALA B C 1
ATOM 2903 O O . ALA B 1 117 ? 61.789 102.859 13.121 1.00 14.93 117 ALA B O 1
ATOM 2905 N N . ALA B 1 118 ? 62.598 101.023 14.164 1.00 11.61 118 ALA B N 1
ATOM 2906 C CA . ALA B 1 118 ? 64.010 101.430 14.116 1.00 11.01 118 ALA B CA 1
ATOM 2907 C C . ALA B 1 118 ? 64.513 101.677 12.688 1.00 12.82 118 ALA B C 1
ATOM 2908 O O . ALA B 1 118 ? 65.287 102.606 12.463 1.00 12.33 118 ALA B O 1
ATOM 2910 N N . GLN B 1 119 ? 64.097 100.830 11.731 1.00 9.77 119 GLN B N 1
ATOM 2911 C CA . GLN B 1 119 ? 64.523 100.984 10.338 1.00 10.04 119 GLN B CA 1
ATOM 2912 C C . GLN B 1 119 ? 63.913 102.229 9.689 1.00 13.66 119 GLN B C 1
ATOM 2913 O O . GLN B 1 119 ? 64.603 102.910 8.926 1.00 12.07 119 GLN B O 1
ATOM 2919 N N . ASN B 1 120 ? 62.666 102.581 10.071 1.00 11.39 120 ASN B N 1
ATOM 2920 C CA . ASN B 1 120 ? 62.073 103.840 9.629 1.00 11.94 120 ASN B CA 1
ATOM 2921 C C . ASN B 1 120 ? 62.856 105.025 10.238 1.00 14.08 120 ASN B C 1
ATOM 2922 O O . ASN B 1 120 ? 63.147 105.988 9.532 1.00 11.35 120 ASN B O 1
ATOM 2927 N N . ALA B 1 121 ? 63.200 104.933 11.535 1.00 12.37 121 ALA B N 1
ATOM 2928 C CA . ALA B 1 121 ? 63.989 105.960 12.249 1.00 12.93 121 ALA B CA 1
ATOM 2929 C C . ALA B 1 121 ? 65.356 106.158 11.552 1.00 15.90 121 ALA B C 1
ATOM 2930 O O . ALA B 1 121 ? 65.776 107.295 11.341 1.00 16.09 121 ALA B O 1
ATOM 2932 N N . THR B 1 122 ? 66.007 105.048 11.143 1.00 13.63 122 THR B N 1
ATOM 2933 C CA . THR B 1 122 ? 67.308 105.069 10.458 1.00 13.80 122 THR B CA 1
ATOM 2934 C C . THR B 1 122 ? 67.207 105.786 9.114 1.00 15.11 122 THR B C 1
ATOM 2935 O O . THR B 1 122 ? 68.004 106.685 8.822 1.00 13.71 122 THR B O 1
ATOM 2939 N N . LEU B 1 123 ? 66.235 105.382 8.307 1.00 13.64 123 LEU B N 1
ATOM 2940 C CA . LEU B 1 123 ? 66.036 105.985 6.991 1.00 15.21 123 LEU B CA 1
ATOM 2941 C C . LEU B 1 123 ? 65.681 107.448 7.083 1.00 17.59 123 LEU B C 1
ATOM 2942 O O . LEU B 1 123 ? 66.241 108.237 6.320 1.00 16.97 123 LEU B O 1
ATOM 2947 N N . ALA B 1 124 ? 64.798 107.823 8.041 1.00 14.35 124 ALA B N 1
ATOM 2948 C CA . ALA B 1 124 ? 64.452 109.229 8.265 1.00 14.08 124 ALA B CA 1
ATOM 2949 C C . ALA B 1 124 ? 65.733 110.012 8.608 1.00 16.87 124 ALA B C 1
ATOM 2950 O O . ALA B 1 124 ? 65.992 111.032 7.974 1.00 14.49 124 ALA B O 1
ATOM 2952 N N . ALA B 1 125 ? 66.555 109.510 9.573 1.00 13.94 125 ALA B N 1
ATOM 2953 C CA . ALA B 1 125 ? 67.820 110.184 9.952 1.00 13.20 125 ALA B CA 1
ATOM 2954 C C . ALA B 1 125 ? 68.744 110.326 8.744 1.00 18.81 125 ALA B C 1
ATOM 2955 O O . ALA B 1 125 ? 69.213 111.428 8.479 1.00 18.22 125 ALA B O 1
ATOM 2957 N N . GLU B 1 126 ? 68.951 109.235 7.968 1.00 16.29 126 GLU B N 1
ATOM 2958 C CA . GLU B 1 126 ? 69.821 109.258 6.790 1.00 16.54 126 GLU B CA 1
ATOM 2959 C C . GLU B 1 126 ? 69.321 110.223 5.710 1.00 18.65 126 GLU B C 1
ATOM 2960 O O . GLU B 1 126 ? 70.136 110.893 5.083 1.00 18.05 126 GLU B O 1
ATOM 2966 N N . SER B 1 127 ? 67.993 110.326 5.527 1.00 14.16 127 SER B N 1
ATOM 2967 C CA . SER B 1 127 ? 67.406 111.253 4.547 1.00 13.82 127 SER B CA 1
ATOM 2968 C C . SER B 1 127 ? 67.670 112.721 4.890 1.00 17.98 127 SER B C 1
ATOM 2969 O O . SER B 1 127 ? 67.678 113.557 3.990 1.00 17.66 127 SER B O 1
ATOM 2972 N N . MET B 1 128 ? 67.935 113.021 6.186 1.00 15.36 128 MET B N 1
ATOM 2973 C CA . MET B 1 128 ? 68.263 114.359 6.677 1.00 15.63 128 MET B CA 1
ATOM 2974 C C . MET B 1 128 ? 69.782 114.633 6.660 1.00 18.45 128 MET B C 1
ATOM 2975 O O . MET B 1 128 ? 70.249 115.585 7.305 1.00 19.84 128 MET B O 1
ATOM 2980 N N . GLY B 1 129 ? 70.528 113.801 5.940 1.00 14.48 129 GLY B N 1
ATOM 2981 C CA . GLY B 1 129 ? 71.990 113.918 5.826 1.00 14.11 129 GLY B CA 1
ATOM 2982 C C . GLY B 1 129 ? 72.750 113.453 7.054 1.00 17.52 129 GLY B C 1
ATOM 2983 O O . GLY B 1 129 ? 73.961 113.639 7.148 1.00 16.99 129 GLY B O 1
ATOM 2984 N N . LEU B 1 130 ? 72.062 112.792 7.986 1.00 14.22 130 LEU B N 1
ATOM 2985 C CA . LEU B 1 130 ? 72.742 112.266 9.168 1.00 14.47 130 LEU B CA 1
ATOM 2986 C C . LEU B 1 130 ? 73.325 110.883 8.920 1.00 19.46 130 LEU B C 1
ATOM 2987 O O . LEU B 1 130 ? 72.827 110.123 8.090 1.00 20.10 130 LEU B O 1
ATOM 2992 N N . GLY B 1 131 ? 74.358 110.560 9.684 1.00 16.68 131 GLY B N 1
ATOM 2993 C CA . GLY B 1 131 ? 74.905 109.222 9.720 1.00 16.04 131 GLY B CA 1
ATOM 2994 C C . GLY B 1 131 ? 74.148 108.454 10.800 1.00 17.02 131 GLY B C 1
ATOM 2995 O O . GLY B 1 131 ? 73.597 109.064 11.722 1.00 14.48 131 GLY B O 1
ATOM 2996 N N . ALA B 1 132 ? 74.076 107.122 10.683 1.00 13.98 132 ALA B N 1
ATOM 2997 C CA . ALA B 1 132 ? 73.418 106.265 11.678 1.00 14.02 132 ALA B CA 1
ATOM 2998 C C . ALA B 1 132 ? 74.186 104.971 11.881 1.00 17.54 132 ALA B C 1
ATOM 2999 O O . ALA B 1 132 ? 74.902 104.539 10.985 1.00 18.54 132 ALA B O 1
ATOM 3001 N N . CYS B 1 133 ? 74.035 104.355 13.068 1.00 13.74 133 CYS B N 1
ATOM 3002 C CA . CYS B 1 133 ? 74.590 103.040 13.373 1.00 12.92 133 CYS B CA 1
ATOM 3003 C C . CYS B 1 133 ? 73.764 102.403 14.492 1.00 15.18 133 CYS B C 1
ATOM 3004 O O . CYS B 1 133 ? 73.549 103.027 15.551 1.00 12.77 133 CYS B O 1
ATOM 3007 N N . TYR B 1 134 ? 73.304 101.152 14.255 1.00 12.61 134 TYR B N 1
ATOM 3008 C CA . TYR B 1 134 ? 72.640 100.343 15.269 1.00 12.06 134 TYR B CA 1
ATOM 3009 C C . TYR B 1 134 ? 73.702 99.921 16.288 1.00 16.58 134 TYR B C 1
ATOM 3010 O O . TYR B 1 134 ? 74.885 99.763 15.931 1.00 15.30 134 TYR B O 1
ATOM 3019 N N . ILE B 1 135 ? 73.307 99.809 17.560 1.00 14.26 135 ILE B N 1
ATOM 3020 C CA . ILE B 1 135 ? 74.221 99.427 18.636 1.00 14.49 135 ILE B CA 1
ATOM 3021 C C . ILE B 1 135 ? 73.645 98.240 19.396 1.00 20.35 135 ILE B C 1
ATOM 3022 O O . ILE B 1 135 ? 72.988 98.408 20.429 1.00 19.68 135 ILE B O 1
ATOM 3027 N N . GLY B 1 136 ? 73.932 97.044 18.867 1.00 17.64 136 GLY B N 1
ATOM 3028 C CA . GLY B 1 136 ? 73.572 95.781 19.495 1.00 17.53 136 GLY B CA 1
ATOM 3029 C C . GLY B 1 136 ? 74.440 95.524 20.714 1.00 19.37 136 GLY B C 1
ATOM 3030 O O . GLY B 1 136 ? 74.072 94.723 21.576 1.00 18.57 136 GLY B O 1
ATOM 3031 N N . GLY B 1 137 ? 75.580 96.234 20.788 1.00 16.02 137 GLY B N 1
ATOM 3032 C CA . GLY B 1 137 ? 76.552 96.170 21.878 1.00 15.09 137 GLY B CA 1
ATOM 3033 C C . GLY B 1 137 ? 75.934 96.326 23.255 1.00 17.72 137 GLY B C 1
ATOM 3034 O O . GLY B 1 137 ? 76.435 95.734 24.203 1.00 17.47 137 GLY B O 1
ATOM 3035 N N . LEU B 1 138 ? 74.808 97.088 23.381 1.00 16.14 138 LEU B N 1
ATOM 3036 C CA . LEU B 1 138 ? 74.046 97.255 24.635 1.00 16.96 138 LEU B CA 1
ATOM 3037 C C . LEU B 1 138 ? 73.659 95.887 25.241 1.00 21.23 138 LEU B C 1
ATOM 3038 O O . LEU B 1 138 ? 73.590 95.772 26.462 1.00 21.89 138 LEU B O 1
ATOM 3043 N N . ARG B 1 139 ? 73.459 94.851 24.382 1.00 17.43 139 ARG B N 1
ATOM 3044 C CA . ARG B 1 139 ? 73.099 93.495 24.809 1.00 17.52 139 ARG B CA 1
ATOM 3045 C C . ARG B 1 139 ? 74.193 92.731 25.566 1.00 21.75 139 ARG B C 1
ATOM 3046 O O . ARG B 1 139 ? 73.929 91.649 26.094 1.00 22.76 139 ARG B O 1
ATOM 3054 N N . ASN B 1 140 ? 75.404 93.306 25.666 1.00 19.07 140 ASN B N 1
ATOM 3055 C CA . ASN B 1 140 ? 76.476 92.740 26.484 1.00 19.92 140 ASN B CA 1
ATOM 3056 C C . ASN B 1 140 ? 76.094 92.889 27.962 1.00 24.37 140 ASN B C 1
ATOM 3057 O O . ASN B 1 140 ? 76.478 92.053 28.776 1.00 23.88 140 ASN B O 1
ATOM 3062 N N . GLU B 1 141 ? 75.379 93.991 28.305 1.00 21.20 141 GLU B N 1
ATOM 3063 C CA . GLU B 1 141 ? 75.072 94.369 29.686 1.00 20.80 141 GLU B CA 1
ATOM 3064 C C . GLU B 1 141 ? 73.644 94.876 29.871 1.00 21.95 141 GLU B C 1
ATOM 3065 O O . GLU B 1 141 ? 73.430 95.962 30.413 1.00 20.80 141 GLU B O 1
ATOM 3071 N N . LEU B 1 142 ? 72.661 94.071 29.464 1.00 19.77 142 LEU B N 1
ATOM 3072 C CA . LEU B 1 142 ? 71.247 94.466 29.534 1.00 19.43 142 LEU B CA 1
ATOM 3073 C C . LEU B 1 142 ? 70.719 94.821 30.903 1.00 24.21 142 LEU B C 1
ATOM 3074 O O . LEU B 1 142 ? 69.888 95.718 30.995 1.00 24.63 142 LEU B O 1
ATOM 3079 N N . GLU B 1 143 ? 71.233 94.177 31.963 1.00 22.37 143 GLU B N 1
ATOM 3080 C CA . GLU B 1 143 ? 70.858 94.468 33.354 1.00 23.80 143 GLU B CA 1
ATOM 3081 C C . GLU B 1 143 ? 71.266 95.884 33.739 1.00 25.04 143 GLU B C 1
ATOM 3082 O O . GLU B 1 143 ? 70.415 96.643 34.190 1.00 24.25 143 GLU B O 1
ATOM 3088 N N . GLU B 1 144 ? 72.544 96.254 33.495 1.00 21.35 144 GLU B N 1
ATOM 3089 C CA . GLU B 1 144 ? 73.078 97.584 33.790 1.00 21.04 144 GLU B CA 1
ATOM 3090 C C . GLU B 1 144 ? 72.439 98.677 32.922 1.00 21.91 144 GLU B C 1
ATOM 3091 O O . GLU B 1 144 ? 72.163 99.776 33.413 1.00 19.92 144 GLU B O 1
ATOM 3097 N N . VAL B 1 145 ? 72.186 98.363 31.644 1.00 17.60 145 VAL B N 1
ATOM 3098 C CA . VAL B 1 145 ? 71.520 99.280 30.709 1.00 16.28 145 VAL B CA 1
ATOM 3099 C C . VAL B 1 145 ? 70.104 99.585 31.228 1.00 19.16 145 VAL B C 1
ATOM 3100 O O . VAL B 1 145 ? 69.746 100.761 31.338 1.00 18.49 145 VAL B O 1
ATOM 3104 N N . SER B 1 146 ? 69.340 98.529 31.612 1.00 15.94 146 SER B N 1
ATOM 3105 C CA . SER B 1 146 ? 67.968 98.630 32.145 1.00 15.84 146 SER B CA 1
ATOM 3106 C C . SER B 1 146 ? 67.911 99.471 33.408 1.00 21.59 146 SER B C 1
ATOM 3107 O O . SER B 1 146 ? 67.005 100.285 33.561 1.00 21.46 146 SER B O 1
ATOM 3110 N N . LYS B 1 147 ? 68.902 99.298 34.291 1.00 20.57 147 LYS B N 1
ATOM 3111 C CA . LYS B 1 147 ? 69.020 100.040 35.553 1.00 21.68 147 LYS B CA 1
ATOM 3112 C C . LYS B 1 147 ? 69.258 101.534 35.280 1.00 26.58 147 LYS B C 1
ATOM 3113 O O . LYS B 1 147 ? 68.583 102.373 35.885 1.00 26.76 147 LYS B O 1
ATOM 3119 N N . LEU B 1 148 ? 70.184 101.858 34.343 1.00 22.72 148 LEU B N 1
ATOM 3120 C CA . LEU B 1 148 ? 70.489 103.250 33.954 1.00 23.70 148 LEU B CA 1
ATOM 3121 C C . LEU B 1 148 ? 69.272 103.963 33.363 1.00 23.79 148 LEU B C 1
ATOM 3122 O O . LEU B 1 148 ? 69.079 105.148 33.623 1.00 22.99 148 LEU B O 1
ATOM 3127 N N . LEU B 1 149 ? 68.469 103.247 32.567 1.00 19.23 149 LEU B N 1
ATOM 3128 C CA . LEU B 1 149 ? 67.273 103.815 31.940 1.00 19.60 149 LEU B CA 1
ATOM 3129 C C . LEU B 1 149 ? 66.034 103.691 32.847 1.00 22.84 149 LEU B C 1
ATOM 3130 O O . LEU B 1 149 ? 64.948 104.155 32.476 1.00 21.15 149 LEU B O 1
ATOM 3135 N N . LYS B 1 150 ? 66.209 103.077 34.036 1.00 20.54 150 LYS B N 1
ATOM 3136 C CA . LYS B 1 150 ? 65.168 102.839 35.045 1.00 21.33 150 LYS B CA 1
ATOM 3137 C C . LYS B 1 150 ? 63.934 102.150 34.419 1.00 23.72 150 LYS B C 1
ATOM 3138 O O . LYS B 1 150 ? 62.785 102.579 34.602 1.00 23.71 150 LYS B O 1
ATOM 3144 N N . LEU B 1 151 ? 64.196 101.099 33.638 1.00 19.65 151 LEU B N 1
ATOM 3145 C CA . LEU B 1 151 ? 63.130 100.351 32.975 1.00 18.92 151 LEU B CA 1
ATOM 3146 C C . LEU B 1 151 ? 62.313 99.511 33.954 1.00 21.02 151 LEU B C 1
ATOM 3147 O O . LEU B 1 151 ? 62.888 98.851 34.822 1.00 20.09 151 LEU B O 1
ATOM 3152 N N . PRO B 1 152 ? 60.966 99.521 33.832 1.00 17.11 152 PRO B N 1
ATOM 3153 C CA . PRO B 1 152 ? 60.156 98.658 34.702 1.00 17.16 152 PRO B CA 1
ATOM 3154 C C . PRO B 1 152 ? 60.149 97.224 34.144 1.00 21.34 152 PRO B C 1
ATOM 3155 O O . PRO B 1 152 ? 60.762 96.948 33.111 1.00 20.70 152 PRO B O 1
ATOM 3159 N N . HIS B 1 153 ? 59.417 96.327 34.801 1.00 19.07 153 HIS B N 1
ATOM 3160 C CA . HIS B 1 153 ? 59.194 94.968 34.314 1.00 18.03 153 HIS B CA 1
ATOM 3161 C C . HIS B 1 153 ? 58.564 95.067 32.903 1.00 19.98 153 HIS B C 1
ATOM 3162 O O . HIS B 1 153 ? 57.844 96.033 32.612 1.00 19.07 153 HIS B O 1
ATOM 3169 N N . HIS B 1 154 ? 58.821 94.064 32.040 1.00 16.14 154 HIS B N 1
ATOM 3170 C CA . HIS B 1 154 ? 58.208 93.959 30.711 1.00 15.73 154 HIS B CA 1
ATOM 3171 C C . HIS B 1 154 ? 58.679 94.991 29.702 1.00 18.26 154 HIS B C 1
ATOM 3172 O O . HIS B 1 154 ? 57.966 95.267 28.741 1.00 16.99 154 HIS B O 1
ATOM 3179 N N . VAL B 1 155 ? 59.887 95.567 29.921 1.00 14.85 155 VAL B N 1
ATOM 3180 C CA . VAL B 1 155 ? 60.535 96.495 29.001 1.00 14.74 155 VAL B CA 1
ATOM 3181 C C . VAL B 1 155 ? 61.990 96.009 28.873 1.00 22.21 155 VAL B C 1
ATOM 3182 O O . VAL B 1 155 ? 62.672 95.850 29.890 1.00 22.81 155 VAL B O 1
ATOM 3186 N N . ILE B 1 156 ? 62.419 95.688 27.653 1.00 18.52 156 ILE B N 1
ATOM 3187 C CA . ILE B 1 156 ? 63.803 95.276 27.399 1.00 19.04 156 ILE B CA 1
ATOM 3188 C C . ILE B 1 156 ? 64.467 96.115 26.301 1.00 20.50 156 ILE B C 1
ATOM 3189 O O . ILE B 1 156 ? 63.902 96.272 25.217 1.00 18.58 156 ILE B O 1
ATOM 3194 N N . PRO B 1 157 ? 65.704 96.592 26.522 1.00 18.12 157 PRO B N 1
ATOM 3195 C CA . PRO B 1 157 ? 66.409 97.282 25.432 1.00 17.64 157 PRO B CA 1
ATOM 3196 C C . PRO B 1 157 ? 66.859 96.222 24.411 1.00 19.81 157 PRO B C 1
ATOM 3197 O O . PRO B 1 157 ? 67.279 95.122 24.793 1.00 20.78 157 PRO B O 1
ATOM 3201 N N . LEU B 1 158 ? 66.681 96.498 23.136 1.00 15.12 158 LEU B N 1
ATOM 3202 C CA . LEU B 1 158 ? 67.121 95.538 22.109 1.00 15.36 158 LEU B CA 1
ATOM 3203 C C . LEU B 1 158 ? 68.401 96.045 21.490 1.00 18.78 158 LEU B C 1
ATOM 3204 O O . LEU B 1 158 ? 69.298 95.260 21.203 1.00 19.02 158 LEU B O 1
ATOM 3209 N N . PHE B 1 159 ? 68.489 97.361 21.261 1.00 14.93 159 PHE B N 1
ATOM 3210 C CA . PHE B 1 159 ? 69.708 97.958 20.673 1.00 14.37 159 PHE B CA 1
ATOM 3211 C C . PHE B 1 159 ? 69.612 99.456 20.764 1.00 16.91 159 PHE B C 1
ATOM 3212 O O . PHE B 1 159 ? 68.524 100.010 20.955 1.00 15.39 159 PHE B O 1
ATOM 3220 N N . GLY B 1 160 ? 70.755 100.101 20.602 1.00 14.19 160 GLY B N 1
ATOM 3221 C CA . GLY B 1 160 ? 70.807 101.540 20.542 1.00 13.40 160 GLY B CA 1
ATOM 3222 C C . GLY B 1 160 ? 70.773 101.959 19.094 1.00 16.64 160 GLY B C 1
ATOM 3223 O O . GLY B 1 160 ? 70.851 101.124 18.183 1.00 15.16 160 GLY B O 1
ATOM 3224 N N . LEU B 1 161 ? 70.668 103.258 18.873 1.00 15.21 161 LEU B N 1
ATOM 3225 C CA . LEU B 1 161 ? 70.753 103.838 17.538 1.00 13.98 161 LEU B CA 1
ATOM 3226 C C . LEU B 1 161 ? 71.459 105.172 17.689 1.00 16.18 161 LEU B C 1
ATOM 3227 O O . LEU B 1 161 ? 70.923 106.090 18.325 1.00 13.88 161 LEU B O 1
ATOM 3232 N N . THR B 1 162 ? 72.705 105.239 17.199 1.00 12.95 162 THR B N 1
ATOM 3233 C CA . THR B 1 162 ? 73.475 106.493 17.188 1.00 13.56 162 THR B CA 1
ATOM 3234 C C . THR B 1 162 ? 73.131 107.245 15.909 1.00 14.85 162 THR B C 1
ATOM 3235 O O . THR B 1 162 ? 72.989 106.634 14.849 1.00 13.02 162 THR B O 1
ATOM 3239 N N . VAL B 1 163 ? 72.941 108.554 16.012 1.00 14.15 163 VAL B N 1
ATOM 3240 C CA . VAL B 1 163 ? 72.695 109.417 14.846 1.00 14.98 163 VAL B CA 1
ATOM 3241 C C . VAL B 1 163 ? 73.541 110.682 15.013 1.00 18.61 163 VAL B C 1
ATOM 3242 O O . VAL B 1 163 ? 73.849 111.079 16.138 1.00 18.89 163 VAL B O 1
ATOM 3246 N N . GLY B 1 164 ? 73.828 111.351 13.906 1.00 15.28 164 GLY B N 1
ATOM 3247 C CA . GLY B 1 164 ? 74.526 112.622 13.971 1.00 15.14 164 GLY B CA 1
ATOM 3248 C C . GLY B 1 164 ? 75.144 113.040 12.663 1.00 17.17 164 GLY B C 1
ATOM 3249 O O . GLY B 1 164 ? 75.065 112.312 11.663 1.00 16.20 164 GLY B O 1
ATOM 3250 N N . HIS B 1 165 ? 75.740 114.245 12.676 1.00 13.54 165 HIS B N 1
ATOM 3251 C CA . HIS B 1 165 ? 76.452 114.781 11.530 1.00 14.72 165 HIS B CA 1
ATOM 3252 C C . HIS B 1 165 ? 77.741 113.965 11.402 1.00 17.44 165 HIS B C 1
ATOM 3253 O O . HIS B 1 165 ? 78.505 113.893 12.361 1.00 18.21 165 HIS B O 1
ATOM 3260 N N . PRO B 1 166 ? 77.957 113.253 10.275 1.00 14.86 166 PRO B N 1
ATOM 3261 C CA . PRO B 1 166 ? 79.194 112.461 10.146 1.00 13.57 166 PRO B CA 1
ATOM 3262 C C . PRO B 1 166 ? 80.468 113.302 10.213 1.00 17.31 166 PRO B C 1
ATOM 3263 O O . PRO B 1 166 ? 80.480 114.454 9.775 1.00 16.60 166 PRO B O 1
ATOM 3267 N N . ALA B 1 167 ? 81.521 112.749 10.819 1.00 14.50 167 ALA B N 1
ATOM 3268 C CA . ALA B 1 167 ? 82.837 113.412 10.888 1.00 16.05 167 ALA B CA 1
ATOM 3269 C C . ALA B 1 167 ? 83.827 112.678 9.957 1.00 23.92 167 ALA B C 1
ATOM 3270 O O . ALA B 1 167 ? 85.053 112.880 9.995 1.00 25.09 167 ALA B O 1
ATOM 3272 N N . GLY B 1 168 ? 83.262 111.866 9.083 1.00 21.93 168 GLY B N 1
ATOM 3273 C CA . GLY B 1 168 ? 84.026 111.114 8.105 1.00 21.48 168 GLY B CA 1
ATOM 3274 C C . GLY B 1 168 ? 83.135 110.341 7.163 1.00 26.53 168 GLY B C 1
ATOM 3275 O O . GLY B 1 168 ? 81.910 110.440 7.209 1.00 26.45 168 GLY B O 1
ATOM 3276 N N . ILE B 1 169 ? 83.758 109.589 6.290 1.00 25.44 169 ILE B N 1
ATOM 3277 C CA . ILE B 1 169 ? 83.073 108.795 5.285 1.00 25.96 169 ILE B CA 1
ATOM 3278 C C . ILE B 1 169 ? 83.576 107.355 5.379 1.00 28.33 169 ILE B C 1
ATOM 3279 O O . ILE B 1 169 ? 84.661 107.115 5.885 1.00 27.34 169 ILE B O 1
ATOM 3284 N N . THR B 1 170 ? 82.776 106.407 4.922 1.00 25.69 170 THR B N 1
ATOM 3285 C CA . THR B 1 170 ? 83.155 104.992 4.834 1.00 25.06 170 THR B CA 1
ATOM 3286 C C . THR B 1 170 ? 82.500 104.402 3.585 1.00 25.32 170 THR B C 1
ATOM 3287 O O . THR B 1 170 ? 81.639 105.044 2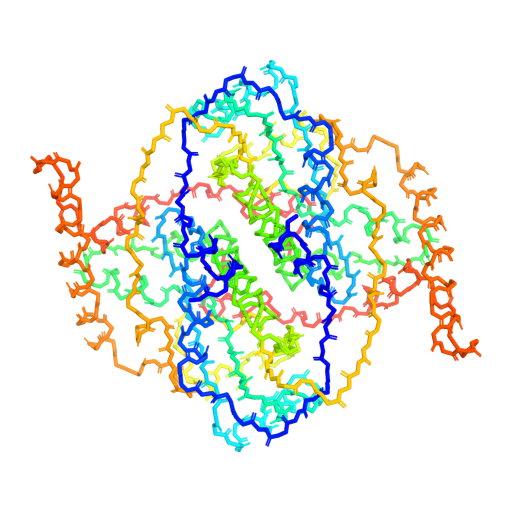.997 1.00 23.67 170 THR B O 1
ATOM 3291 N N . ASP B 1 171 ? 82.939 103.230 3.156 1.00 21.14 171 ASP B N 1
ATOM 3292 C CA . ASP B 1 171 ? 82.390 102.575 1.969 1.00 20.21 171 ASP B CA 1
ATOM 3293 C C . ASP B 1 171 ? 81.171 101.694 2.291 1.00 21.23 171 ASP B C 1
ATOM 3294 O O . ASP B 1 171 ? 80.914 101.373 3.452 1.00 18.98 171 ASP B O 1
ATOM 3299 N N . LYS B 1 172 ? 80.441 101.308 1.251 1.00 19.13 172 LYS B N 1
ATOM 3300 C CA . LYS B 1 172 ? 79.311 100.385 1.343 1.00 20.18 172 LYS B CA 1
ATOM 3301 C C . LYS B 1 172 ? 79.899 98.985 1.472 1.00 24.11 172 LYS B C 1
ATOM 3302 O O . LYS B 1 172 ? 80.953 98.710 0.892 1.00 24.85 172 LYS B O 1
ATOM 3308 N N . LYS B 1 173 ? 79.261 98.134 2.288 1.00 20.29 173 LYS B N 1
ATOM 3309 C CA . LYS B 1 173 ? 79.668 96.755 2.559 1.00 19.76 173 LYS B CA 1
ATOM 3310 C C . LYS B 1 173 ? 78.922 95.798 1.625 1.00 20.88 173 LYS B C 1
ATOM 3311 O O . LYS B 1 173 ? 77.688 95.810 1.624 1.00 21.20 173 LYS B O 1
ATOM 3317 N N . PRO B 1 174 ? 79.624 95.022 0.758 1.00 15.76 174 PRO B N 1
ATOM 3318 C CA . PRO B 1 174 ? 78.901 94.146 -0.186 1.00 16.67 174 PRO B CA 1
ATOM 3319 C C . PRO B 1 174 ? 78.021 93.102 0.476 1.00 18.57 174 PRO B C 1
ATOM 3320 O O . PRO B 1 174 ? 78.443 92.470 1.446 1.00 18.27 174 PRO B O 1
ATOM 3324 N N . ARG B 1 175 ? 76.785 92.943 -0.034 1.00 14.68 175 ARG B N 1
ATOM 3325 C CA . ARG B 1 175 ? 75.838 91.971 0.502 1.00 13.71 175 ARG B CA 1
ATOM 3326 C C . ARG B 1 175 ? 75.884 90.684 -0.292 1.00 16.83 175 ARG B C 1
ATOM 3327 O O . ARG B 1 175 ? 76.345 90.673 -1.442 1.00 14.64 175 ARG B O 1
ATOM 3335 N N . LEU B 1 176 ? 75.332 89.595 0.288 1.00 15.14 176 LEU B N 1
ATOM 3336 C CA . LEU B 1 176 ? 75.208 88.316 -0.424 1.00 15.12 176 LEU B CA 1
ATOM 3337 C C . LEU B 1 176 ? 74.500 88.527 -1.779 1.00 18.37 176 LEU B C 1
ATOM 3338 O O . LEU B 1 176 ? 73.739 89.494 -1.932 1.00 16.20 176 LEU B O 1
ATOM 3343 N N . PRO B 1 177 ? 74.724 87.661 -2.785 1.00 16.80 177 PRO B N 1
ATOM 3344 C CA . PRO B 1 177 ? 74.032 87.858 -4.065 1.00 16.59 177 PRO B CA 1
ATOM 3345 C C . PRO B 1 177 ? 72.513 87.753 -3.930 1.00 19.44 177 PRO B C 1
ATOM 3346 O O . PRO B 1 177 ? 72.003 86.942 -3.140 1.00 17.42 177 PRO B O 1
ATOM 3350 N N . PHE B 1 178 ? 71.802 88.587 -4.700 1.00 16.82 178 PHE B N 1
ATOM 3351 C CA . PHE B 1 178 ? 70.331 88.632 -4.768 1.00 16.76 178 PHE B CA 1
ATOM 3352 C C . PHE B 1 178 ? 69.753 87.215 -4.961 1.00 20.24 178 PHE B C 1
ATOM 3353 O O . PHE B 1 178 ? 68.891 86.803 -4.195 1.00 18.17 178 PHE B O 1
ATOM 3361 N N . LYS B 1 179 ? 70.314 86.447 -5.922 1.00 18.73 179 LYS B N 1
ATOM 3362 C CA . LYS B 1 179 ? 69.879 85.090 -6.244 1.00 19.16 179 LYS B CA 1
ATOM 3363 C C . LYS B 1 179 ? 70.189 84.035 -5.192 1.00 22.22 179 LYS B C 1
ATOM 3364 O O . LYS B 1 179 ? 69.685 82.920 -5.296 1.00 20.09 179 LYS B O 1
ATOM 3370 N N . HIS B 1 180 ? 71.009 84.384 -4.188 1.00 18.69 180 HIS B N 1
ATOM 3371 C CA . HIS B 1 180 ? 71.336 83.511 -3.066 1.00 18.29 180 HIS B CA 1
ATOM 3372 C C . HIS B 1 180 ? 70.314 83.723 -1.937 1.00 21.92 180 HIS B C 1
ATOM 3373 O O . HIS B 1 180 ? 69.785 82.744 -1.401 1.00 21.84 180 HIS B O 1
ATOM 3380 N N . VAL B 1 181 ? 70.052 84.996 -1.565 1.00 17.15 181 VAL B N 1
ATOM 3381 C CA . VAL B 1 181 ? 69.111 85.367 -0.496 1.00 16.07 181 VAL B CA 1
ATOM 3382 C C . VAL B 1 181 ? 67.651 85.148 -0.923 1.00 18.94 181 VAL B C 1
ATOM 3383 O O . VAL B 1 181 ? 66.825 84.715 -0.112 1.00 15.20 181 VAL B O 1
ATOM 3387 N N . TYR B 1 182 ? 67.351 85.437 -2.209 1.00 17.07 182 TYR B N 1
ATOM 3388 C CA . TYR B 1 182 ? 66.007 85.330 -2.779 1.00 16.62 182 TYR B CA 1
ATOM 3389 C C . TYR B 1 182 ? 65.833 84.004 -3.506 1.00 21.90 182 TYR B C 1
ATOM 3390 O O . TYR B 1 182 ? 66.635 83.670 -4.380 1.00 22.08 182 TYR B O 1
ATOM 3399 N N . HIS B 1 183 ? 64.802 83.234 -3.114 1.00 20.11 183 HIS B N 1
ATOM 3400 C CA . HIS B 1 183 ? 64.516 81.903 -3.671 1.00 21.88 183 HIS B CA 1
ATOM 3401 C C . HIS B 1 183 ? 63.137 81.943 -4.330 1.00 24.54 183 HIS B C 1
ATOM 3402 O O . HIS B 1 183 ? 62.213 82.509 -3.753 1.00 22.04 183 HIS B O 1
ATOM 3409 N N . GLU B 1 184 ? 62.988 81.319 -5.504 1.00 21.91 184 GLU B N 1
ATOM 3410 C CA . GLU B 1 184 ? 61.693 81.251 -6.168 1.00 22.19 184 GLU B CA 1
ATOM 3411 C C . GLU B 1 184 ? 60.976 79.961 -5.754 1.00 22.54 184 GLU B C 1
ATOM 3412 O O . GLU B 1 184 ? 61.536 78.858 -5.893 1.00 21.31 184 GLU B O 1
ATOM 3418 N N . GLU B 1 185 ? 59.752 80.109 -5.208 1.00 16.82 185 GLU B N 1
ATOM 3419 C CA . GLU B 1 185 ? 58.854 79.026 -4.777 1.00 15.81 185 GLU B CA 1
ATOM 3420 C C . GLU B 1 185 ? 59.268 78.262 -3.535 1.00 20.83 185 GLU B C 1
ATOM 3421 O O . GLU B 1 185 ? 58.456 78.095 -2.626 1.00 21.90 185 GLU B O 1
ATOM 3427 N N . THR B 1 186 ? 60.502 77.732 -3.519 1.00 17.91 186 THR B N 1
ATOM 3428 C CA . THR B 1 186 ? 60.986 76.890 -2.425 1.00 18.31 186 THR B CA 1
ATOM 3429 C C . THR B 1 186 ? 62.438 77.235 -2.088 1.00 22.35 186 THR B C 1
ATOM 3430 O O . THR B 1 186 ? 63.167 77.772 -2.927 1.00 20.11 186 THR B O 1
ATOM 3434 N N . TYR B 1 187 ? 62.865 76.875 -0.863 1.00 20.41 187 TYR B N 1
ATOM 3435 C CA . TYR B 1 187 ? 64.232 77.084 -0.426 1.00 19.77 187 TYR B CA 1
ATOM 3436 C C . TYR B 1 187 ? 65.182 76.239 -1.277 1.00 24.68 187 TYR B C 1
ATOM 3437 O O . TYR B 1 187 ? 64.824 75.144 -1.683 1.00 25.22 187 TYR B O 1
ATOM 3446 N N . GLU B 1 188 ? 66.404 76.745 -1.511 1.00 22.66 188 GLU B N 1
ATOM 3447 C CA . GLU B 1 188 ? 67.483 76.057 -2.211 1.00 22.06 188 GLU B CA 1
ATOM 3448 C C . GLU B 1 188 ? 67.587 74.583 -1.730 1.00 26.24 188 GLU B C 1
ATOM 3449 O O . GLU B 1 188 ? 67.893 74.364 -0.561 1.00 23.98 188 GLU B O 1
ATOM 3455 N N . PRO B 1 189 ? 67.282 73.569 -2.582 1.00 25.88 189 PRO B N 1
ATOM 3456 C CA . PRO B 1 189 ? 67.327 72.174 -2.097 1.00 25.89 189 PRO B CA 1
ATOM 3457 C C . PRO B 1 189 ? 68.722 71.551 -1.981 1.00 28.13 189 PRO B C 1
ATOM 3458 O O . PRO B 1 189 ? 68.862 70.529 -1.317 1.00 27.67 189 PRO B O 1
ATOM 3462 N N . ASN B 1 190 ? 69.742 72.143 -2.607 1.00 24.72 190 ASN B N 1
ATOM 3463 C CA . ASN B 1 190 ? 71.084 71.552 -2.583 1.00 25.21 190 ASN B CA 1
ATOM 3464 C C . ASN B 1 190 ? 72.100 72.407 -1.815 1.00 28.34 190 ASN B C 1
ATOM 3465 O O . ASN B 1 190 ? 72.437 73.499 -2.256 1.00 28.52 190 ASN B O 1
ATOM 3470 N N . ASP B 1 191 ? 72.605 71.883 -0.688 1.00 24.75 191 ASP B N 1
ATOM 3471 C CA . ASP B 1 191 ? 73.633 72.523 0.147 1.00 24.11 191 ASP B CA 1
ATOM 3472 C C . ASP B 1 191 ? 74.951 72.728 -0.622 1.00 28.19 191 ASP B C 1
ATOM 3473 O O . ASP B 1 191 ? 75.678 73.674 -0.319 1.00 27.27 191 ASP B O 1
ATOM 3478 N N . GLU B 1 192 ? 75.238 71.872 -1.639 1.00 24.93 192 GLU B N 1
ATOM 3479 C CA . GLU B 1 192 ? 76.434 72.023 -2.483 1.00 25.76 192 GLU B CA 1
ATOM 3480 C C . GLU B 1 192 ? 76.314 73.303 -3.321 1.00 26.98 192 GLU B C 1
ATOM 3481 O O . GLU B 1 192 ? 77.309 73.982 -3.528 1.00 26.70 192 GLU B O 1
ATOM 3487 N N . GLN B 1 193 ? 75.082 73.677 -3.709 1.00 24.30 193 GLN B N 1
ATOM 3488 C CA . GLN B 1 193 ? 74.803 74.931 -4.423 1.00 23.95 193 GLN B CA 1
ATOM 3489 C C . GLN B 1 193 ? 75.012 76.145 -3.479 1.00 24.66 193 GLN B C 1
ATOM 3490 O O . GLN B 1 193 ? 75.622 77.140 -3.880 1.00 22.60 193 GLN B O 1
ATOM 3496 N N . THR B 1 194 ? 74.549 76.035 -2.224 1.00 20.57 194 THR B N 1
ATOM 3497 C CA . THR B 1 194 ? 74.749 77.079 -1.195 1.00 20.20 194 THR B CA 1
ATOM 3498 C C . THR B 1 194 ? 76.267 77.316 -0.959 1.00 23.03 194 THR B C 1
ATOM 3499 O O . THR B 1 194 ? 76.693 78.472 -0.912 1.00 21.71 194 THR B O 1
ATOM 3503 N N . LYS B 1 195 ? 77.073 76.223 -0.854 1.00 19.60 195 LYS B N 1
ATOM 3504 C CA . LYS B 1 195 ? 78.533 76.275 -0.656 1.00 20.18 195 LYS B CA 1
ATOM 3505 C C . LYS B 1 195 ? 79.201 76.990 -1.824 1.00 23.85 195 LYS B C 1
ATOM 3506 O O . LYS B 1 195 ? 80.103 77.795 -1.624 1.00 21.72 195 LYS B O 1
ATOM 3512 N N . LYS B 1 196 ? 78.742 76.695 -3.040 1.00 21.76 196 LYS B N 1
ATOM 3513 C CA . LYS B 1 196 ? 79.236 77.273 -4.291 1.00 22.41 196 LYS B CA 1
ATOM 3514 C C . LYS B 1 196 ? 79.000 78.807 -4.289 1.00 23.26 196 LYS B C 1
ATOM 3515 O O . LYS B 1 196 ? 79.918 79.576 -4.581 1.00 22.92 196 LYS B O 1
ATOM 3521 N N . GLU B 1 197 ? 77.794 79.238 -3.892 1.00 18.76 197 GLU B N 1
ATOM 3522 C CA . GLU B 1 197 ? 77.412 80.654 -3.788 1.00 18.22 197 GLU B CA 1
ATOM 3523 C C . GLU B 1 197 ? 78.201 81.377 -2.669 1.00 21.86 197 GLU B C 1
ATOM 3524 O O . GLU B 1 197 ? 78.629 82.513 -2.860 1.00 22.38 197 GLU B O 1
ATOM 3530 N N . LEU B 1 198 ? 78.456 80.689 -1.549 1.00 17.90 198 LEU B N 1
ATOM 3531 C CA . LEU B 1 198 ? 79.237 81.237 -0.442 1.00 17.95 198 LEU B CA 1
ATOM 3532 C C . LEU B 1 198 ? 80.724 81.340 -0.809 1.00 20.74 198 LEU B C 1
ATOM 3533 O O . LEU B 1 198 ? 81.401 82.250 -0.330 1.00 18.86 198 LEU B O 1
ATOM 3538 N N . THR B 1 199 ? 81.217 80.434 -1.679 1.00 17.38 199 THR B N 1
ATOM 3539 C CA . THR B 1 199 ? 82.610 80.458 -2.147 1.00 18.31 199 THR B CA 1
ATOM 3540 C C . THR B 1 199 ? 82.846 81.695 -3.018 1.00 23.14 199 THR B C 1
ATOM 3541 O O . THR B 1 199 ? 83.893 82.348 -2.880 1.00 23.20 199 THR B O 1
ATOM 3545 N N . ALA B 1 200 ? 81.876 82.000 -3.917 1.00 20.41 200 ALA B N 1
ATOM 3546 C CA . ALA B 1 200 ? 81.911 83.173 -4.804 1.00 21.68 200 ALA B CA 1
ATOM 3547 C C . ALA B 1 200 ? 81.831 84.457 -3.963 1.00 23.66 200 ALA B C 1
ATOM 3548 O O . ALA B 1 200 ? 82.584 85.395 -4.223 1.00 21.56 200 ALA B O 1
ATOM 3550 N N . TYR B 1 201 ? 80.942 84.480 -2.929 1.00 21.10 201 TYR B N 1
ATOM 3551 C CA . TYR B 1 201 ? 80.803 85.618 -2.019 1.00 19.16 201 TYR B CA 1
ATOM 3552 C C . TYR B 1 201 ? 82.088 85.842 -1.241 1.00 22.67 201 TYR B C 1
ATOM 3553 O O . TYR B 1 201 ? 82.516 86.991 -1.108 1.00 20.85 201 TYR B O 1
ATOM 3562 N N . ASN B 1 202 ? 82.736 84.742 -0.783 1.00 20.53 202 ASN B N 1
ATOM 3563 C CA . ASN B 1 202 ? 84.031 84.796 -0.092 1.00 19.73 202 ASN B CA 1
ATOM 3564 C C . ASN B 1 202 ? 85.091 85.496 -0.926 1.00 23.50 202 ASN B C 1
ATOM 3565 O O . ASN B 1 202 ? 85.863 86.280 -0.369 1.00 21.74 202 ASN B O 1
ATOM 3570 N N . GLU B 1 203 ? 85.127 85.221 -2.259 1.00 21.08 203 GLU B N 1
ATOM 3571 C CA . GLU B 1 203 ? 86.088 85.845 -3.192 1.00 21.58 203 GLU B CA 1
ATOM 3572 C C . GLU B 1 203 ? 85.835 87.355 -3.249 1.00 23.12 203 GLU B C 1
ATOM 3573 O O . GLU B 1 203 ? 86.777 88.137 -3.173 1.00 21.94 203 GLU B O 1
ATOM 3579 N N . GLU B 1 204 ? 84.549 87.758 -3.294 1.00 19.98 204 GLU B N 1
ATOM 3580 C CA . GLU B 1 204 ? 84.161 89.170 -3.306 1.00 17.78 204 GLU B CA 1
ATOM 3581 C C . GLU B 1 204 ? 84.552 89.857 -2.000 1.00 19.98 204 GLU B C 1
ATOM 3582 O O . GLU B 1 204 ? 85.135 90.942 -2.046 1.00 18.83 204 GLU B O 1
ATOM 3588 N N . ILE B 1 205 ? 84.233 89.235 -0.846 1.00 15.92 205 ILE B N 1
ATOM 3589 C CA . ILE B 1 205 ? 84.533 89.782 0.491 1.00 14.78 205 ILE B CA 1
ATOM 3590 C C . ILE B 1 205 ? 86.039 89.878 0.753 1.00 16.00 205 ILE B C 1
ATOM 3591 O O . ILE B 1 205 ? 86.509 90.901 1.258 1.00 14.79 205 ILE B O 1
ATOM 3596 N N . SER B 1 206 ? 86.776 88.836 0.381 1.00 14.27 206 SER B N 1
ATOM 3597 C CA . SER B 1 206 ? 88.236 88.796 0.519 1.00 14.62 206 SER B CA 1
ATOM 3598 C C . SER B 1 206 ? 88.862 89.963 -0.278 1.00 20.87 206 SER B C 1
ATOM 3599 O O . SER B 1 206 ? 89.696 90.677 0.271 1.00 20.30 206 SER B O 1
ATOM 3602 N N . ALA B 1 207 ? 88.425 90.171 -1.550 1.00 18.69 207 ALA B N 1
ATOM 3603 C CA . ALA B 1 207 ? 88.905 91.263 -2.411 1.00 19.03 207 ALA B CA 1
ATOM 3604 C C . ALA B 1 207 ? 88.523 92.641 -1.821 1.00 22.80 207 ALA B C 1
ATOM 3605 O O . ALA B 1 207 ? 89.330 93.576 -1.852 1.00 22.34 207 ALA B O 1
ATOM 3607 N N . TYR B 1 208 ? 87.306 92.750 -1.279 1.00 20.25 208 TYR B N 1
ATOM 3608 C CA . TYR B 1 208 ? 86.806 93.976 -0.666 1.00 19.46 208 TYR B CA 1
ATOM 3609 C C . TYR B 1 208 ? 87.695 94.382 0.524 1.00 20.94 208 TYR B C 1
ATOM 3610 O O . TYR B 1 208 ? 88.110 95.533 0.601 1.00 21.54 208 TYR B O 1
ATOM 3619 N N . TYR B 1 209 ? 87.982 93.448 1.437 1.00 16.71 209 TYR B N 1
ATOM 3620 C CA . TYR B 1 209 ? 88.865 93.736 2.562 1.00 17.22 209 TYR B CA 1
ATOM 3621 C C . TYR B 1 209 ? 90.299 94.023 2.083 1.00 18.59 209 TYR B C 1
ATOM 3622 O O . TYR B 1 209 ? 90.963 94.916 2.608 1.00 15.87 209 TYR B O 1
ATOM 3631 N N . ASN B 1 210 ? 90.755 93.272 1.079 1.00 17.73 210 ASN B N 1
ATOM 3632 C CA . ASN B 1 210 ? 92.113 93.420 0.544 1.00 18.83 210 ASN B CA 1
ATOM 3633 C C . ASN B 1 210 ? 92.360 94.826 -0.020 1.00 22.86 210 ASN B C 1
ATOM 3634 O O . ASN B 1 210 ? 93.370 95.462 0.310 1.00 21.90 210 ASN B O 1
ATOM 3639 N N . GLU B 1 211 ? 91.413 95.321 -0.811 1.00 22.01 211 GLU B N 1
ATOM 3640 C CA . GLU B 1 211 ? 91.452 96.652 -1.420 1.00 23.13 211 GLU B CA 1
ATOM 3641 C C . GLU B 1 211 ? 91.324 97.791 -0.385 1.00 25.53 211 GLU B C 1
ATOM 3642 O O . GLU B 1 211 ? 92.051 98.780 -0.486 1.00 24.78 211 GLU B O 1
ATOM 3648 N N . ARG B 1 212 ? 90.432 97.650 0.595 1.00 20.64 212 ARG B N 1
ATOM 3649 C CA . ARG B 1 212 ? 90.194 98.693 1.590 1.00 22.11 212 ARG B CA 1
ATOM 3650 C C . ARG B 1 212 ? 91.266 98.854 2.673 1.00 29.65 212 ARG B C 1
ATOM 3651 O O . ARG B 1 212 ? 91.370 99.935 3.251 1.00 30.82 212 ARG B O 1
ATOM 3659 N N . THR B 1 213 ? 92.018 97.774 2.980 1.00 26.12 213 THR B N 1
ATOM 3660 C CA . THR B 1 213 ? 93.061 97.745 4.023 1.00 25.09 213 THR B CA 1
ATOM 3661 C C . THR B 1 213 ? 94.459 97.705 3.415 1.00 27.27 213 THR B C 1
ATOM 3662 O O . THR B 1 213 ? 95.431 97.503 4.151 1.00 27.49 213 THR B O 1
ATOM 3666 N N . ASN B 1 214 ? 94.569 97.893 2.080 1.00 21.92 214 ASN B N 1
ATOM 3667 C CA . ASN B 1 214 ? 95.823 97.796 1.320 1.00 22.50 214 ASN B CA 1
ATOM 3668 C C . ASN B 1 214 ? 96.596 96.483 1.600 1.00 25.20 214 ASN B C 1
ATOM 3669 O O . ASN B 1 214 ? 97.813 96.493 1.779 1.00 24.46 214 ASN B O 1
ATOM 3674 N N . GLY B 1 215 ? 95.856 95.374 1.668 1.00 20.02 215 GLY B N 1
ATOM 3675 C CA . GLY B 1 215 ? 96.441 94.057 1.869 1.00 19.81 215 GLY B CA 1
ATOM 3676 C C . GLY B 1 215 ? 96.618 93.612 3.302 1.00 23.90 215 GLY B C 1
ATOM 3677 O O . GLY B 1 215 ? 97.048 92.485 3.519 1.00 25.18 215 GLY B O 1
ATOM 3678 N N . LYS B 1 216 ? 96.277 94.462 4.282 1.00 20.66 216 LYS B N 1
ATOM 3679 C CA . LYS B 1 216 ? 96.414 94.111 5.699 1.00 21.82 216 LYS B CA 1
ATOM 3680 C C . LYS B 1 216 ? 95.472 92.948 6.095 1.00 25.83 216 LYS B C 1
ATOM 3681 O O . LYS B 1 216 ? 95.877 92.073 6.861 1.00 25.29 216 LYS B O 1
ATOM 3687 N N . ARG B 1 217 ? 94.247 92.922 5.529 1.00 22.32 217 ARG B N 1
ATOM 3688 C CA . ARG B 1 217 ? 93.249 91.882 5.798 1.00 22.34 217 ARG B CA 1
ATOM 3689 C C . ARG B 1 217 ? 92.613 91.388 4.519 1.00 26.74 217 ARG B C 1
ATOM 3690 O O . ARG B 1 217 ? 92.392 92.174 3.607 1.00 27.11 217 ARG B O 1
ATOM 3698 N N . GLN B 1 218 ? 92.327 90.075 4.438 1.00 24.64 218 GLN B N 1
ATOM 3699 C CA . GLN B 1 218 ? 91.717 89.437 3.258 1.00 24.75 218 GLN B CA 1
ATOM 3700 C C . GLN B 1 218 ? 90.693 88.402 3.716 1.00 26.74 218 GLN B C 1
ATOM 3701 O O . GLN B 1 218 ? 90.492 87.394 3.036 1.00 25.36 218 GLN B O 1
ATOM 3707 N N . ASP B 1 219 ? 90.070 88.639 4.876 1.00 23.83 219 ASP B N 1
ATOM 3708 C CA . ASP B 1 219 ? 89.083 87.739 5.483 1.00 23.76 219 ASP B CA 1
ATOM 3709 C C . ASP B 1 219 ? 87.968 87.381 4.525 1.00 24.86 219 ASP B C 1
ATOM 3710 O O . ASP B 1 219 ? 87.503 88.226 3.767 1.00 22.39 219 ASP B O 1
ATOM 3715 N N . THR B 1 220 ? 87.588 86.102 4.525 1.00 20.36 220 THR B N 1
ATOM 3716 C CA . THR B 1 220 ? 86.451 85.613 3.755 1.00 19.18 220 THR B CA 1
ATOM 3717 C C . THR B 1 220 ? 85.246 85.873 4.661 1.00 21.23 220 THR B C 1
ATOM 3718 O O . THR B 1 220 ? 85.424 86.063 5.877 1.00 20.77 220 THR B O 1
ATOM 3722 N N . TRP B 1 221 ? 84.034 85.898 4.096 1.00 16.91 221 TRP B N 1
ATOM 3723 C CA . TRP B 1 221 ? 82.828 86.103 4.911 1.00 15.91 221 TRP B CA 1
ATOM 3724 C C . TRP B 1 221 ? 82.543 84.867 5.785 1.00 16.97 221 TRP B C 1
ATOM 3725 O O . TRP B 1 221 ? 82.276 85.035 6.980 1.00 14.32 221 TRP B O 1
ATOM 3736 N N . THR B 1 222 ? 82.649 83.640 5.210 1.00 13.52 222 THR B N 1
ATOM 3737 C CA . THR B 1 222 ? 82.432 82.379 5.968 1.00 15.11 222 THR B CA 1
ATOM 3738 C C . THR B 1 222 ? 83.453 82.241 7.118 1.00 20.18 222 THR B C 1
ATOM 3739 O O . THR B 1 222 ? 83.105 81.767 8.192 1.00 18.56 222 THR B O 1
ATOM 3743 N N . GLY B 1 223 ? 84.694 82.670 6.869 1.00 18.46 223 GLY B N 1
ATOM 3744 C CA . GLY B 1 223 ? 85.765 82.673 7.863 1.00 18.76 223 GLY B CA 1
ATOM 3745 C C . GLY B 1 223 ? 85.436 83.592 9.029 1.00 22.77 223 GLY B C 1
ATOM 3746 O O . GLY B 1 223 ? 85.541 83.204 10.199 1.00 23.51 223 GLY B O 1
ATOM 3747 N N . GLN B 1 224 ? 84.960 84.794 8.712 1.00 18.50 224 GLN B N 1
ATOM 3748 C CA . GLN B 1 224 ? 84.548 85.820 9.677 1.00 18.36 224 GLN B CA 1
ATOM 3749 C C . GLN B 1 224 ? 83.348 85.348 10.495 1.00 22.66 224 GLN B C 1
ATOM 3750 O O . GLN B 1 224 ? 83.351 85.507 11.714 1.00 22.95 224 GLN B O 1
ATOM 3756 N N . MET B 1 225 ? 82.331 84.758 9.824 1.00 17.98 225 MET B N 1
ATOM 3757 C CA . MET B 1 225 ? 81.136 84.191 10.463 1.00 17.44 225 MET B CA 1
ATOM 3758 C C . MET B 1 225 ? 81.516 83.058 11.422 1.00 21.81 225 MET B C 1
ATOM 3759 O O . MET B 1 225 ? 81.087 83.077 12.570 1.00 21.08 225 MET B O 1
ATOM 3764 N N . ALA B 1 226 ? 82.329 82.086 10.960 1.00 19.60 226 ALA B N 1
ATOM 3765 C CA . ALA B 1 226 ? 82.729 80.967 11.806 1.00 21.32 226 ALA B CA 1
ATOM 3766 C C . ALA B 1 226 ? 83.522 81.430 13.027 1.00 25.23 226 ALA B C 1
ATOM 3767 O O . ALA B 1 226 ? 83.263 80.924 14.110 1.00 23.85 226 ALA B O 1
ATOM 3769 N N . GLU B 1 227 ? 84.409 82.440 12.868 1.00 23.40 227 GLU B N 1
ATOM 3770 C CA . GLU B 1 227 ? 85.212 83.007 13.957 1.00 24.42 227 GLU B CA 1
ATOM 3771 C C . GLU B 1 227 ? 84.303 83.533 15.078 1.00 27.95 227 GLU B C 1
ATOM 3772 O O . GLU B 1 227 ? 84.457 83.124 16.231 1.00 25.98 227 GLU B O 1
ATOM 3778 N N . MET B 1 228 ? 83.330 84.400 14.734 1.00 26.04 228 MET B N 1
ATOM 3779 C CA . MET B 1 228 ? 82.421 84.942 15.742 1.00 27.01 228 MET B CA 1
ATOM 3780 C C . MET B 1 228 ? 81.449 83.917 16.331 1.00 26.75 228 MET B C 1
ATOM 3781 O O . MET B 1 228 ? 81.265 83.898 17.546 1.00 24.90 228 MET B O 1
ATOM 3786 N N . LEU B 1 229 ? 80.871 83.040 15.483 1.00 21.71 229 LEU B N 1
ATOM 3787 C CA . LEU B 1 229 ? 79.887 82.043 15.910 1.00 21.39 229 LEU B CA 1
ATOM 3788 C C . LEU B 1 229 ? 80.451 80.854 16.703 1.00 25.66 229 LEU B C 1
ATOM 3789 O O . LEU B 1 229 ? 79.689 80.172 17.392 1.00 25.46 229 LEU B O 1
ATOM 3794 N N . SER B 1 230 ? 81.784 80.614 16.629 1.00 21.72 230 SER B N 1
ATOM 3795 C CA . SER B 1 230 ? 82.405 79.528 17.399 1.00 22.42 230 SER B CA 1
ATOM 3796 C C . SER B 1 230 ? 82.731 80.015 18.834 1.00 28.12 230 SER B C 1
ATOM 3797 O O . SER B 1 230 ? 83.161 79.224 19.678 1.00 28.71 230 SER B O 1
ATOM 3800 N N . ASN B 1 231 ? 82.548 81.325 19.095 1.00 25.82 231 ASN B N 1
ATOM 3801 C CA . ASN B 1 231 ? 82.799 81.927 20.403 1.00 26.24 231 ASN B CA 1
ATOM 3802 C C . ASN B 1 231 ? 81.481 82.501 20.951 1.00 28.26 231 ASN B C 1
ATOM 3803 O O . ASN B 1 231 ? 81.276 83.721 20.883 1.00 25.71 231 ASN B O 1
ATOM 3808 N N . PRO B 1 232 ? 80.544 81.632 21.431 1.00 26.25 232 PRO B N 1
ATOM 3809 C CA . PRO B 1 232 ? 79.236 82.144 21.902 1.00 25.95 232 PRO B CA 1
ATOM 3810 C C . PRO B 1 232 ? 79.336 83.072 23.111 1.00 29.14 232 PRO B C 1
ATOM 3811 O O . PRO B 1 232 ? 80.061 82.806 24.075 1.00 27.75 232 PRO B O 1
ATOM 3815 N N . LYS B 1 233 ? 78.619 84.186 23.026 1.00 25.90 233 LYS B N 1
ATOM 3816 C CA . LYS B 1 233 ? 78.597 85.208 24.070 1.00 25.69 233 LYS B CA 1
ATOM 3817 C C . LYS B 1 233 ? 77.146 85.561 24.375 1.00 26.70 233 LYS B C 1
ATOM 3818 O O . LYS B 1 233 ? 76.237 85.051 23.704 1.00 26.72 233 LYS B O 1
ATOM 3824 N N . ARG B 1 234 ? 76.916 86.375 25.420 1.00 21.14 234 ARG B N 1
ATOM 3825 C CA . ARG B 1 234 ? 75.575 86.784 25.871 1.00 19.70 234 ARG B CA 1
ATOM 3826 C C . ARG B 1 234 ? 74.718 85.562 26.206 1.00 23.93 234 ARG B C 1
ATOM 3827 O O . ARG B 1 234 ? 73.530 85.537 25.900 1.00 21.96 234 ARG B O 1
ATOM 3835 N N . MET B 1 235 ? 75.329 84.528 26.820 1.00 24.16 235 MET B N 1
ATOM 3836 C CA . MET B 1 235 ? 74.607 83.303 27.154 1.00 25.05 235 MET B CA 1
ATOM 3837 C C . MET B 1 235 ? 73.603 83.479 28.313 1.00 25.29 235 MET B C 1
ATOM 3838 O O . MET B 1 235 ? 72.748 82.623 28.519 1.00 22.85 235 MET B O 1
ATOM 3843 N N . TYR B 1 236 ? 73.678 84.624 29.012 1.00 21.69 236 TYR B N 1
ATOM 3844 C CA . TYR B 1 236 ? 72.775 85.018 30.103 1.00 21.11 236 TYR B CA 1
ATOM 3845 C C . TYR B 1 236 ? 71.407 85.482 29.533 1.00 23.56 236 TYR B C 1
ATOM 3846 O O . TYR B 1 236 ? 70.445 85.615 30.297 1.00 24.01 236 TYR B O 1
ATOM 3855 N N . MET B 1 237 ? 71.340 85.786 28.205 1.00 20.05 237 MET B N 1
ATOM 3856 C CA . MET B 1 237 ? 70.154 86.320 27.515 1.00 18.35 237 MET B CA 1
ATOM 3857 C C . MET B 1 237 ? 68.822 85.614 27.802 1.00 21.69 237 MET B C 1
ATOM 3858 O O . MET B 1 237 ? 67.854 86.307 28.142 1.00 18.56 237 MET B O 1
ATOM 3863 N N . LYS B 1 238 ? 68.779 84.253 27.697 1.00 18.81 238 LYS B N 1
ATOM 3864 C CA . LYS B 1 238 ? 67.540 83.493 27.959 1.00 18.86 238 LYS B CA 1
ATOM 3865 C C . LYS B 1 238 ? 66.929 83.881 29.322 1.00 20.90 238 LYS B C 1
ATOM 3866 O O . LYS B 1 238 ? 65.757 84.265 29.384 1.00 18.63 238 LYS B O 1
ATOM 3872 N N . GLU B 1 239 ? 67.753 83.821 30.381 1.00 18.53 239 GLU B N 1
ATOM 3873 C CA . GLU B 1 239 ? 67.356 84.126 31.750 1.00 19.88 239 GLU B CA 1
ATOM 3874 C C . GLU B 1 239 ? 66.992 85.567 31.975 1.00 21.69 239 GLU B C 1
ATOM 3875 O O . GLU B 1 239 ? 65.998 85.810 32.651 1.00 20.84 239 GLU B O 1
ATOM 3881 N N . PHE B 1 240 ? 67.755 86.521 31.392 1.00 17.62 240 PHE B N 1
ATOM 3882 C CA . PHE B 1 240 ? 67.462 87.948 31.526 1.00 17.18 240 PHE B CA 1
ATOM 3883 C C . PHE B 1 240 ? 66.081 88.286 30.899 1.00 20.46 240 PHE B C 1
ATOM 3884 O O . PHE B 1 240 ? 65.278 88.964 31.520 1.00 18.67 240 PHE B O 1
ATOM 3892 N N . VAL B 1 241 ? 65.839 87.835 29.662 1.00 17.67 241 VAL B N 1
ATOM 3893 C CA . VAL B 1 241 ? 64.590 88.054 28.937 1.00 18.01 241 VAL B CA 1
ATOM 3894 C C . VAL B 1 241 ? 63.371 87.487 29.735 1.00 21.27 241 VAL B C 1
ATOM 3895 O O . VAL B 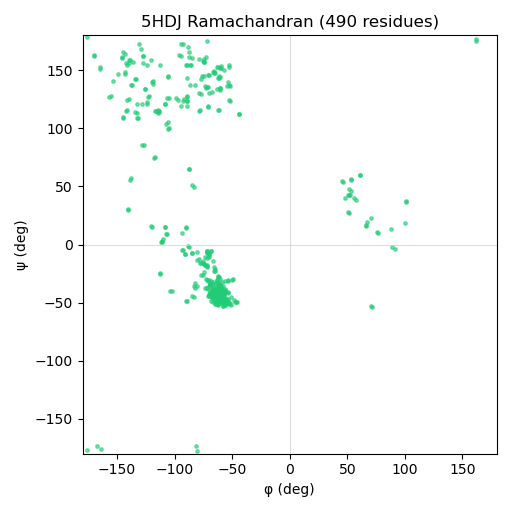1 241 ? 62.341 88.167 29.868 1.00 19.79 241 VAL B O 1
ATOM 3899 N N . GLU B 1 242 ? 63.519 86.270 30.301 1.00 17.02 242 GLU B N 1
ATOM 3900 C CA . GLU B 1 242 ? 62.457 85.619 31.094 1.00 17.87 242 GLU B CA 1
ATOM 3901 C C . GLU B 1 242 ? 62.160 86.397 32.396 1.00 21.65 242 GLU B C 1
ATOM 3902 O O . GLU B 1 242 ? 60.998 86.629 32.707 1.00 19.22 242 GLU B O 1
ATOM 3908 N N . LYS B 1 243 ? 63.215 86.907 33.070 1.00 17.62 243 LYS B N 1
ATOM 3909 C CA . LYS B 1 243 ? 63.104 87.704 34.300 1.00 18.06 243 LYS B CA 1
ATOM 3910 C C . LYS B 1 243 ? 62.316 89.001 34.003 1.00 22.48 243 LYS B C 1
ATOM 3911 O O . LYS B 1 243 ? 61.553 89.497 34.841 1.00 22.19 243 LYS B O 1
ATOM 3917 N N . GLN B 1 244 ? 62.470 89.516 32.779 1.00 19.44 244 GLN B N 1
ATOM 3918 C CA . GLN B 1 244 ? 61.762 90.701 32.333 1.00 18.70 244 GLN B CA 1
ATOM 3919 C C . GLN B 1 244 ? 60.319 90.449 31.887 1.00 20.73 244 GLN B C 1
ATOM 3920 O O . GLN B 1 244 ? 59.597 91.405 31.646 1.00 21.32 244 GLN B O 1
ATOM 3926 N N . GLY B 1 245 ? 59.907 89.187 31.817 1.00 17.94 245 GLY B N 1
ATOM 3927 C CA . GLY B 1 245 ? 58.532 88.787 31.505 1.00 18.19 245 GLY B CA 1
ATOM 3928 C C . GLY B 1 245 ? 58.307 88.348 30.079 1.00 21.38 245 GLY B C 1
ATOM 3929 O O . GLY B 1 245 ? 57.171 88.294 29.626 1.00 21.70 245 GLY B O 1
ATOM 3930 N N . PHE B 1 246 ? 59.370 87.998 29.352 1.00 18.39 246 PHE B N 1
ATOM 3931 C CA . PHE B 1 246 ? 59.228 87.614 27.941 1.00 16.12 246 PHE B CA 1
ATOM 3932 C C . PHE B 1 246 ? 59.711 86.211 27.672 1.00 19.75 246 PHE B C 1
ATOM 3933 O O . PHE B 1 246 ? 60.563 85.700 28.409 1.00 19.37 246 PHE B O 1
ATOM 3941 N N . ASN B 1 247 ? 59.232 85.616 26.541 1.00 17.75 247 ASN B N 1
ATOM 3942 C CA . ASN B 1 247 ? 59.685 84.334 25.986 1.00 17.44 247 ASN B CA 1
ATOM 3943 C C . ASN B 1 247 ? 59.756 83.204 27.061 1.00 23.01 247 ASN B C 1
ATOM 3944 O O . ASN B 1 247 ? 60.739 82.452 27.099 1.00 21.61 247 ASN B O 1
ATOM 3949 N N . LYS B 1 248 ? 58.769 83.145 27.965 1.00 20.37 248 LYS B N 1
ATOM 3950 C CA . LYS B 1 248 ? 58.787 82.200 29.100 1.00 31.04 248 LYS B CA 1
ATOM 3951 C C . LYS B 1 248 ? 58.284 80.825 28.728 1.00 70.98 248 LYS B C 1
ATOM 3952 O O . LYS B 1 248 ? 57.254 80.722 28.076 1.00 50.47 248 LYS B O 1
#

Radius of gyration: 21.56 Å; Cα contacts (8 Å, |Δi|>4): 973; chains: 2; bounding box: 68×48×50 Å

Nearest PDB structures (foldseek):
  5hdj-assembly1_A  TM=1.004E+00  e=2.329E-47  Priestia megaterium
  3n2s-assembly2_D  TM=9.860E-01  e=1.349E-34  Bacillus subtilis
  1zch-assembly1_A-2  TM=9.753E-01  e=1.006E-27  Bacillus subtilis
  5hei-assembly3_E  TM=9.782E-01  e=1.718E-27  Priestia megaterium
  2bkj-assembly1_B  TM=9.657E-01  e=1.579E-25  Vibrio harveyi

B-factor: mean 24.31, std 12.38, range [7.78, 97.32]

Foldseek 3Di:
DVLVVLVVQDDAFQAFAQAADDPVLVVQLQVLLQPFDAVVNPLQKDKDKDDPLVLQVVLCVLLPNRCLSNRFRIKIFIKGHCVVVVVVCVVVVHDCQVVLAAQVVLVRSVVSSVRSNVSSCSSLSSVQKHKHKRQSNLQPFVVNCVSSVPDFRMTGRIMMGIHNHPDDDDDQDDQDPPLVDDDPDHDPDVVVNVVSLVVQQQVQQVVCCVVVVRPGRGGPVNVVCVVVVDDHSPCVVVVCVVSRYND/DDPLVVLVVQDDAFQAFAQAADDVVLVVQLQVLLQPFDAVVNPLQKDKDKDDPLVLQCVLCVQLPNRCLSNRARIKIWIKGHCVVVVVVCVVVVHDCQVVLAAQVVLVRSVVSRVRSNVSSQSSLVSVVKHKHKRQSNLQPFPVNCVSSVPDFRMTTRIMMGIHHHPDDDDDQDDQDPPLVDDPPDHDPDVVVNVVSLVVQQQVQQVVCCVVVVRPGRGGVVNVVCVVVVDDHSPCVVVVQVRSSYND

Sequence (495 aa):
NSVIETILNHRSIRKYEDKPLSEEQIQTIVESAQAASTSSYIQAYSIIGVKDKETKRKLAQLAGNQPYVETNGHFFVFCADFHRHDVIAEMEKKDLSTALESTEQFMVAIIDVALAAQNATLAAESMGLGACYIGGLRNELEEVSKLLKLPHHVIPLFGLTVGHPAGITDKKPRLPFKHVYHHEETYEPNDEQTKKELTAYNEEISAYYNERTNGKRQDTWTGQMAEMLSNPKRMYMKEFVEKQGFNKMNSVIETILNHRSIRKYEDKPLSEEQIQTIVESAQAASTSSYIQAYSIIGVKDKETKRKLAQLAGNQPYVETNGHFFVFCADFHRHDVIAEMEKKDLSTALESTEQFMVAIIDVALAAQNATLAAESMGLGACYIGGLRNELEEVSKLLKLPHHVIPLFGLTVGHPAGITDKKPRLPFKHVYHEETYEPNDEQTKKELTAYNEEISAYYNERTNGKRQDTWTGQMAEMLSNPKRMYMKEFVEKQGFNK

InterPro domains:
  IPR000415 Nitroreductase-like [G3DSA:3.40.109.10] (1-249)
  IPR000415 Nitroreductase-like [SSF55469] (1-248)
  IPR016446 Flavin oxidoreductase Frp family [PIRSF005426] (1-248)
  IPR016446 Flavin oxidoreductase Frp family [PTHR43425] (1-248)
  IPR016446 Flavin oxidoreductase Frp family [cd02146] (4-227)
  IPR029479 Nitroreductase [PF00881] (8-165)
  IPR060491 NADPH-dependent oxidoreductase NFRA-like, C-terminal domain [PF28600] (173-249)

Solvent-accessible surface area: 19684 Å² total; per-residue (Å²): 90,59,4,17,120,30,0,69,83,24,50,24,18,129,138,12,61,112,113,111,11,44,89,126,44,5,67,21,0,0,68,0,0,8,14,4,13,20,40,78,21,1,0,0,3,0,0,0,0,0,103,67,162,120,19,19,121,81,0,6,100,35,2,44,115,36,91,36,0,56,54,4,5,2,0,0,0,1,0,0,0,0,18,1,0,36,3,0,20,112,56,50,183,91,114,2,48,74,5,0,48,10,4,3,27,0,0,7,0,0,5,1,0,0,4,0,0,5,1,0,1,1,0,0,28,27,48,56,7,4,1,7,34,2,23,8,0,4,61,70,0,112,58,0,12,145,41,0,150,23,37,84,3,0,0,0,0,4,0,0,0,0,0,68,55,36,40,166,51,57,106,75,29,49,4,35,49,142,11,0,9,18,99,49,44,7,51,129,72,49,102,52,3,56,134,18,0,66,61,2,16,124,84,0,28,45,25,24,60,140,122,48,148,32,162,133,83,51,48,0,0,23,49,0,0,111,60,6,37,86,52,159,57,90,78,1,34,105,20,0,53,162,30,0,0,0,125,130,56,51,4,0,99,29,0,56,76,22,50,18,20,123,135,12,62,107,116,111,11,54,104,131,38,5,68,35,0,1,66,0,0,8,14,3,13,20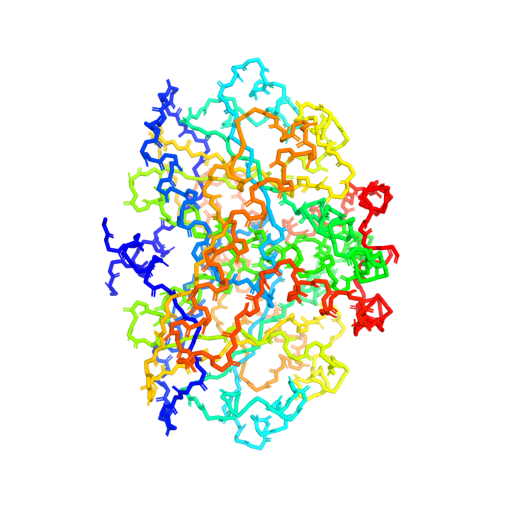,42,76,8,1,0,0,3,0,0,0,0,0,100,70,160,104,19,15,88,70,0,5,93,34,3,45,114,35,88,37,0,72,54,3,4,1,0,0,0,0,0,0,0,0,19,2,0,44,0,0,20,70,55,51,176,83,114,2,44,73,6,0,50,8,4,4,26,0,0,7,0,0,5,1,0,0,4,0,0,4,2,0,1,1,0,0,28,27,52,56,7,4,1,7,33,2,24,9,0,4,62,75,0,70,80,0,12,138,42,0,150,24,36,91,3,0,0,0,0,5,0,0,0,0,0,68,55,35,40,165,41,53,104,48,29,50,4,54,25,132,8,0,8,17,85,51,43,6,48,129,78,50,103,66,4,56,146,36,0,66,60,2,17,122,82,0,28,45,26,36,59,141,110,48,146,34,177,142,84,39,48,0,0,24,45,0,0,109,63,5,40,90,51,160,56,104,65,1,46,135,6,0,47,124,10,0,0,0,125